Protein AF-A0A9W8BMH5-F1 (afdb_monomer)

Radius of gyration: 31.43 Å; Cα contacts (8 Å, |Δi|>4): 771; chains: 1; bounding box: 109×71×85 Å

Foldseek 3Di:
DDDDDDDDDDDVVVVVVVVCVVPVCVVVVCDPVCVVVCCCVVPVVVVVCVVVVVVCPPDPDDDPVVVVVVVPDDLLDPVVVVVLLPQAQADDPVLLCLLCVLQLLLVLLLQLQLLLVCVVPVPPDDLDDPVNVVSNCCSRPVSNLCSQLVPQSPVSNVVSVVSSVVSNVSQDFAPDDPDPPDADPLLVQCVQQPDPQDQDDALLLLSLLLSLLLSQLLVLQLVLAPSGDSSQPDHLWFHDHVNLLNLLLVLLSLLLVVLSVVPDRDDPDDPPPPPLVVQLVVLLVVLVVLVVVLVVVQVVCVVVVPDDPCSQFFDRDDSSNLVSCLSNCLSVLCVVDVQLQCSLQVQLVVLQCCLPVHCVVVLLVDNDCPDPCSRRVLNVQLSSLSNSSSSLSNNLSVLPRDDQSHPVSLVVSLVVLVVSLVVLVVQLCCCCVVVVDGQTSSNSHNNNSSSSSNVSSVSSSSSSVSCCSSVVRDDDDDPPPDRDPNNSHHLLSNLCSVCVVVLNVVSVVVSVVCVVVDSNHPDDPVRNVVSSSVSSVVSSVVSVVVVVVDDPPPPVVLVPDDQDPPCVVCVVVLVVLVVQLVCLQPDDCPPPDPLVSCQSNLQSLQVQQVVLLCCCPVVNVDDPRNSVSCCVVSSHPPVLSVQCPDPFQVQPSDPLQQQLVNDPRSGGWPLSDDPVPDDPPDQDATSNHGRRHRGPVD

InterPro domains:
  IPR001748 Pre-mRNA-splicing factor BUD31 [PF01125] (550-696)
  IPR001748 Pre-mRNA-splicing factor BUD31 [PR00322] (564-584)
  IPR001748 Pre-mRNA-splicing factor BUD31 [PR00322] (599-622)
  IPR001748 Pre-mRNA-splicing factor BUD31 [PR00322] (623-648)
  IPR001748 Pre-mRNA-splicing factor BUD31 [PR00322] (649-674)
  IPR001748 Pre-mRNA-splicing factor BUD31 [PR00322] (686-695)
  IPR009447 Phosphatidylinositol anchor biosynthesis protein PIGW/GWT1 [PF06423] (78-541)
  IPR009447 Phosphatidylinositol anchor biosynthesis protein PIGW/GWT1 [PTHR20661] (74-549)
  IPR018230 BUD31/G10-related, conserved site [PS00998] (686-695)

pLDDT: mean 77.17, std 16.75, range [30.2, 95.88]

Structure (mmCIF, N/CA/C/O backbone):
data_AF-A0A9W8BMH5-F1
#
_entry.id   AF-A0A9W8BMH5-F1
#
loop_
_atom_site.group_PDB
_atom_site.id
_atom_site.type_symbol
_atom_site.label_atom_id
_atom_site.label_alt_id
_atom_site.label_comp_id
_atom_site.label_asym_id
_atom_site.label_entity_id
_atom_site.label_seq_id
_atom_site.pdbx_PDB_ins_code
_atom_site.Cartn_x
_atom_site.Cartn_y
_atom_site.Cartn_z
_atom_site.occupancy
_atom_site.B_iso_or_equiv
_atom_site.auth_seq_id
_atom_site.auth_comp_id
_atom_site.auth_asym_id
_atom_site.auth_atom_id
_atom_site.pdbx_PDB_model_num
ATOM 1 N N . MET A 1 1 ? -75.706 -7.381 11.739 1.00 39.88 1 MET A N 1
ATOM 2 C CA . MET A 1 1 ? -74.736 -7.045 10.675 1.00 39.88 1 MET A CA 1
ATOM 3 C C . MET A 1 1 ? -73.916 -5.864 11.157 1.00 39.88 1 MET A C 1
ATOM 5 O O . MET A 1 1 ? -74.501 -4.839 11.465 1.00 39.88 1 MET A O 1
ATOM 9 N N . GLY A 1 2 ? -72.605 -6.028 11.291 1.00 35.97 2 GLY A N 1
ATOM 10 C CA . GLY A 1 2 ? -71.703 -4.969 11.744 1.00 35.97 2 GLY A CA 1
ATOM 11 C C . GLY A 1 2 ? -70.283 -5.511 11.802 1.00 35.97 2 GLY A C 1
ATOM 12 O O . GLY A 1 2 ? -69.856 -6.001 12.840 1.00 35.97 2 GLY A O 1
ATOM 13 N N . GLY A 1 3 ? -69.604 -5.523 10.654 1.00 37.53 3 GLY A N 1
ATOM 14 C CA . GLY A 1 3 ? -68.203 -5.918 10.554 1.00 37.53 3 GLY A CA 1
ATOM 15 C C . GLY A 1 3 ? -67.303 -4.781 11.025 1.00 37.53 3 GLY A C 1
ATOM 16 O O . GLY A 1 3 ? -67.314 -3.704 10.434 1.00 37.53 3 GLY A O 1
ATOM 17 N N . HIS A 1 4 ? -66.524 -5.028 12.075 1.00 38.41 4 HIS A N 1
ATOM 18 C CA . HIS A 1 4 ? -65.380 -4.199 12.431 1.00 38.41 4 HIS A CA 1
ATOM 19 C C . HIS A 1 4 ? -64.149 -4.735 11.697 1.00 38.41 4 HIS A C 1
ATOM 21 O O . HIS A 1 4 ? -63.713 -5.854 11.948 1.00 38.41 4 HIS A O 1
ATOM 27 N N . HIS A 1 5 ? -63.619 -3.938 10.768 1.00 38.81 5 HIS A N 1
ATOM 28 C CA . HIS A 1 5 ? -62.299 -4.152 10.186 1.00 38.81 5 HIS A CA 1
ATOM 29 C C . HIS A 1 5 ? -61.215 -3.675 11.157 1.00 38.81 5 HIS A C 1
ATOM 31 O O . HIS A 1 5 ? -61.298 -2.574 11.703 1.00 38.81 5 HIS A O 1
ATOM 37 N N . ASP A 1 6 ? -60.206 -4.526 11.333 1.00 40.66 6 ASP A N 1
ATOM 38 C CA . ASP A 1 6 ? -59.029 -4.332 12.172 1.00 40.66 6 ASP A CA 1
ATOM 39 C C . ASP A 1 6 ? -58.241 -3.061 11.823 1.00 40.66 6 ASP A C 1
ATOM 41 O O . ASP A 1 6 ? -57.869 -2.808 10.673 1.00 40.66 6 ASP A O 1
ATOM 45 N N . THR A 1 7 ? -57.914 -2.277 12.849 1.00 43.25 7 THR A N 1
ATOM 46 C CA . THR A 1 7 ? -56.935 -1.191 12.764 1.00 43.25 7 THR A CA 1
ATOM 47 C C . THR A 1 7 ? -55.527 -1.770 12.645 1.00 43.25 7 THR A C 1
ATOM 49 O O . THR A 1 7 ? -54.958 -2.247 13.626 1.00 43.25 7 THR A O 1
ATOM 52 N N . LEU A 1 8 ? -54.964 -1.707 11.435 1.00 44.00 8 LEU A N 1
ATOM 53 C CA . LEU A 1 8 ? -53.555 -1.982 11.138 1.00 44.00 8 LEU A CA 1
ATOM 54 C C . LEU A 1 8 ? -52.635 -1.210 12.099 1.00 44.00 8 LEU A C 1
ATOM 56 O O . LEU A 1 8 ? -52.671 0.021 12.168 1.00 44.00 8 LEU A O 1
ATOM 60 N N . LEU A 1 9 ? -51.792 -1.950 12.822 1.00 48.19 9 LEU A N 1
ATOM 61 C CA . LEU A 1 9 ? -50.695 -1.417 13.626 1.00 48.19 9 LEU A CA 1
ATOM 62 C C . LEU A 1 9 ? -49.779 -0.564 12.737 1.00 48.19 9 LEU A C 1
ATOM 64 O O . LEU A 1 9 ? -49.169 -1.059 11.790 1.00 48.19 9 LEU A O 1
ATOM 68 N N . LYS A 1 10 ? -49.702 0.731 13.049 1.00 44.62 10 LYS A N 1
ATOM 69 C CA . LYS A 1 10 ? -48.818 1.694 12.391 1.00 44.62 10 LYS A CA 1
ATOM 70 C C . LYS A 1 10 ? -47.363 1.345 12.694 1.00 44.62 10 LYS A C 1
ATOM 72 O O . LYS A 1 10 ? -46.936 1.409 13.845 1.00 44.62 10 LYS A O 1
ATOM 77 N N . ASP A 1 11 ? -46.619 0.972 11.658 1.00 47.41 11 ASP A N 1
ATOM 78 C CA . ASP A 1 11 ? -45.181 0.736 11.744 1.00 47.41 11 ASP A CA 1
ATOM 79 C C . ASP A 1 11 ? -44.451 2.087 11.907 1.00 47.41 11 ASP A C 1
ATOM 81 O O . ASP A 1 11 ? -44.529 2.935 11.008 1.00 47.41 11 ASP A O 1
ATOM 85 N N . PRO A 1 12 ? -43.739 2.316 13.026 1.00 55.59 12 PRO A N 1
ATOM 86 C CA . PRO A 1 12 ? -43.020 3.562 13.267 1.00 55.59 12 PRO A CA 1
ATOM 87 C C . PRO A 1 12 ? -41.930 3.828 12.222 1.00 55.59 12 PRO A C 1
ATOM 89 O O . PRO A 1 12 ? -41.648 4.989 11.945 1.00 55.59 12 PRO A O 1
ATOM 92 N N . ALA A 1 13 ? -41.368 2.800 11.576 1.00 49.34 13 ALA A N 1
ATOM 93 C CA . ALA A 1 13 ? -40.410 2.984 10.487 1.00 49.34 13 ALA A CA 1
ATOM 94 C C . ALA A 1 13 ? -41.086 3.495 9.203 1.00 49.34 13 ALA A C 1
ATOM 96 O O . ALA A 1 13 ? -40.484 4.259 8.447 1.00 49.34 13 ALA A O 1
ATOM 97 N N . ILE A 1 14 ? -42.349 3.122 8.965 1.00 55.34 14 ILE A N 1
ATOM 98 C CA . ILE A 1 14 ? -43.138 3.623 7.833 1.00 55.34 14 ILE A CA 1
ATOM 99 C C . ILE A 1 14 ? -43.593 5.058 8.106 1.00 55.34 14 ILE A C 1
ATOM 101 O O . ILE A 1 14 ? -43.504 5.889 7.206 1.00 55.34 14 ILE A O 1
ATOM 105 N N . GLU A 1 15 ? -44.008 5.395 9.331 1.00 64.94 15 GLU A N 1
ATOM 106 C CA . GLU A 1 15 ? -44.310 6.789 9.693 1.00 64.94 15 GLU A CA 1
ATOM 107 C C . GLU A 1 15 ? -43.056 7.676 9.653 1.00 64.94 15 GLU A C 1
ATOM 109 O O . GLU A 1 15 ? -43.130 8.793 9.146 1.00 64.94 15 GLU A O 1
ATOM 114 N N . GLU A 1 16 ? -41.890 7.179 10.078 1.00 57.38 16 GLU A N 1
ATOM 115 C CA . GLU A 1 16 ? -40.618 7.905 9.982 1.00 57.38 16 GLU A CA 1
ATOM 116 C C . GLU A 1 16 ? -40.175 8.081 8.521 1.00 57.38 16 GLU A C 1
ATOM 118 O O . GLU A 1 16 ? -39.713 9.155 8.135 1.00 57.38 16 GLU A O 1
ATOM 123 N N . TRP A 1 17 ? -40.380 7.072 7.669 1.00 58.25 17 TRP A N 1
ATOM 124 C CA . TRP A 1 17 ? -40.111 7.170 6.234 1.00 58.25 17 TRP A CA 1
ATOM 125 C C . TRP A 1 17 ? -41.086 8.114 5.515 1.00 58.25 17 TRP A C 1
ATOM 127 O O . TRP A 1 17 ? -40.656 8.926 4.695 1.00 58.25 17 TRP A O 1
ATOM 137 N N . ILE A 1 18 ? -42.382 8.072 5.843 1.00 62.91 18 ILE A N 1
ATOM 138 C CA . ILE A 1 18 ? -43.395 9.005 5.322 1.00 62.91 18 ILE A CA 1
ATOM 139 C C . ILE A 1 18 ? -43.084 10.430 5.792 1.00 62.91 18 ILE A C 1
ATOM 141 O O . ILE A 1 18 ? -43.132 11.356 4.982 1.00 62.91 18 ILE A O 1
ATOM 145 N N . TRP A 1 19 ? -42.676 10.606 7.050 1.00 66.88 19 TRP A N 1
ATOM 146 C CA . TRP A 1 19 ? -42.246 11.890 7.597 1.00 66.88 19 TRP A C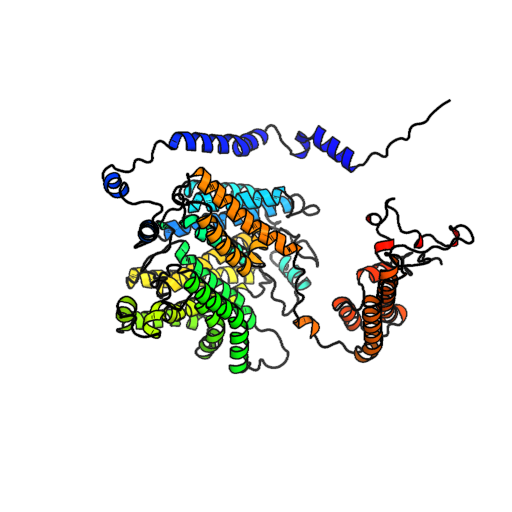A 1
ATOM 147 C C . TRP A 1 19 ? -40.966 12.399 6.922 1.00 66.88 19 TRP A C 1
ATOM 149 O O . TRP A 1 19 ? -40.916 13.557 6.519 1.00 66.88 19 TRP A O 1
ATOM 159 N N . MET A 1 20 ? -39.956 11.550 6.705 1.00 52.72 20 MET A N 1
ATOM 160 C CA . MET A 1 20 ? -38.737 11.899 5.958 1.00 52.72 20 MET A CA 1
ATOM 161 C C . MET A 1 20 ? -39.042 12.262 4.502 1.00 52.72 20 MET A C 1
ATOM 163 O O . MET A 1 20 ? -38.472 13.215 3.970 1.00 52.72 20 MET A O 1
ATOM 167 N N . ARG A 1 21 ? -39.963 11.537 3.859 1.00 57.56 21 ARG A N 1
ATOM 168 C CA . ARG A 1 21 ? -40.409 11.811 2.490 1.00 57.56 21 ARG A CA 1
ATOM 169 C C . ARG A 1 21 ? -41.144 13.149 2.404 1.00 57.56 21 ARG A C 1
ATOM 171 O O . ARG A 1 21 ? -40.841 13.927 1.504 1.00 57.56 21 ARG A O 1
ATOM 178 N N . GLN A 1 22 ? -42.049 13.438 3.340 1.00 59.53 22 GLN A N 1
ATOM 179 C CA . GLN A 1 22 ? -42.817 14.691 3.400 1.00 59.53 22 GLN A CA 1
ATOM 180 C C . GLN A 1 22 ? -41.965 15.891 3.861 1.00 59.53 22 GLN A C 1
ATOM 182 O O . GLN A 1 22 ? -42.196 17.017 3.422 1.00 59.53 22 GLN A O 1
ATOM 187 N N . ASN A 1 23 ? -40.916 15.654 4.660 1.00 54.66 23 ASN A N 1
ATOM 188 C CA . ASN A 1 23 ? -40.038 16.683 5.233 1.00 54.66 23 ASN A CA 1
ATOM 189 C C . ASN A 1 23 ? -38.596 16.610 4.702 1.00 54.66 23 ASN A C 1
ATOM 191 O O . ASN A 1 23 ? -37.646 16.998 5.391 1.00 54.66 23 ASN A O 1
ATOM 195 N N . THR A 1 24 ? -38.421 16.164 3.457 1.00 49.81 24 THR A N 1
ATOM 196 C CA . THR A 1 24 ? -37.115 15.955 2.802 1.00 49.81 24 THR A CA 1
ATOM 197 C C . THR A 1 24 ? -36.215 17.195 2.890 1.00 49.81 24 THR A C 1
ATOM 199 O O . THR A 1 24 ? -35.021 17.094 3.167 1.00 49.81 24 THR A O 1
ATOM 202 N N . HIS A 1 25 ? -36.801 18.388 2.755 1.00 49.31 25 HIS A N 1
ATOM 203 C CA . HIS A 1 25 ? -36.109 19.677 2.854 1.00 49.31 25 HIS A CA 1
ATOM 204 C C . HIS A 1 25 ? -35.521 19.963 4.254 1.00 49.31 25 HIS A C 1
ATOM 206 O O . HIS A 1 25 ? -34.431 20.528 4.363 1.00 49.31 25 HIS A O 1
ATOM 212 N N . ARG A 1 26 ? -36.205 19.545 5.332 1.00 47.62 26 ARG A N 1
ATOM 213 C CA . ARG A 1 26 ? -35.743 19.684 6.726 1.00 47.62 26 ARG A CA 1
ATOM 214 C C . ARG A 1 26 ? -34.697 18.632 7.088 1.00 47.62 26 ARG A C 1
ATOM 216 O O . ARG A 1 26 ? -33.744 18.959 7.791 1.00 47.62 26 ARG A O 1
ATOM 223 N N . TYR A 1 27 ? -34.854 17.405 6.589 1.00 46.38 27 TYR A N 1
ATOM 224 C CA . TYR A 1 27 ? -33.951 16.288 6.882 1.00 46.38 27 TYR A CA 1
ATOM 225 C C . TYR A 1 27 ? -32.560 16.483 6.254 1.00 46.38 27 TYR A C 1
ATOM 227 O O . TYR A 1 27 ? -31.548 16.322 6.931 1.00 46.38 27 TYR A O 1
ATOM 235 N N . PHE A 1 28 ? -32.494 16.946 4.999 1.00 46.03 28 PHE A N 1
ATOM 236 C CA . PHE A 1 28 ? -31.227 17.247 4.312 1.00 46.03 28 PHE A CA 1
ATOM 237 C C . PHE A 1 28 ? -30.704 18.679 4.541 1.00 46.03 28 PHE A C 1
ATOM 239 O O . PHE A 1 28 ? -29.667 19.043 3.987 1.00 46.03 28 PHE A O 1
ATOM 246 N N . LYS A 1 29 ? -31.392 19.502 5.352 1.00 45.41 29 LYS A N 1
ATOM 247 C CA . LYS A 1 29 ? -31.054 20.920 5.621 1.00 45.41 29 LYS A CA 1
ATOM 248 C C . LYS A 1 29 ? -30.723 21.719 4.345 1.00 45.41 29 LYS A C 1
ATOM 250 O O . LYS A 1 29 ? -29.747 22.478 4.290 1.00 45.41 29 LYS A O 1
ATOM 255 N N . ILE A 1 30 ? -31.530 21.530 3.300 1.00 47.53 30 ILE A N 1
ATOM 256 C CA . ILE A 1 30 ? -31.412 22.284 2.047 1.00 47.53 30 ILE A CA 1
ATOM 257 C C . ILE A 1 30 ? -32.061 23.651 2.288 1.00 47.53 30 ILE A C 1
ATOM 259 O O . ILE A 1 30 ? -33.272 23.822 2.175 1.00 47.53 30 ILE A O 1
ATOM 263 N N . ASN A 1 31 ? -31.246 24.628 2.676 1.00 54.09 31 ASN A N 1
ATOM 264 C CA . ASN A 1 31 ? -31.677 25.983 3.003 1.00 54.09 31 ASN A CA 1
ATOM 265 C C . ASN A 1 31 ? -31.353 26.915 1.824 1.00 54.09 31 ASN A C 1
ATOM 267 O O . ASN A 1 31 ? -30.460 26.628 1.027 1.00 54.09 31 ASN A O 1
ATOM 271 N N . ARG A 1 32 ? -31.977 28.103 1.760 1.00 45.88 32 ARG A N 1
ATOM 272 C CA . ARG A 1 32 ? -31.723 29.123 0.712 1.00 45.88 32 ARG A CA 1
ATOM 273 C C . ARG A 1 32 ? -30.240 29.523 0.547 1.00 45.88 32 ARG A C 1
ATOM 275 O O . ARG A 1 32 ? -29.876 30.059 -0.489 1.00 45.88 32 ARG A O 1
ATOM 282 N N . ARG A 1 33 ? -29.389 29.244 1.548 1.00 43.56 33 ARG A N 1
ATOM 283 C CA . ARG A 1 33 ? -27.926 29.452 1.519 1.00 43.56 33 ARG A CA 1
ATOM 284 C C . ARG A 1 33 ? -27.108 28.230 1.065 1.00 43.56 33 ARG A C 1
ATOM 286 O O . ARG A 1 33 ? -26.022 28.420 0.538 1.00 43.56 33 ARG A O 1
ATOM 293 N N . THR A 1 34 ? -27.590 26.999 1.268 1.00 41.06 34 THR A N 1
ATOM 294 C CA . THR A 1 34 ? -26.863 25.750 0.933 1.00 41.06 34 THR A CA 1
ATOM 295 C C . THR A 1 34 ? -27.324 25.129 -0.384 1.00 41.06 34 THR A C 1
ATOM 297 O O . THR A 1 34 ? -26.538 24.458 -1.047 1.00 41.06 34 THR A O 1
ATOM 300 N N . ALA A 1 35 ? -28.562 25.408 -0.804 1.00 44.19 35 ALA A N 1
ATOM 301 C CA . ALA A 1 35 ? -29.108 24.983 -2.089 1.00 44.19 35 ALA A CA 1
ATOM 302 C C . ALA A 1 35 ? -28.306 25.497 -3.300 1.00 44.19 35 ALA A C 1
ATOM 304 O O . ALA A 1 35 ? -28.046 24.686 -4.186 1.00 44.19 35 ALA A O 1
ATOM 305 N N . PRO A 1 36 ? -27.832 26.766 -3.342 1.00 45.19 36 PRO A N 1
ATOM 306 C CA . PRO A 1 36 ? -26.995 27.231 -4.440 1.00 45.19 36 PRO A CA 1
ATOM 307 C C . PRO A 1 36 ? -25.722 26.399 -4.537 1.00 45.19 36 PRO A C 1
ATOM 309 O O . PRO A 1 36 ? -25.481 25.860 -5.598 1.00 45.19 36 PRO A O 1
ATOM 312 N N . ALA A 1 37 ? -24.996 26.191 -3.429 1.00 45.78 37 ALA A N 1
ATOM 313 C CA . ALA A 1 37 ? -23.742 25.429 -3.393 1.00 45.78 37 ALA A CA 1
ATOM 314 C C . ALA A 1 37 ? -23.907 23.947 -3.772 1.00 45.78 37 ALA A C 1
ATOM 316 O O . ALA A 1 37 ? -23.043 23.387 -4.440 1.00 45.78 37 ALA A O 1
ATOM 317 N N . LEU A 1 38 ? -25.014 23.311 -3.372 1.00 43.44 38 LEU A N 1
ATOM 318 C CA . LEU A 1 38 ? -25.324 21.931 -3.754 1.00 43.44 38 LEU A CA 1
ATOM 319 C C . LEU A 1 38 ? -25.634 21.824 -5.258 1.00 43.44 38 LEU A C 1
ATOM 321 O O . LEU A 1 38 ? -25.197 20.878 -5.905 1.00 43.44 38 LEU A O 1
ATOM 325 N N . ILE A 1 39 ? -26.339 22.812 -5.819 1.00 50.91 39 ILE A N 1
ATOM 326 C CA . ILE A 1 39 ? -26.644 22.896 -7.254 1.00 50.91 39 ILE A CA 1
ATOM 327 C C . ILE A 1 39 ? -25.384 23.266 -8.053 1.00 50.91 39 ILE A C 1
ATOM 329 O O . ILE A 1 39 ? -25.147 22.671 -9.104 1.00 50.91 39 ILE A O 1
ATOM 333 N N . THR A 1 40 ? -24.526 24.168 -7.556 1.00 46.16 40 THR A N 1
ATOM 334 C CA . THR A 1 40 ? -23.252 24.477 -8.217 1.00 46.16 40 THR A CA 1
ATOM 335 C C . THR A 1 40 ? -22.308 23.286 -8.206 1.00 46.16 40 THR A C 1
ATOM 337 O O . THR A 1 40 ? -21.800 22.927 -9.257 1.00 46.16 40 THR A O 1
ATOM 340 N N . MET A 1 41 ? -22.096 22.638 -7.060 1.00 41.53 41 MET A N 1
ATOM 341 C CA . MET A 1 41 ? -21.123 21.545 -6.929 1.00 41.53 41 MET A CA 1
ATOM 342 C C . MET A 1 41 ? -21.625 20.203 -7.469 1.00 41.53 41 MET A C 1
ATOM 344 O O . MET A 1 41 ? -20.839 19.435 -8.012 1.00 41.53 41 MET A O 1
ATOM 348 N N . GLY A 1 42 ? -22.915 19.901 -7.310 1.00 37.16 42 GLY A N 1
ATOM 349 C CA . GL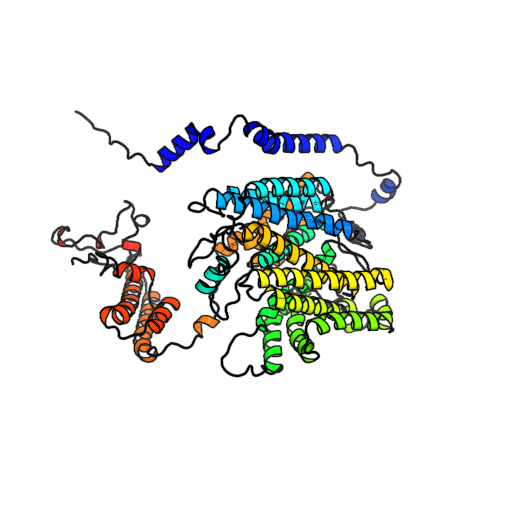Y A 1 42 ? -23.492 18.612 -7.694 1.00 37.16 42 GLY A CA 1
ATOM 350 C C . GLY A 1 42 ? -24.010 18.551 -9.130 1.00 37.16 42 GLY A C 1
ATOM 351 O O . GLY A 1 42 ? -24.155 17.453 -9.657 1.00 37.16 42 GLY A O 1
ATOM 352 N N . VAL A 1 43 ? -24.296 19.701 -9.757 1.00 47.81 43 VAL A N 1
ATOM 353 C CA . VAL A 1 43 ? -24.932 19.752 -11.085 1.00 47.81 43 VAL A CA 1
ATOM 354 C C . VAL A 1 43 ? -24.217 20.710 -12.038 1.00 47.81 43 VAL A C 1
ATOM 356 O O . VAL A 1 43 ? -23.791 20.268 -13.098 1.00 47.81 43 VAL A O 1
ATOM 359 N N . LEU A 1 44 ? -24.026 21.991 -11.691 1.00 45.06 44 LEU A N 1
ATOM 360 C CA . LEU A 1 44 ? -23.466 22.972 -12.638 1.00 45.06 44 LEU A CA 1
ATOM 361 C C . LEU A 1 44 ? -21.974 22.781 -12.905 1.00 45.06 44 LEU A C 1
ATOM 363 O O . LEU A 1 44 ? -21.568 22.953 -14.041 1.00 45.06 44 LEU A O 1
ATOM 367 N N . ILE A 1 45 ? -21.156 22.432 -11.909 1.00 45.94 45 ILE A N 1
ATOM 368 C CA . ILE A 1 45 ? -19.726 22.168 -12.112 1.00 45.94 45 ILE A CA 1
ATOM 369 C C . ILE A 1 45 ? -19.539 20.895 -12.945 1.00 45.94 45 ILE A C 1
ATOM 371 O O . ILE A 1 45 ? -18.857 21.000 -13.956 1.00 45.94 45 ILE A O 1
ATOM 375 N N . PRO A 1 46 ? -20.189 19.752 -12.639 1.00 41.38 46 PRO A N 1
ATOM 376 C CA . PRO A 1 46 ? -20.175 18.581 -13.516 1.00 41.38 46 PRO A CA 1
ATOM 377 C C . PRO A 1 46 ? -20.725 18.851 -14.926 1.00 41.38 46 PRO A C 1
ATOM 379 O O . PRO A 1 46 ? -20.165 18.379 -15.908 1.00 41.38 46 PRO A O 1
ATOM 382 N N . ALA A 1 47 ? -21.802 19.630 -15.062 1.00 42.41 47 ALA A N 1
ATOM 383 C CA . ALA A 1 47 ? -22.373 19.962 -16.369 1.00 42.41 47 ALA A CA 1
ATOM 384 C C . ALA A 1 47 ? -21.501 20.951 -17.157 1.00 42.41 47 ALA A C 1
ATOM 386 O O . ALA A 1 47 ? -21.369 20.808 -18.367 1.00 42.41 47 ALA A O 1
ATOM 387 N N . ALA A 1 48 ? -20.871 21.922 -16.491 1.00 42.22 48 ALA A N 1
ATOM 388 C CA . ALA A 1 48 ? -19.925 22.848 -17.101 1.00 42.22 48 ALA A CA 1
ATOM 389 C C . ALA A 1 48 ? -18.630 22.132 -17.488 1.00 42.22 48 ALA A C 1
ATOM 391 O O . ALA A 1 48 ? -18.119 22.385 -18.570 1.00 42.22 48 ALA A O 1
ATOM 392 N N . THR A 1 49 ? -18.118 21.203 -16.675 1.00 41.50 49 THR A N 1
ATOM 393 C CA . THR A 1 49 ? -16.958 20.387 -17.055 1.00 41.50 49 THR A CA 1
ATOM 394 C C . THR A 1 49 ? -17.281 19.454 -18.214 1.00 41.50 49 THR A C 1
ATOM 396 O O . THR A 1 49 ? -16.448 19.333 -19.101 1.00 41.50 49 THR A O 1
ATOM 399 N N . ILE A 1 50 ? -18.485 18.874 -18.286 1.00 44.66 50 ILE A N 1
ATOM 400 C CA . ILE A 1 50 ? -18.933 18.100 -19.458 1.00 44.66 50 ILE A CA 1
ATOM 401 C C . ILE A 1 50 ? -19.100 19.006 -20.690 1.00 44.66 50 ILE A C 1
ATOM 403 O O . ILE A 1 50 ? -18.631 18.658 -21.768 1.00 44.66 50 ILE A O 1
ATOM 407 N N . TYR A 1 51 ? -19.706 20.187 -20.548 1.00 47.72 51 TYR A N 1
ATOM 408 C CA . TYR A 1 51 ? -19.891 21.143 -21.646 1.00 47.72 51 TYR A CA 1
ATOM 409 C C . TYR A 1 51 ? -18.558 21.681 -22.176 1.00 47.72 51 TYR A C 1
ATOM 411 O O . TYR A 1 51 ? -18.345 21.705 -23.384 1.00 47.72 51 TYR A O 1
ATOM 419 N N . PHE A 1 52 ? -17.625 22.052 -21.295 1.00 44.19 52 PHE A N 1
ATOM 420 C CA . PHE A 1 52 ? -16.279 22.447 -21.696 1.00 44.19 52 PHE A CA 1
ATOM 421 C C . PHE A 1 52 ? -15.468 21.256 -22.225 1.00 44.19 52 PHE A C 1
ATOM 423 O O . PHE A 1 52 ? -14.675 21.458 -23.137 1.00 44.19 52 PHE A O 1
ATOM 430 N N . ALA A 1 53 ? -15.680 20.024 -21.742 1.00 38.62 53 ALA A N 1
ATOM 431 C CA . ALA A 1 53 ? -15.067 18.816 -22.310 1.00 38.62 53 ALA A CA 1
ATOM 432 C C . ALA A 1 53 ? -15.538 18.560 -23.751 1.00 38.62 53 ALA A C 1
ATOM 434 O O . ALA A 1 53 ? -14.715 18.298 -24.622 1.00 38.62 53 ALA A O 1
ATOM 435 N N . ILE A 1 54 ? -16.834 18.727 -24.027 1.00 44.31 54 ILE A N 1
ATOM 436 C CA . ILE A 1 54 ? -17.393 18.646 -25.384 1.00 44.31 54 ILE A CA 1
ATOM 437 C C . ILE A 1 54 ? -16.884 19.815 -26.248 1.00 44.31 54 ILE A C 1
ATOM 439 O O . ILE A 1 54 ? -16.484 19.610 -27.387 1.00 44.31 54 ILE A O 1
ATOM 443 N N . ALA A 1 55 ? -16.814 21.034 -25.704 1.00 45.84 55 ALA A N 1
ATOM 444 C CA . ALA A 1 55 ? -16.356 22.223 -26.433 1.00 45.84 55 ALA A CA 1
ATOM 445 C C . ALA A 1 55 ? -14.826 22.299 -26.651 1.00 45.84 55 ALA A C 1
ATOM 447 O O . ALA A 1 55 ? -14.358 23.123 -27.436 1.00 45.84 55 ALA A O 1
ATOM 448 N N . SER A 1 56 ? -14.033 21.476 -25.953 1.00 46.25 56 SER A N 1
ATOM 449 C CA . SER A 1 56 ? -12.561 21.422 -26.062 1.00 46.25 56 SER A CA 1
ATOM 45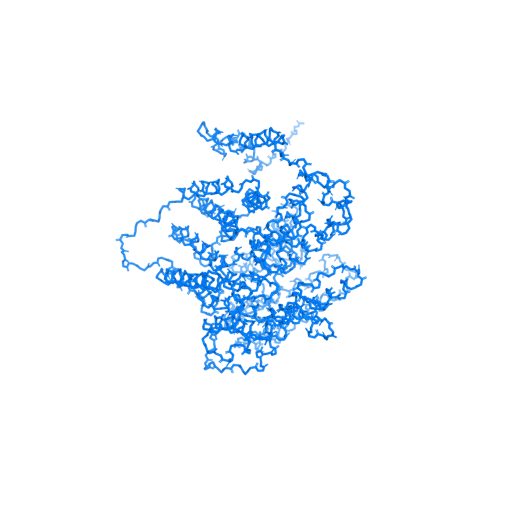0 C C . SER A 1 56 ? -12.035 20.215 -26.841 1.00 46.25 56 SER A C 1
ATOM 452 O O . SER A 1 56 ? -10.845 20.183 -27.158 1.00 46.25 56 SER A O 1
ATOM 454 N N . GLN A 1 57 ? -12.903 19.273 -27.228 1.00 42.28 57 GLN A N 1
ATOM 455 C CA . GLN A 1 57 ? -12.533 18.132 -28.073 1.00 42.28 57 GLN A CA 1
ATOM 456 C C . GLN A 1 57 ? -12.020 18.536 -29.470 1.00 42.28 57 GLN A C 1
ATOM 458 O O . GLN A 1 57 ? -11.309 17.752 -30.092 1.00 42.28 57 GLN A O 1
ATOM 463 N N . ASP A 1 58 ? -12.260 19.774 -29.921 1.00 39.00 58 ASP A N 1
ATOM 464 C CA . ASP A 1 58 ? -11.777 20.281 -31.217 1.00 39.00 58 ASP A CA 1
ATOM 465 C C . ASP A 1 58 ? -10.358 20.885 -31.196 1.00 39.00 58 ASP A C 1
ATOM 467 O O . ASP A 1 58 ? -9.928 21.515 -32.165 1.00 39.00 58 ASP A O 1
ATOM 471 N N . LYS A 1 59 ? -9.581 20.718 -30.117 1.00 39.97 59 LYS A N 1
ATOM 472 C CA . LYS A 1 59 ? -8.207 21.252 -30.049 1.00 39.97 59 LYS A CA 1
ATOM 473 C C . LYS A 1 59 ? -7.188 20.251 -29.508 1.00 39.97 59 LYS A C 1
ATOM 475 O O . LYS A 1 59 ? -6.519 20.511 -28.515 1.00 39.97 59 LYS A O 1
ATOM 480 N N . ILE A 1 60 ? -6.987 19.152 -30.233 1.00 37.50 60 ILE A N 1
ATOM 481 C CA . ILE A 1 60 ? -5.721 18.400 -30.200 1.00 37.50 60 ILE A CA 1
ATOM 482 C C . ILE A 1 60 ? -5.103 18.494 -31.596 1.00 37.50 60 ILE A C 1
ATOM 484 O O . ILE A 1 60 ? -5.348 17.680 -32.482 1.00 37.50 60 ILE A O 1
ATOM 488 N N . ASN A 1 61 ? -4.335 19.561 -31.811 1.00 36.34 61 ASN A N 1
ATOM 489 C CA . ASN A 1 61 ? -3.667 19.829 -33.077 1.00 36.34 61 ASN A CA 1
ATOM 490 C C . ASN A 1 61 ? -2.344 19.043 -33.112 1.00 36.34 61 ASN A C 1
ATOM 492 O O . ASN A 1 61 ? -1.304 19.535 -32.679 1.00 36.34 61 ASN A O 1
ATOM 496 N N . ILE A 1 62 ? -2.394 17.790 -33.571 1.00 41.75 62 ILE A N 1
ATOM 497 C CA . ILE A 1 62 ? -1.194 16.983 -33.836 1.00 41.75 62 ILE A CA 1
ATOM 498 C C . ILE A 1 62 ? -0.620 17.430 -35.187 1.00 41.75 62 ILE A C 1
ATOM 500 O O . ILE A 1 62 ? -1.316 17.402 -36.204 1.00 41.75 62 ILE A O 1
ATOM 504 N N . GLY A 1 63 ? 0.642 17.867 -35.197 1.00 34.47 63 GLY A N 1
ATOM 505 C CA . GLY A 1 63 ? 1.303 18.429 -36.377 1.00 34.47 63 GLY A CA 1
ATOM 506 C C . GLY A 1 63 ? 1.349 17.476 -37.593 1.00 34.47 63 GLY A C 1
ATOM 507 O O . GLY A 1 63 ? 1.486 16.259 -37.435 1.00 34.47 63 GLY A O 1
ATOM 508 N N . PRO A 1 64 ? 1.288 18.006 -38.831 1.00 38.16 64 PRO A N 1
ATOM 509 C CA . PRO A 1 64 ? 1.095 17.221 -40.058 1.00 38.16 64 PRO A CA 1
ATOM 510 C C . PRO A 1 64 ? 2.265 16.295 -40.438 1.00 38.16 64 PRO A C 1
ATOM 512 O O . PRO A 1 64 ? 2.069 15.370 -41.224 1.00 38.16 64 PRO A O 1
ATOM 515 N N . ALA A 1 65 ? 3.461 16.493 -39.874 1.00 39.81 65 ALA A N 1
ATOM 516 C CA . ALA A 1 65 ? 4.631 15.652 -40.146 1.00 39.81 65 ALA A CA 1
ATOM 517 C C . ALA A 1 65 ? 4.552 14.268 -39.470 1.00 39.81 65 ALA A C 1
ATOM 519 O O . ALA A 1 65 ? 5.044 13.284 -40.014 1.00 39.81 65 ALA A O 1
ATOM 520 N N . VAL A 1 66 ? 3.867 14.179 -38.327 1.00 43.41 66 VAL A N 1
ATOM 521 C CA . VAL A 1 66 ? 3.722 12.950 -37.532 1.00 43.41 66 VAL A CA 1
ATOM 522 C C . VAL A 1 66 ? 2.668 12.016 -38.150 1.00 43.41 66 VAL A C 1
ATOM 524 O O . VAL A 1 66 ? 2.840 10.803 -38.191 1.00 43.41 66 VAL A O 1
ATOM 527 N N . LYS A 1 67 ? 1.629 12.580 -38.780 1.00 39.47 67 LYS A N 1
ATOM 528 C CA . LYS A 1 67 ? 0.546 11.830 -39.447 1.00 39.47 67 LYS A CA 1
ATOM 529 C C . LYS A 1 67 ? 1.018 10.892 -40.569 1.00 39.47 67 LYS A C 1
ATOM 531 O O . LYS A 1 67 ? 0.322 9.930 -40.878 1.00 39.47 67 LYS A O 1
ATOM 536 N N . LYS A 1 68 ? 2.171 11.163 -41.195 1.00 35.31 68 LYS A N 1
ATOM 537 C CA . LYS A 1 68 ? 2.638 10.417 -42.376 1.00 35.31 68 LYS A CA 1
ATOM 538 C C . LYS A 1 68 ? 3.324 9.083 -42.064 1.00 35.31 68 LYS A C 1
ATOM 540 O O . LYS A 1 68 ? 3.246 8.206 -42.915 1.00 35.31 68 LYS A O 1
ATOM 545 N N . SER A 1 69 ? 3.931 8.891 -40.886 1.00 36.62 69 SER A N 1
ATOM 546 C CA . SER A 1 69 ? 4.482 7.572 -40.501 1.00 36.62 69 SER A CA 1
ATOM 547 C C . SER A 1 69 ? 3.501 6.723 -39.680 1.00 36.62 69 SER A C 1
ATOM 549 O O . SER A 1 69 ? 3.686 5.520 -39.559 1.00 36.62 69 SER A O 1
ATOM 551 N N . TRP A 1 70 ? 2.436 7.335 -39.147 1.00 43.66 70 TRP A N 1
ATOM 552 C CA . TRP A 1 70 ? 1.451 6.692 -38.265 1.00 43.66 70 TRP A CA 1
ATOM 553 C C . TRP A 1 70 ? 0.348 5.955 -39.037 1.00 43.66 70 TRP A C 1
ATOM 555 O O . TRP A 1 70 ? -0.331 5.104 -38.480 1.00 43.66 70 TRP A O 1
ATOM 565 N N . ALA A 1 71 ? 0.170 6.269 -40.323 1.00 44.47 71 ALA A N 1
ATOM 566 C CA . ALA A 1 71 ? -0.902 5.724 -41.158 1.00 44.47 71 ALA A CA 1
ATOM 567 C C . ALA A 1 71 ? -0.605 4.333 -41.761 1.00 44.47 71 ALA A C 1
ATOM 569 O O . ALA A 1 71 ? -1.454 3.804 -42.472 1.00 44.47 71 ALA A O 1
ATOM 570 N N . GLN A 1 72 ? 0.584 3.761 -41.533 1.00 46.69 72 GLN A N 1
ATOM 571 C CA . GLN A 1 72 ? 1.018 2.504 -42.170 1.00 46.69 72 GLN A CA 1
ATOM 572 C C . GLN A 1 72 ? 1.220 1.324 -41.203 1.00 46.69 72 GLN A C 1
ATOM 574 O O . GLN A 1 72 ? 1.423 0.209 -41.673 1.00 46.69 72 GLN A O 1
ATOM 579 N N . ALA A 1 73 ? 1.145 1.533 -39.884 1.00 55.09 73 ALA A N 1
ATOM 580 C CA . ALA A 1 73 ? 1.259 0.459 -38.895 1.00 55.09 73 ALA A CA 1
ATOM 581 C C . ALA A 1 73 ? -0.128 0.078 -38.361 1.00 55.09 73 ALA A C 1
ATOM 583 O O . ALA A 1 73 ? -0.888 0.949 -37.939 1.00 55.09 73 ALA A O 1
ATOM 584 N N . ASP A 1 74 ? -0.456 -1.214 -38.375 1.00 62.44 74 ASP A N 1
ATOM 585 C CA . ASP A 1 74 ? -1.700 -1.730 -37.807 1.00 62.44 74 ASP A CA 1
ATOM 586 C C . ASP A 1 74 ? -1.651 -1.603 -36.267 1.00 62.44 74 ASP A C 1
ATOM 588 O O . ASP A 1 74 ? -0.799 -2.242 -35.637 1.00 62.44 74 ASP A O 1
ATOM 592 N N . PRO A 1 75 ? -2.521 -0.794 -35.631 1.00 63.03 75 PRO A N 1
ATOM 593 C CA . PRO A 1 75 ? -2.523 -0.589 -34.180 1.00 63.03 75 PRO A CA 1
ATOM 594 C C . PRO A 1 75 ? -2.897 -1.853 -33.389 1.00 63.03 75 PRO A C 1
ATOM 596 O O . PRO A 1 75 ? -2.693 -1.901 -32.173 1.00 63.03 75 PRO A O 1
ATOM 599 N N . THR A 1 76 ? -3.426 -2.883 -34.058 1.00 61.91 76 THR A N 1
ATOM 600 C CA . THR A 1 76 ? -3.688 -4.198 -33.459 1.00 61.91 76 THR A CA 1
ATOM 601 C C . THR A 1 76 ? -2.447 -5.096 -33.455 1.00 61.91 76 THR A C 1
ATOM 603 O O . THR A 1 76 ? -2.379 -6.045 -32.665 1.00 61.91 76 THR A O 1
ATOM 606 N N . SER A 1 77 ? -1.438 -4.773 -34.274 1.00 66.44 77 SER A N 1
ATOM 607 C CA . SER A 1 77 ? -0.220 -5.567 -34.398 1.00 66.44 77 SER A CA 1
ATOM 608 C C . SER A 1 77 ? 0.599 -5.570 -33.106 1.00 66.44 77 SER A C 1
ATOM 610 O O . SER A 1 77 ? 0.695 -4.593 -32.358 1.00 66.44 77 SER A O 1
ATOM 612 N N . LYS A 1 78 ? 1.216 -6.720 -32.845 1.00 65.94 78 LYS A N 1
ATOM 613 C CA . LYS A 1 78 ? 2.047 -6.957 -31.665 1.00 65.94 78 LYS A CA 1
ATOM 614 C C . LYS A 1 78 ? 3.280 -6.046 -31.631 1.00 65.94 78 LYS A C 1
ATOM 616 O O . LYS A 1 78 ? 3.584 -5.465 -30.594 1.00 65.94 78 LYS A O 1
ATOM 621 N N . GLU A 1 79 ? 3.920 -5.862 -32.782 1.00 69.56 79 GLU A N 1
ATOM 622 C CA . GLU A 1 79 ? 5.102 -5.008 -32.945 1.00 69.56 79 GLU A CA 1
ATOM 623 C C . GLU A 1 79 ? 4.798 -3.544 -32.609 1.00 69.56 79 GLU A C 1
ATOM 625 O O . GLU A 1 79 ? 5.604 -2.875 -31.967 1.00 69.56 79 GLU A O 1
ATOM 630 N N . PHE A 1 80 ? 3.605 -3.051 -32.962 1.00 71.25 80 PHE A N 1
ATOM 631 C CA . PHE A 1 80 ? 3.186 -1.696 -32.611 1.00 71.25 80 PHE A CA 1
ATOM 632 C C . PHE A 1 80 ? 3.013 -1.515 -31.097 1.00 71.25 80 PHE A C 1
ATOM 634 O O . PHE A 1 80 ? 3.431 -0.498 -30.538 1.00 71.25 80 PHE A O 1
ATOM 641 N N . LYS A 1 81 ? 2.429 -2.511 -30.416 1.00 69.50 81 LYS A N 1
ATOM 642 C CA . LYS A 1 81 ? 2.278 -2.503 -28.951 1.00 69.50 81 LYS A CA 1
ATOM 643 C C . LYS A 1 81 ? 3.632 -2.493 -28.244 1.00 69.50 81 LYS A C 1
ATOM 645 O O . LYS A 1 81 ? 3.796 -1.746 -27.286 1.00 69.50 81 LYS A O 1
ATOM 650 N N . GLU A 1 82 ? 4.590 -3.277 -28.733 1.00 69.75 82 GLU A N 1
ATOM 651 C CA . GLU A 1 82 ? 5.958 -3.332 -28.203 1.00 69.75 82 GLU A CA 1
ATOM 652 C C . GLU A 1 82 ? 6.717 -2.028 -28.452 1.00 69.75 82 GLU A C 1
ATOM 654 O O . GLU A 1 82 ? 7.291 -1.460 -27.523 1.00 69.75 82 GLU A O 1
ATOM 659 N N . TRP A 1 83 ? 6.653 -1.502 -29.676 1.00 76.56 83 TRP A N 1
ATOM 660 C CA . TRP A 1 83 ? 7.279 -0.231 -30.028 1.00 76.56 83 TRP A CA 1
ATOM 661 C C . TRP A 1 83 ? 6.770 0.916 -29.149 1.00 76.56 83 TRP A C 1
ATOM 663 O O . TRP A 1 83 ? 7.568 1.697 -28.631 1.00 76.56 83 TRP A O 1
ATOM 673 N N . ARG A 1 84 ? 5.454 0.979 -28.908 1.00 75.75 84 ARG A N 1
ATOM 674 C CA . ARG A 1 84 ? 4.810 2.023 -28.096 1.00 75.75 84 ARG A CA 1
ATOM 675 C C . ARG A 1 84 ? 5.379 2.127 -26.679 1.00 75.75 84 ARG A C 1
ATOM 677 O O . ARG A 1 84 ? 5.407 3.220 -26.119 1.00 75.75 84 ARG A O 1
ATOM 684 N N . VAL A 1 85 ? 5.770 1.005 -26.083 1.00 72.81 85 VAL A N 1
ATOM 685 C CA . VAL A 1 85 ? 6.280 0.952 -24.702 1.00 72.81 85 VAL A CA 1
ATOM 686 C C . VAL A 1 85 ? 7.807 0.879 -24.630 1.00 72.81 85 VAL A C 1
ATOM 688 O O . VAL A 1 85 ? 8.353 0.767 -23.534 1.00 72.81 85 VAL A O 1
ATOM 691 N N . SER A 1 86 ? 8.490 0.963 -25.775 1.00 76.38 86 SER A N 1
ATOM 692 C CA . SER A 1 86 ? 9.950 0.916 -25.870 1.00 76.38 86 SER A CA 1
ATOM 693 C C . SER A 1 86 ? 10.591 2.306 -25.783 1.00 76.38 86 SER A C 1
ATOM 695 O O . SER A 1 86 ? 9.984 3.302 -26.173 1.00 76.38 86 SER A O 1
ATOM 697 N N . ASN A 1 87 ? 11.830 2.378 -25.284 1.00 79.06 87 ASN A N 1
ATOM 698 C CA . ASN A 1 87 ? 12.661 3.588 -25.193 1.00 79.06 87 ASN A CA 1
ATOM 699 C C . ASN A 1 87 ? 11.987 4.815 -24.546 1.00 79.06 87 ASN A C 1
ATOM 701 O O . ASN A 1 87 ? 12.241 5.956 -24.929 1.00 79.06 87 ASN A O 1
ATOM 705 N N . LEU A 1 88 ? 11.121 4.597 -23.555 1.00 83.38 88 LEU A N 1
ATOM 706 C CA . LEU A 1 88 ? 10.486 5.684 -22.813 1.00 83.38 88 LEU A CA 1
ATOM 707 C C . LEU A 1 88 ? 11.479 6.322 -21.833 1.00 83.38 88 LEU A C 1
ATOM 709 O O . LEU A 1 88 ? 12.077 5.616 -21.029 1.00 83.38 88 LEU A O 1
ATOM 713 N N . GLU A 1 89 ? 11.600 7.650 -21.848 1.00 78.62 89 GLU A N 1
ATOM 714 C CA . GLU A 1 89 ? 12.465 8.414 -20.924 1.00 78.62 89 GLU A CA 1
ATOM 715 C C . GLU A 1 89 ? 11.795 8.686 -19.559 1.00 78.62 89 GLU A C 1
ATOM 717 O O . GLU A 1 89 ? 12.449 9.045 -18.578 1.00 78.62 89 GLU A O 1
ATOM 722 N N . GLY A 1 90 ? 10.478 8.467 -19.473 1.00 84.94 90 GLY A N 1
ATOM 723 C CA . GLY A 1 90 ? 9.681 8.675 -18.267 1.00 84.94 90 GLY A CA 1
ATOM 724 C C . GLY A 1 90 ? 9.220 10.122 -18.095 1.00 84.94 90 GLY A C 1
ATOM 725 O O . GLY A 1 90 ? 8.950 10.832 -19.060 1.00 84.94 90 GLY A O 1
ATOM 726 N N . SER A 1 91 ? 9.071 10.544 -16.843 1.00 86.94 91 SER A N 1
ATOM 727 C CA . SER A 1 91 ? 8.566 11.854 -16.438 1.00 86.94 91 SER A CA 1
ATOM 728 C C . SER A 1 91 ? 9.527 12.506 -15.456 1.00 86.94 91 SER A C 1
ATOM 730 O O . SER A 1 91 ? 10.218 11.828 -14.691 1.00 86.94 91 SER A O 1
ATOM 732 N N . SER A 1 92 ? 9.497 13.838 -15.402 1.00 85.69 92 SER A N 1
ATOM 733 C CA . SER A 1 92 ? 10.190 14.581 -14.355 1.00 85.69 92 SER A CA 1
ATOM 734 C C . SER A 1 92 ? 9.702 14.150 -12.967 1.00 85.69 92 SER A C 1
ATOM 736 O O . SER A 1 92 ? 8.520 13.855 -12.745 1.00 85.69 92 SER A O 1
ATOM 738 N N . MET A 1 93 ? 10.618 14.124 -12.000 1.00 82.38 93 MET A N 1
ATOM 739 C CA . MET A 1 93 ? 10.292 13.727 -10.633 1.00 82.38 93 MET A CA 1
ATOM 740 C C . MET A 1 93 ? 9.256 14.671 -10.006 1.00 82.38 93 MET A C 1
ATOM 742 O O . MET A 1 93 ? 8.388 14.217 -9.263 1.00 82.38 93 MET A O 1
ATOM 746 N N . THR A 1 94 ? 9.285 15.963 -10.333 1.00 83.50 94 THR A N 1
ATOM 747 C CA . THR A 1 94 ? 8.294 16.949 -9.875 1.00 83.50 94 THR A CA 1
ATOM 748 C C . THR A 1 94 ? 6.888 16.613 -10.361 1.00 83.50 94 THR A C 1
ATOM 750 O O . THR A 1 94 ? 5.965 16.610 -9.549 1.00 83.50 94 THR A O 1
ATOM 753 N N . GLU A 1 95 ? 6.713 16.253 -11.633 1.00 85.94 95 GLU A N 1
ATOM 754 C CA . GLU A 1 95 ? 5.419 15.818 -12.171 1.00 85.94 95 GLU A CA 1
ATOM 755 C C . GLU A 1 95 ? 4.895 14.567 -11.466 1.00 85.94 95 GLU A C 1
ATOM 757 O O . GLU A 1 95 ? 3.725 14.526 -11.087 1.00 85.94 95 GLU A O 1
ATOM 762 N N . ILE A 1 96 ? 5.762 13.583 -11.203 1.00 87.56 96 ILE A N 1
ATOM 763 C CA . ILE A 1 96 ? 5.390 12.368 -10.462 1.00 87.56 96 ILE A CA 1
ATOM 764 C C . ILE A 1 96 ? 4.898 12.726 -9.052 1.00 87.56 96 ILE A C 1
ATOM 766 O O . ILE A 1 96 ? 3.867 12.221 -8.606 1.00 87.56 96 ILE A O 1
ATOM 770 N N . HIS A 1 97 ? 5.597 13.622 -8.347 1.00 86.50 97 HIS A N 1
ATOM 771 C CA . HIS A 1 97 ? 5.197 14.045 -7.001 1.00 86.50 97 HIS A CA 1
ATOM 772 C C . HIS A 1 97 ? 3.900 14.851 -7.010 1.00 86.50 97 HIS A C 1
ATOM 774 O O . HIS A 1 97 ? 3.052 14.631 -6.148 1.00 86.50 97 HIS A O 1
ATOM 780 N N . VAL A 1 98 ? 3.712 15.753 -7.977 1.00 86.88 98 VAL A N 1
ATOM 781 C CA . VAL A 1 98 ? 2.463 16.511 -8.128 1.00 86.88 98 VAL A CA 1
ATOM 782 C C . VAL A 1 98 ? 1.306 15.558 -8.412 1.00 86.88 98 VAL A C 1
ATOM 784 O O . VAL A 1 98 ? 0.269 15.659 -7.754 1.00 86.88 98 VAL A O 1
ATOM 787 N N . ALA A 1 99 ? 1.494 14.588 -9.306 1.00 87.12 99 ALA A N 1
ATOM 788 C CA . ALA A 1 99 ? 0.474 13.601 -9.616 1.00 87.12 99 ALA A CA 1
ATOM 789 C C . ALA A 1 99 ? 0.100 12.767 -8.375 1.00 87.12 99 ALA A C 1
ATOM 791 O O . ALA A 1 99 ? -1.064 12.670 -7.986 1.00 87.12 99 ALA A O 1
ATOM 792 N N . ILE A 1 100 ? 1.091 12.221 -7.672 1.00 88.88 100 ILE A N 1
ATOM 793 C CA . ILE A 1 100 ? 0.819 11.362 -6.515 1.00 88.88 100 ILE A CA 1
ATOM 794 C C . ILE A 1 100 ? 0.363 12.172 -5.285 1.00 88.88 100 ILE A C 1
ATOM 796 O O . ILE A 1 100 ? -0.349 11.644 -4.431 1.00 88.88 100 ILE A O 1
ATOM 800 N N . SER A 1 101 ? 0.648 13.477 -5.206 1.00 88.62 101 SER A N 1
ATOM 801 C CA . SER A 1 101 ? 0.132 14.332 -4.125 1.00 88.62 101 SER A CA 1
ATOM 802 C C . SER A 1 101 ? -1.398 14.313 -4.038 1.00 88.62 101 SER A C 1
ATOM 804 O O . SER A 1 101 ? -1.947 14.349 -2.936 1.00 88.62 101 SER A O 1
ATOM 806 N N . ALA A 1 102 ? -2.095 14.161 -5.171 1.00 90.25 102 ALA A N 1
ATOM 807 C CA . ALA A 1 102 ? -3.548 14.036 -5.203 1.00 90.25 102 ALA A CA 1
ATOM 808 C C . ALA A 1 102 ? -4.049 12.817 -4.414 1.00 90.25 102 ALA A C 1
ATOM 810 O O . ALA A 1 102 ? -5.120 12.874 -3.816 1.00 90.25 102 ALA A O 1
ATOM 811 N N . ILE A 1 103 ? -3.267 11.738 -4.350 1.00 90.00 103 ILE A N 1
ATOM 812 C CA . ILE A 1 103 ? -3.602 10.529 -3.590 1.00 90.00 103 ILE A CA 1
ATOM 813 C C . ILE A 1 103 ? -3.590 10.841 -2.085 1.00 90.00 103 ILE A C 1
ATOM 815 O O . ILE A 1 103 ? -4.584 10.635 -1.394 1.00 90.00 103 ILE A O 1
ATOM 819 N N . VAL A 1 104 ? -2.524 11.473 -1.588 1.00 93.56 104 VAL A N 1
ATOM 820 C CA . VAL A 1 104 ? -2.428 11.890 -0.175 1.00 93.56 104 VAL A CA 1
ATOM 821 C C . VAL A 1 104 ? -3.504 12.917 0.189 1.00 93.56 104 VAL A C 1
ATOM 823 O O . VAL A 1 104 ? -4.121 12.836 1.254 1.00 93.56 104 VAL A O 1
ATOM 826 N N . LEU A 1 105 ? -3.763 13.878 -0.700 1.00 94.62 105 LEU A N 1
ATOM 827 C CA . LEU A 1 105 ? -4.806 14.887 -0.510 1.00 94.62 105 LEU A CA 1
ATOM 828 C C . LEU A 1 105 ? -6.213 14.274 -0.502 1.00 94.62 105 LEU A C 1
ATOM 830 O O . LEU A 1 105 ? -7.089 14.768 0.207 1.00 94.62 105 LEU A O 1
ATOM 834 N N . SER A 1 106 ? -6.425 13.176 -1.231 1.00 94.88 106 SER A N 1
ATOM 835 C CA . SER A 1 106 ? -7.672 12.407 -1.187 1.00 94.88 106 SER A CA 1
ATOM 836 C C . SER A 1 106 ? -7.895 11.822 0.209 1.00 94.88 106 SER A C 1
ATOM 838 O O . SER A 1 106 ? -8.973 11.989 0.788 1.00 94.88 106 SER A O 1
ATOM 840 N N . TYR A 1 107 ? -6.855 11.241 0.819 1.00 95.25 107 TYR A N 1
ATOM 841 C CA . TYR A 1 107 ? -6.932 10.797 2.211 1.00 95.25 107 TYR A CA 1
ATOM 842 C C . TYR A 1 107 ? -7.179 11.955 3.187 1.00 95.25 107 TYR A C 1
ATOM 844 O O . TYR A 1 107 ? -8.020 11.826 4.079 1.00 95.25 107 TYR A O 1
ATOM 852 N N . TRP A 1 108 ? -6.504 13.097 3.012 1.00 95.50 108 TRP A N 1
ATOM 853 C CA . TRP A 1 108 ? -6.721 14.274 3.861 1.00 95.50 108 TRP A CA 1
ATOM 854 C C . TRP A 1 108 ? -8.177 14.751 3.814 1.00 95.50 108 TRP A C 1
ATOM 856 O O . TRP A 1 108 ? -8.806 14.914 4.863 1.00 95.50 108 TRP A O 1
ATOM 866 N N . CYS A 1 109 ? -8.743 14.871 2.610 1.00 95.38 109 CYS A N 1
ATOM 867 C CA . CYS A 1 109 ? -10.140 15.242 2.400 1.00 95.38 109 CYS A CA 1
ATOM 868 C C . CYS A 1 109 ? -11.090 14.265 3.104 1.00 95.38 109 CYS A C 1
ATOM 870 O O . CYS A 1 109 ? -11.962 14.676 3.880 1.00 95.38 109 CYS A O 1
ATOM 872 N N . TRP A 1 110 ? -10.879 12.959 2.900 1.00 95.00 110 TRP A N 1
ATOM 873 C CA . TRP A 1 110 ? -11.681 11.917 3.535 1.00 95.00 110 TRP A CA 1
ATOM 874 C C . TRP A 1 110 ? -11.595 11.959 5.063 1.00 95.00 110 TRP A C 1
ATOM 876 O O . TRP A 1 110 ? -12.628 11.920 5.741 1.00 95.00 110 TRP A O 1
ATOM 886 N N . LYS A 1 111 ? -10.385 12.087 5.617 1.00 93.00 111 LYS A N 1
ATOM 887 C CA . LYS A 1 111 ? -10.147 12.105 7.063 1.00 93.00 111 LYS A CA 1
ATOM 888 C C . LYS A 1 111 ? -10.767 13.343 7.709 1.00 93.00 111 LYS A C 1
ATOM 890 O O . LYS A 1 111 ? -11.421 13.218 8.744 1.00 93.00 111 LYS A O 1
ATOM 895 N N . CYS A 1 112 ? -10.642 14.518 7.084 1.00 92.25 112 CYS A N 1
ATOM 896 C CA . CYS A 1 112 ? -11.262 15.749 7.573 1.00 92.25 112 CYS A CA 1
ATOM 897 C C . CYS A 1 112 ? -12.791 15.680 7.560 1.00 92.25 112 CYS A C 1
ATOM 899 O O . CYS A 1 112 ? -13.419 16.032 8.559 1.00 92.25 112 CYS A O 1
ATOM 901 N N . LYS A 1 113 ? -13.405 15.198 6.471 1.00 92.25 113 LYS A N 1
ATOM 902 C CA . LYS A 1 113 ? -14.864 15.029 6.415 1.00 92.25 113 LYS A CA 1
ATOM 903 C C . LYS A 1 113 ? -15.345 14.053 7.488 1.00 92.25 113 LYS A C 1
ATOM 905 O O . LYS A 1 113 ? -16.260 14.375 8.242 1.00 92.25 113 LYS A O 1
ATOM 910 N N . THR A 1 114 ? -14.704 12.890 7.575 1.00 90.31 114 THR A N 1
ATOM 911 C CA . THR A 1 114 ? -15.049 11.832 8.534 1.00 90.31 114 THR A CA 1
ATOM 912 C C . THR A 1 114 ? -14.955 12.332 9.975 1.00 90.31 114 THR A C 1
ATOM 914 O O . THR A 1 114 ? -15.856 12.108 10.784 1.00 90.31 114 THR A O 1
ATOM 917 N N . ALA A 1 115 ? -13.900 13.083 10.297 1.00 86.88 115 ALA A N 1
ATOM 918 C CA . ALA A 1 115 ? -13.754 13.715 11.600 1.00 86.88 115 ALA A CA 1
ATOM 919 C C . ALA A 1 115 ? -14.828 14.781 11.862 1.00 86.88 115 ALA A C 1
ATOM 921 O O . ALA A 1 115 ? -15.403 14.798 12.950 1.00 86.88 115 ALA A O 1
ATOM 922 N N . ALA A 1 116 ? -15.147 15.633 10.884 1.00 87.75 116 ALA A N 1
ATOM 923 C CA . ALA A 1 116 ? -16.194 16.646 11.020 1.00 87.75 116 ALA A CA 1
ATOM 924 C C . ALA A 1 116 ? -17.585 16.027 11.262 1.00 87.75 116 ALA A C 1
ATOM 926 O O . ALA A 1 116 ? -18.349 16.521 12.094 1.00 87.75 116 ALA A O 1
ATOM 927 N N . GLU A 1 117 ? -17.918 14.931 10.576 1.00 87.12 117 GLU A N 1
ATOM 928 C CA . GLU A 1 117 ? -19.165 14.185 10.791 1.00 87.12 117 GLU A CA 1
ATOM 929 C C . GLU A 1 117 ? -19.204 13.523 12.170 1.00 87.12 117 GLU A C 1
ATOM 931 O O . GLU A 1 117 ? -20.191 13.668 12.895 1.00 87.12 117 GLU A O 1
ATOM 936 N N . PHE A 1 118 ? -18.108 12.874 12.571 1.00 84.25 118 PHE A N 1
ATOM 937 C CA . PHE A 1 118 ? -17.987 12.279 13.898 1.00 84.25 118 PHE A CA 1
ATOM 938 C C . PHE A 1 118 ? -18.161 13.322 15.012 1.00 84.25 118 PHE A C 1
ATOM 940 O O . PHE A 1 118 ? -18.907 13.081 15.957 1.00 84.25 118 PHE A O 1
ATOM 947 N N . HIS A 1 119 ? -17.557 14.508 14.879 1.00 78.06 119 HIS A N 1
ATOM 948 C CA . HIS A 1 119 ? -17.708 15.599 15.848 1.00 78.06 119 HIS A CA 1
ATOM 949 C C . HIS A 1 119 ? -19.144 16.118 15.969 1.00 78.06 119 HIS A C 1
ATOM 951 O O . HIS A 1 119 ? -19.561 16.511 17.058 1.00 78.06 119 HIS A O 1
ATOM 957 N N . ARG A 1 120 ? -19.912 16.131 14.874 1.00 82.00 120 ARG A N 1
ATOM 958 C CA . ARG A 1 120 ? -21.313 16.577 14.893 1.00 82.00 120 ARG A CA 1
ATOM 959 C C . ARG A 1 120 ? -22.238 15.584 15.580 1.00 82.00 120 ARG A C 1
ATOM 961 O O . ARG A 1 120 ? -23.246 15.997 16.150 1.00 82.00 120 ARG A O 1
ATOM 968 N N . SER A 1 121 ? -21.963 14.285 15.475 1.00 78.19 121 SER A N 1
ATOM 969 C CA . SER A 1 121 ? -22.848 13.244 16.009 1.00 78.19 121 SER A CA 1
ATOM 970 C C . SER A 1 121 ? -22.079 11.987 16.455 1.00 78.19 121 SER A C 1
ATOM 972 O O . SER A 1 121 ? -22.173 10.945 15.804 1.00 78.19 121 SER A O 1
ATOM 974 N N . PRO A 1 122 ? -21.346 12.038 17.588 1.00 74.62 122 PRO A N 1
ATOM 975 C CA . PRO A 1 122 ? -20.490 10.928 18.022 1.00 74.62 122 PRO A CA 1
ATOM 976 C C . PRO A 1 122 ? -21.250 9.635 18.359 1.00 74.62 122 PRO A C 1
ATOM 978 O O . PRO A 1 122 ? -20.738 8.541 18.135 1.00 74.62 122 PRO A O 1
ATOM 981 N N . SER A 1 123 ? -22.468 9.741 18.903 1.00 70.25 123 SER A N 1
ATOM 982 C CA . SER A 1 123 ? -23.261 8.596 19.381 1.00 70.25 123 SER A CA 1
ATOM 983 C C . SER A 1 123 ? -23.962 7.811 18.269 1.00 70.25 123 SER A C 1
ATOM 985 O O . SER A 1 123 ? -24.291 6.643 18.467 1.00 70.25 123 SER A O 1
ATOM 987 N N . THR A 1 124 ? -24.187 8.428 17.108 1.00 70.75 124 THR A N 1
ATOM 988 C CA . THR A 1 124 ? -24.913 7.838 15.970 1.00 70.75 124 THR A CA 1
ATOM 989 C C . THR A 1 124 ? -24.030 7.628 14.739 1.00 70.75 124 THR A C 1
ATOM 991 O O . THR A 1 124 ? -24.518 7.171 13.705 1.00 70.75 124 THR A O 1
ATOM 994 N N . TYR A 1 125 ? -22.732 7.935 14.830 1.00 77.31 125 TYR A N 1
ATOM 995 C CA . TYR A 1 125 ? -21.804 7.813 13.710 1.00 77.31 125 TYR A CA 1
ATOM 996 C C . TYR A 1 125 ? -21.729 6.372 13.178 1.00 77.31 125 TYR A C 1
ATOM 998 O O . TYR A 1 125 ? -21.376 5.430 13.892 1.00 77.31 125 TYR A O 1
ATOM 1006 N N . SER A 1 126 ? -22.003 6.224 11.880 1.00 76.00 126 SER A N 1
ATOM 1007 C CA . SER A 1 126 ? -21.842 4.982 11.126 1.00 76.00 126 SER A CA 1
ATOM 1008 C C . SER A 1 126 ? -20.972 5.241 9.900 1.00 76.00 126 SER A C 1
ATOM 1010 O O . SER A 1 126 ? -21.466 5.591 8.826 1.00 76.00 126 SER A O 1
ATOM 1012 N N . GLY A 1 127 ? -19.668 5.007 10.051 1.00 71.19 127 GLY A N 1
ATOM 1013 C CA . GLY A 1 127 ? -18.663 5.189 8.996 1.00 71.19 127 GLY A CA 1
ATOM 1014 C C . GLY A 1 127 ? -18.737 4.186 7.843 1.00 71.19 127 GLY A C 1
ATOM 1015 O O . GLY A 1 127 ? -17.758 3.995 7.133 1.00 71.19 127 GLY A O 1
ATOM 1016 N N . ARG A 1 128 ? -19.849 3.454 7.700 1.00 80.38 128 ARG A N 1
ATOM 1017 C CA . ARG A 1 128 ? -20.032 2.393 6.692 1.00 80.38 128 ARG A CA 1
ATOM 1018 C C . ARG A 1 128 ? -21.402 2.417 6.023 1.00 80.38 128 ARG A C 1
ATOM 1020 O O . ARG A 1 128 ? -21.891 1.387 5.566 1.00 80.38 128 ARG A O 1
ATOM 1027 N N . SER A 1 129 ? -22.044 3.578 5.990 1.00 81.56 129 SER A N 1
ATOM 1028 C CA . SER A 1 129 ? -23.288 3.749 5.240 1.00 81.56 129 SER A CA 1
ATOM 1029 C C . SER A 1 129 ? -23.018 3.883 3.734 1.00 81.56 129 SER A C 1
ATOM 1031 O O . SER A 1 129 ? -21.906 4.205 3.313 1.00 81.56 129 SER A O 1
ATOM 1033 N N . TRP A 1 130 ? -24.041 3.656 2.906 1.00 79.25 130 TRP A N 1
ATOM 1034 C CA . TRP A 1 130 ? -23.931 3.793 1.449 1.00 79.25 130 TRP A CA 1
ATOM 1035 C C . TRP A 1 130 ? -23.406 5.173 0.992 1.00 79.25 130 TRP A C 1
ATOM 1037 O O . TRP A 1 130 ? -22.505 5.204 0.156 1.00 79.25 130 TRP A O 1
ATOM 1047 N N . PRO A 1 131 ? -23.831 6.312 1.584 1.00 84.12 131 PRO A N 1
ATOM 1048 C CA . PRO A 1 131 ? -23.250 7.619 1.264 1.00 84.12 131 PRO A CA 1
ATOM 1049 C C . PRO A 1 131 ? -21.749 7.736 1.559 1.00 84.12 131 PRO A C 1
ATOM 1051 O O . PRO A 1 131 ? -21.044 8.452 0.850 1.00 84.12 131 PRO A O 1
ATOM 1054 N N . HIS A 1 132 ? -21.246 7.041 2.587 1.00 84.19 132 HIS A N 1
ATOM 1055 C CA . HIS A 1 132 ? -19.809 7.019 2.877 1.00 84.19 132 HIS A CA 1
ATOM 1056 C C . HIS A 1 132 ? -19.062 6.251 1.793 1.00 84.19 132 HIS A C 1
ATOM 1058 O O . HIS A 1 132 ? -18.070 6.752 1.284 1.00 84.19 132 HIS A O 1
ATOM 1064 N N . PHE A 1 133 ? -19.577 5.089 1.385 1.00 82.75 133 PHE A N 1
ATOM 1065 C CA . PHE A 1 133 ? -18.981 4.298 0.310 1.00 82.75 133 PHE A CA 1
ATOM 1066 C C . PHE A 1 133 ? -18.931 5.066 -1.018 1.00 82.75 133 PHE A C 1
ATOM 1068 O O . PHE A 1 133 ? -17.879 5.133 -1.646 1.00 82.75 133 PHE A O 1
ATOM 1075 N N . VAL A 1 134 ? -20.032 5.717 -1.413 1.00 84.19 134 VAL A N 1
ATOM 1076 C CA . VAL A 1 134 ? -20.068 6.553 -2.627 1.00 84.19 134 VAL A CA 1
ATOM 1077 C C . VAL A 1 134 ? -19.051 7.691 -2.535 1.00 84.19 134 VAL A C 1
ATOM 1079 O O . VAL A 1 134 ? -18.320 7.946 -3.487 1.00 84.19 134 VAL A O 1
ATOM 1082 N N . PHE A 1 135 ? -18.957 8.352 -1.381 1.00 88.94 135 PHE A N 1
ATOM 1083 C CA . PHE A 1 135 ? -17.966 9.402 -1.172 1.00 88.94 135 PHE A CA 1
ATOM 1084 C C . PHE A 1 135 ? -16.524 8.875 -1.212 1.00 88.94 135 PHE A C 1
ATOM 1086 O O . PHE A 1 135 ? -15.667 9.524 -1.798 1.00 88.94 135 PHE A O 1
ATOM 1093 N N . GLU A 1 136 ? -16.248 7.703 -0.636 1.00 88.25 136 GLU A N 1
ATOM 1094 C CA . GLU A 1 136 ? -14.939 7.049 -0.738 1.00 88.25 136 GLU A CA 1
ATOM 1095 C C . GLU A 1 136 ? -14.578 6.754 -2.200 1.00 88.25 136 GLU A C 1
ATOM 1097 O O . GLU A 1 136 ? -13.459 7.047 -2.614 1.00 88.25 136 GLU A O 1
ATOM 1102 N N . CYS A 1 137 ? -15.517 6.248 -3.010 1.00 84.19 137 CYS A N 1
ATOM 1103 C CA . CYS A 1 137 ? -15.300 6.073 -4.448 1.00 84.19 137 CYS A CA 1
ATOM 1104 C C . CYS A 1 137 ? -14.972 7.410 -5.126 1.00 84.19 137 CYS A C 1
ATOM 1106 O O . CYS A 1 137 ? -13.999 7.501 -5.870 1.00 84.19 137 CYS A O 1
ATOM 1108 N N . LEU A 1 138 ? -15.746 8.460 -4.844 1.00 87.81 138 LEU A N 1
ATOM 1109 C CA . LEU A 1 138 ? -15.528 9.779 -5.440 1.00 87.81 138 LEU A CA 1
ATOM 1110 C C . LEU A 1 138 ? -14.181 10.387 -5.049 1.00 87.81 138 LEU A C 1
ATOM 1112 O O . LEU A 1 138 ? -13.551 11.014 -5.887 1.00 87.81 138 LEU A O 1
ATOM 1116 N N . VAL A 1 139 ? -13.726 10.206 -3.811 1.00 91.44 139 VAL A N 1
ATOM 1117 C CA . VAL A 1 139 ? -12.486 10.826 -3.329 1.00 91.44 139 VAL A CA 1
ATOM 1118 C C . VAL A 1 139 ? -11.247 10.010 -3.680 1.00 91.44 139 VAL A C 1
ATOM 1120 O O . VAL A 1 139 ? -10.238 10.607 -4.013 1.00 91.44 139 VAL A O 1
ATOM 1123 N N . PHE A 1 140 ? -11.290 8.677 -3.658 1.00 89.62 140 PHE A N 1
ATOM 1124 C CA . PHE A 1 140 ? -10.098 7.867 -3.948 1.00 89.62 140 PHE A CA 1
ATOM 1125 C C . PHE A 1 140 ? -9.977 7.450 -5.417 1.00 89.62 140 PHE A C 1
ATOM 1127 O O . PHE A 1 140 ? -8.864 7.297 -5.913 1.00 89.62 140 PHE A O 1
ATOM 1134 N N . VAL A 1 141 ? -11.093 7.255 -6.128 1.00 86.19 141 VAL A N 1
ATOM 1135 C CA . VAL A 1 141 ? -11.066 6.769 -7.517 1.00 86.19 141 VAL A CA 1
ATOM 1136 C C . VAL A 1 141 ? -11.010 7.937 -8.498 1.00 86.19 141 VAL A C 1
ATOM 1138 O O . VAL A 1 141 ? -10.123 7.967 -9.341 1.00 86.19 141 VAL A O 1
ATOM 1141 N N . VAL A 1 142 ? -11.890 8.936 -8.386 1.00 86.88 142 VAL A N 1
ATOM 1142 C CA . VAL A 1 142 ? -11.976 10.003 -9.404 1.00 86.88 142 VAL A CA 1
ATOM 1143 C C . VAL A 1 142 ? -10.687 10.837 -9.505 1.00 86.88 142 VAL A C 1
ATOM 1145 O O . VAL A 1 142 ? -10.176 10.968 -10.618 1.00 86.88 142 VAL A O 1
ATOM 1148 N N . PRO A 1 143 ? -10.082 11.345 -8.411 1.00 90.00 143 PRO A N 1
ATOM 1149 C CA . PRO A 1 143 ? -8.816 12.068 -8.497 1.00 90.00 143 PRO A CA 1
ATOM 1150 C C . PRO A 1 143 ? -7.677 11.241 -9.082 1.00 90.00 143 PRO A C 1
ATOM 1152 O O . PRO A 1 143 ? -6.896 11.759 -9.874 1.00 90.00 143 PRO A O 1
ATOM 1155 N N . MET A 1 144 ? -7.612 9.950 -8.741 1.00 88.12 144 MET A N 1
ATOM 1156 C CA . MET A 1 144 ? -6.625 9.032 -9.305 1.00 88.12 144 MET A CA 1
ATOM 1157 C C . MET A 1 144 ? -6.762 8.959 -10.833 1.00 88.12 144 MET A C 1
ATOM 1159 O O . MET A 1 144 ? -5.761 9.062 -11.536 1.00 88.12 144 MET A O 1
ATOM 1163 N N . PHE A 1 145 ? -7.989 8.871 -11.357 1.00 86.06 145 PHE A N 1
ATOM 1164 C CA . PHE A 1 145 ? -8.241 8.869 -12.802 1.00 86.06 145 PHE A CA 1
ATOM 1165 C C . PHE A 1 145 ? -7.825 10.184 -13.459 1.00 86.06 145 PHE A C 1
ATOM 1167 O O . PHE A 1 145 ? -7.072 10.166 -14.429 1.00 86.06 145 PHE A O 1
ATOM 1174 N N . LEU A 1 146 ? -8.291 11.322 -12.936 1.00 87.00 146 LEU A N 1
ATOM 1175 C CA . LEU A 1 146 ? -8.060 12.641 -13.542 1.00 87.00 146 LEU A CA 1
ATOM 1176 C C . LEU A 1 146 ? -6.580 13.028 -13.587 1.00 87.00 146 LEU A C 1
ATOM 1178 O O . LEU A 1 146 ? -6.148 13.763 -14.476 1.00 87.00 146 LEU A O 1
ATOM 1182 N N . VAL A 1 147 ? -5.812 12.546 -12.613 1.00 87.94 147 VAL A N 1
ATOM 1183 C CA . VAL A 1 147 ? -4.396 12.864 -12.480 1.00 87.94 147 VAL A CA 1
ATOM 1184 C C . VAL A 1 147 ? -3.525 11.910 -13.291 1.00 87.94 147 VAL A C 1
ATOM 1186 O O . VAL A 1 147 ? -2.609 12.357 -13.974 1.00 87.94 147 VAL A O 1
ATOM 1189 N N . LEU A 1 148 ? -3.826 10.609 -13.285 1.00 87.56 148 LEU A N 1
ATOM 1190 C CA . LEU A 1 148 ? -3.047 9.621 -14.040 1.00 87.56 148 LEU A CA 1
ATOM 1191 C C . LEU A 1 148 ? -3.362 9.607 -15.537 1.00 87.56 148 LEU A C 1
ATOM 1193 O O . LEU A 1 148 ? -2.643 8.963 -16.288 1.00 87.56 148 LEU A O 1
ATOM 1197 N N 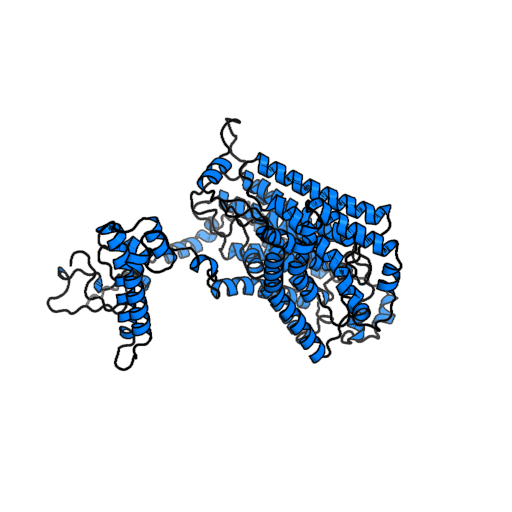. THR A 1 149 ? -4.401 10.317 -15.973 1.00 84.19 149 THR A N 1
ATOM 1198 C CA . THR A 1 149 ? -4.717 10.559 -17.395 1.00 84.19 149 THR A CA 1
ATOM 1199 C C . THR A 1 149 ? -4.215 11.928 -17.874 1.00 84.19 149 THR A C 1
ATOM 1201 O O . THR A 1 149 ? -4.524 12.348 -18.985 1.00 84.19 149 THR A O 1
ATOM 1204 N N . ASP A 1 150 ? -3.458 12.644 -17.026 1.00 77.44 150 ASP A N 1
ATOM 1205 C CA . ASP A 1 150 ? -2.829 13.956 -17.283 1.00 77.44 150 ASP A CA 1
ATOM 1206 C C . ASP A 1 150 ? -3.786 15.057 -17.773 1.00 77.44 150 ASP A C 1
ATOM 1208 O O . ASP A 1 150 ? -3.361 16.091 -18.273 1.00 77.44 150 ASP A O 1
ATOM 1212 N N . THR A 1 151 ? -5.099 14.867 -17.621 1.00 70.69 151 THR A N 1
ATOM 1213 C CA . THR A 1 151 ? -6.089 15.775 -18.214 1.00 70.69 151 THR A CA 1
ATOM 1214 C C . THR A 1 151 ? -6.345 16.995 -17.321 1.00 70.69 151 THR A C 1
ATOM 1216 O O . THR A 1 151 ? -6.529 18.100 -17.826 1.00 70.69 151 THR A O 1
ATOM 1219 N N . TYR A 1 152 ? -6.328 16.830 -15.986 1.00 80.62 152 TYR A N 1
ATOM 1220 C CA . TYR A 1 152 ? -6.708 17.890 -15.032 1.00 80.62 152 TYR A CA 1
ATOM 1221 C C . TYR A 1 152 ? -5.920 17.863 -13.713 1.00 80.62 152 TYR A C 1
ATOM 1223 O O . TYR A 1 152 ? -6.491 18.055 -12.634 1.00 80.62 152 TYR A O 1
ATOM 1231 N N . VAL A 1 153 ? -4.606 17.636 -13.773 1.00 85.31 153 VAL A N 1
ATOM 1232 C CA . VAL A 1 153 ? -3.758 17.444 -12.582 1.00 85.31 153 VAL A CA 1
ATOM 1233 C C . VAL A 1 153 ? -3.888 18.601 -11.578 1.00 85.31 153 VAL A C 1
ATOM 1235 O O . VAL A 1 153 ? -4.311 18.396 -10.438 1.00 85.31 153 VAL A O 1
ATOM 1238 N N . TYR A 1 154 ? -3.604 19.837 -12.002 1.00 87.88 154 TYR A N 1
ATOM 1239 C CA . TYR A 1 154 ? -3.611 21.004 -11.109 1.00 87.88 154 TYR A CA 1
ATOM 1240 C C . TYR A 1 154 ? -5.005 21.352 -10.576 1.00 87.88 154 TYR A C 1
ATOM 1242 O O . TYR A 1 154 ? -5.153 21.675 -9.398 1.00 87.88 154 TYR A O 1
ATOM 1250 N N . ALA A 1 155 ? -6.038 21.250 -11.419 1.00 89.19 155 ALA A N 1
ATOM 1251 C CA . ALA A 1 155 ? -7.419 21.511 -11.016 1.00 89.19 155 ALA A CA 1
ATOM 1252 C C . ALA A 1 155 ? -7.902 20.489 -9.974 1.00 89.19 155 ALA A C 1
ATOM 1254 O O . ALA A 1 155 ? -8.553 20.859 -8.995 1.00 89.19 155 ALA A O 1
ATOM 1255 N N . THR A 1 156 ? -7.528 19.218 -10.140 1.00 90.19 156 THR A N 1
ATOM 1256 C CA . THR A 1 156 ? -7.844 18.149 -9.185 1.00 90.19 156 THR A CA 1
ATOM 1257 C C . THR A 1 156 ? -7.160 18.399 -7.843 1.00 90.19 156 THR A C 1
ATOM 1259 O O . THR A 1 156 ? -7.820 18.377 -6.804 1.00 90.19 156 THR A O 1
ATOM 1262 N N . VAL A 1 157 ? -5.862 18.721 -7.854 1.00 90.06 157 VAL A N 1
ATOM 1263 C CA . VAL A 1 157 ? -5.094 19.053 -6.642 1.00 90.06 157 VAL A CA 1
ATOM 1264 C C . VAL A 1 157 ? -5.695 20.263 -5.919 1.00 90.06 157 VAL A C 1
ATOM 1266 O O . VAL A 1 157 ? -5.959 20.192 -4.719 1.00 90.06 157 VAL A O 1
ATOM 1269 N N . ALA A 1 158 ? -5.996 21.349 -6.636 1.00 90.38 158 ALA A N 1
ATOM 1270 C CA . ALA A 1 158 ? -6.614 22.542 -6.054 1.00 90.38 158 ALA A CA 1
ATOM 1271 C C . ALA A 1 158 ? -8.005 22.250 -5.460 1.00 90.38 158 ALA A C 1
ATOM 1273 O O . ALA A 1 158 ? -8.336 22.725 -4.369 1.00 90.38 158 ALA A O 1
ATOM 1274 N N . THR A 1 159 ? -8.809 21.424 -6.134 1.00 92.25 159 THR A N 1
ATOM 1275 C CA . THR A 1 159 ? -10.130 21.003 -5.643 1.00 92.25 159 THR A CA 1
ATOM 1276 C C . THR A 1 159 ? -10.006 20.177 -4.364 1.00 92.25 159 THR A C 1
ATOM 1278 O O . THR A 1 159 ? -10.727 20.417 -3.394 1.00 92.25 159 THR A O 1
ATOM 1281 N N . LEU A 1 160 ? -9.058 19.241 -4.302 1.00 94.19 160 LEU A N 1
ATOM 1282 C CA . LEU A 1 160 ? -8.818 18.452 -3.095 1.00 94.19 160 LEU A CA 1
ATOM 1283 C C . LEU A 1 160 ? -8.319 19.315 -1.933 1.00 94.19 160 LEU A C 1
ATOM 1285 O O . LEU A 1 160 ? -8.794 19.145 -0.813 1.00 94.19 160 LEU A O 1
ATOM 1289 N N . ILE A 1 161 ? -7.426 20.276 -2.179 1.00 93.56 161 ILE A N 1
ATOM 1290 C CA . ILE A 1 161 ? -6.946 21.201 -1.141 1.00 93.56 161 ILE A CA 1
ATOM 1291 C C . ILE A 1 161 ? -8.101 22.050 -0.604 1.00 93.56 161 ILE A C 1
ATOM 1293 O O . ILE A 1 161 ? -8.326 22.100 0.604 1.00 93.56 161 ILE A O 1
ATOM 1297 N N . THR A 1 162 ? -8.866 22.693 -1.487 1.00 93.69 162 THR A N 1
ATOM 1298 C CA . THR A 1 162 ? -9.970 23.582 -1.087 1.00 93.69 162 THR A CA 1
ATOM 1299 C C . THR A 1 162 ? -11.078 22.831 -0.346 1.00 93.69 162 THR A C 1
ATOM 1301 O O . THR A 1 162 ? -11.541 23.295 0.698 1.00 93.69 162 THR A O 1
ATOM 1304 N N . THR A 1 163 ? -11.461 21.639 -0.814 1.00 93.25 163 THR A N 1
ATOM 1305 C CA . THR A 1 163 ? -12.443 20.782 -0.124 1.00 93.25 163 THR A CA 1
ATOM 1306 C C . THR A 1 163 ? -11.923 20.261 1.216 1.00 93.25 163 THR A C 1
ATOM 1308 O O . THR A 1 163 ? -12.667 20.265 2.200 1.00 93.25 163 THR A O 1
ATOM 1311 N N . SER A 1 164 ? -10.642 19.889 1.301 1.00 93.81 164 SER A N 1
ATOM 1312 C CA . SER A 1 164 ? -10.013 19.476 2.561 1.00 93.81 164 SER A CA 1
ATOM 1313 C C . SER A 1 164 ? -10.007 20.611 3.577 1.00 93.81 164 SER A C 1
ATOM 1315 O O . SER A 1 164 ? -10.439 20.403 4.707 1.00 93.81 164 SER A O 1
ATOM 1317 N N . ILE A 1 165 ? -9.617 21.828 3.178 1.00 94.12 165 ILE A N 1
ATOM 1318 C CA . ILE A 1 165 ? -9.649 23.023 4.038 1.00 94.12 165 ILE A CA 1
ATOM 1319 C C . ILE A 1 165 ? -11.079 23.305 4.521 1.00 94.12 165 ILE A C 1
ATOM 1321 O O . ILE A 1 165 ? -11.292 23.576 5.705 1.00 94.12 165 ILE A O 1
ATOM 1325 N N . TYR A 1 166 ? -12.074 23.184 3.639 1.00 93.62 166 TYR A N 1
ATOM 1326 C CA . TYR A 1 166 ? -13.482 23.363 3.995 1.00 93.62 166 TYR A CA 1
ATOM 1327 C C . TYR A 1 166 ? -13.952 22.379 5.077 1.00 93.62 166 TYR A C 1
ATOM 1329 O O . TYR A 1 166 ? -14.594 22.790 6.048 1.00 93.62 166 TYR A O 1
ATOM 1337 N N . TYR A 1 167 ? -13.639 21.085 4.947 1.00 92.50 167 TYR A N 1
ATOM 1338 C CA . TYR A 1 167 ? -13.974 20.100 5.981 1.00 92.50 167 TYR A CA 1
ATOM 1339 C C . TYR A 1 167 ? -13.133 20.284 7.241 1.00 92.50 167 TYR A C 1
ATOM 1341 O O . TYR A 1 167 ? -13.644 20.157 8.352 1.00 92.50 167 TYR A O 1
ATOM 1349 N N . ARG A 1 168 ? -11.864 20.656 7.084 1.00 90.00 168 ARG A N 1
ATOM 1350 C CA . ARG A 1 168 ? -10.938 20.918 8.181 1.00 90.00 168 ARG A CA 1
ATOM 1351 C C . ARG A 1 168 ? -11.400 22.060 9.081 1.00 90.00 168 ARG A C 1
ATOM 1353 O O . ARG A 1 168 ? -11.200 21.977 10.293 1.00 90.00 168 ARG A O 1
ATOM 1360 N N . TRP A 1 169 ? -12.021 23.090 8.506 1.00 90.12 169 TRP A N 1
ATOM 1361 C CA . TRP A 1 169 ? -12.589 24.230 9.233 1.00 90.12 169 TRP A CA 1
ATOM 1362 C C . TRP A 1 169 ? -13.837 23.868 10.052 1.00 90.12 169 TRP A C 1
ATOM 1364 O O . TRP A 1 169 ? -14.144 24.524 11.042 1.00 90.12 169 TRP A O 1
ATOM 1374 N N . GLN A 1 170 ? -14.541 22.793 9.686 1.00 89.06 170 GLN A N 1
ATOM 1375 C CA . GLN A 1 170 ? -15.706 22.303 10.435 1.00 89.06 170 GLN A CA 1
ATOM 1376 C C . GLN A 1 170 ? -15.321 21.523 11.698 1.00 89.06 170 GLN A C 1
ATOM 1378 O O . GLN A 1 170 ? -16.190 21.242 12.523 1.00 89.06 170 GLN A O 1
ATOM 1383 N N . ILE A 1 171 ? -14.045 21.156 11.842 1.00 85.69 171 ILE A N 1
ATOM 1384 C CA . ILE A 1 171 ? -13.524 20.460 13.016 1.00 85.69 171 ILE A CA 1
ATOM 1385 C C . ILE A 1 171 ? -13.218 21.512 14.091 1.00 85.69 171 ILE A C 1
ATOM 1387 O O . ILE A 1 171 ? -12.354 22.366 13.865 1.00 85.69 171 ILE A O 1
ATOM 1391 N N . PRO A 1 172 ? -13.893 21.477 15.254 1.00 79.00 172 PRO A N 1
ATOM 1392 C CA . PRO A 1 172 ? -13.617 22.420 16.330 1.00 79.00 172 PRO A CA 1
ATOM 1393 C C . PRO A 1 172 ? -12.177 22.261 16.836 1.00 79.00 172 PRO A C 1
ATOM 1395 O O . PRO A 1 172 ? -11.617 21.164 16.854 1.00 79.00 172 PRO A O 1
ATOM 1398 N N . ASN A 1 173 ? -11.560 23.370 17.250 1.00 72.56 173 ASN A N 1
ATOM 1399 C CA . ASN A 1 173 ? -10.255 23.314 17.904 1.00 72.56 173 ASN A CA 1
ATOM 1400 C C . ASN A 1 173 ? -10.366 22.578 19.250 1.00 72.56 173 ASN A C 1
ATOM 1402 O O . ASN A 1 173 ? -11.424 22.635 19.886 1.00 72.56 173 ASN A O 1
ATOM 1406 N N . PRO A 1 174 ? -9.290 21.901 19.696 1.00 64.94 174 PRO A N 1
ATOM 1407 C CA . PRO A 1 174 ? -9.298 21.236 20.986 1.00 64.94 174 PRO A CA 1
ATOM 1408 C C . PRO A 1 174 ? -9.576 22.277 22.078 1.00 64.94 174 PRO A C 1
ATOM 1410 O O . PRO A 1 174 ? -9.103 23.415 21.965 1.00 64.94 174 PRO A O 1
ATOM 1413 N N . PRO A 1 175 ? -10.343 21.923 23.124 1.00 61.19 175 PRO A N 1
ATOM 1414 C CA . PRO A 1 175 ? -10.592 22.834 24.232 1.00 61.19 175 PRO A CA 1
ATOM 1415 C C . PRO A 1 175 ? -9.260 23.305 24.830 1.00 61.19 175 PRO A C 1
ATOM 1417 O O . PRO A 1 175 ? -8.329 22.512 24.992 1.00 61.19 175 PRO A O 1
ATOM 1420 N N . TYR A 1 176 ? -9.164 24.605 25.131 1.00 58.34 176 TYR A N 1
ATOM 1421 C CA . TYR A 1 176 ? -7.962 25.189 25.722 1.00 58.34 176 TYR A CA 1
ATOM 1422 C C . TYR A 1 176 ? -7.627 24.467 27.024 1.00 58.34 176 TYR A C 1
ATOM 1424 O O . TYR A 1 176 ? -8.453 24.354 27.933 1.00 58.34 176 TYR A O 1
ATOM 1432 N N . ARG A 1 177 ? -6.398 23.964 27.109 1.00 60.41 177 ARG A N 1
ATOM 1433 C CA . ARG A 1 177 ? -5.934 23.268 28.295 1.00 60.41 177 ARG A CA 1
ATOM 1434 C C . ARG A 1 177 ? -5.528 24.294 29.347 1.00 60.41 177 ARG A C 1
ATOM 1436 O O . ARG A 1 177 ? -4.449 24.869 29.252 1.00 60.41 177 ARG A O 1
ATOM 1443 N N . HIS A 1 178 ? -6.398 24.514 30.332 1.00 57.62 178 HIS A N 1
ATOM 1444 C CA . HIS A 1 178 ? -6.154 25.475 31.414 1.00 57.62 178 HIS A CA 1
ATOM 1445 C C . HIS A 1 178 ? -4.877 25.181 32.210 1.00 57.62 178 HIS A C 1
ATOM 1447 O O . HIS A 1 178 ? -4.216 26.114 32.655 1.00 57.62 178 HIS A O 1
ATOM 1453 N N . ASP A 1 179 ? -4.511 23.905 32.346 1.00 68.00 179 ASP A N 1
ATOM 1454 C CA . ASP A 1 179 ? -3.294 23.483 33.028 1.00 68.00 179 ASP A CA 1
ATOM 1455 C C . ASP A 1 179 ? -2.356 22.735 32.069 1.00 68.00 179 ASP A C 1
ATOM 1457 O O . ASP A 1 179 ? -2.677 21.656 31.558 1.00 68.00 179 ASP A O 1
ATOM 1461 N N . LYS A 1 180 ? -1.178 23.316 31.821 1.00 62.81 180 LYS A N 1
ATOM 1462 C CA . LYS A 1 180 ? -0.127 22.707 30.993 1.00 62.81 180 LYS A CA 1
ATOM 1463 C C . LYS A 1 180 ? 0.494 21.476 31.662 1.00 62.81 180 LYS A C 1
ATOM 1465 O O . LYS A 1 180 ? 1.033 20.634 30.948 1.00 62.81 180 LYS A O 1
ATOM 1470 N N . TRP A 1 181 ? 0.389 21.361 32.988 1.00 62.50 181 TRP A N 1
ATOM 1471 C CA . TRP A 1 181 ? 1.008 20.308 33.795 1.00 62.50 181 TRP A CA 1
ATOM 1472 C C . TRP A 1 181 ? 0.116 19.082 33.998 1.00 62.50 181 TRP A C 1
ATOM 1474 O O . TRP A 1 181 ? 0.602 18.035 34.423 1.00 62.50 181 TRP A O 1
ATOM 1484 N N . ALA A 1 182 ? -1.171 19.162 33.648 1.00 65.25 182 ALA A N 1
ATOM 1485 C CA . ALA A 1 182 ? -2.042 17.996 33.663 1.00 65.25 182 ALA A CA 1
ATOM 1486 C C . ALA A 1 182 ? -1.506 16.894 32.704 1.00 65.25 182 ALA A C 1
ATOM 1488 O O . ALA A 1 182 ? -0.915 17.196 31.660 1.00 65.25 182 ALA A O 1
ATOM 1489 N N . PRO A 1 183 ? -1.734 15.596 32.971 1.00 63.62 183 PRO A N 1
ATOM 1490 C CA . PRO A 1 183 ? -1.339 14.501 32.072 1.00 63.62 183 PRO A CA 1
ATOM 1491 C C . PRO A 1 183 ? -2.239 14.434 30.829 1.00 63.62 183 PRO A C 1
ATOM 1493 O O . PRO A 1 183 ? -3.456 14.558 30.956 1.00 63.62 183 PRO A O 1
ATOM 1496 N N . ASP A 1 184 ? -1.655 14.346 29.621 1.00 66.25 184 ASP A N 1
ATOM 1497 C CA . ASP A 1 184 ? -2.399 14.315 28.340 1.00 66.25 184 ASP A CA 1
ATOM 1498 C C . ASP A 1 184 ? -3.529 13.268 28.425 1.00 66.25 184 ASP A C 1
ATOM 1500 O O . ASP A 1 184 ? -3.232 12.096 28.676 1.00 66.25 184 ASP A O 1
ATOM 1504 N N . PRO A 1 185 ? -4.808 13.643 28.222 1.00 66.12 185 PRO A N 1
ATOM 1505 C CA . PRO A 1 185 ? -5.927 12.704 28.242 1.00 66.12 185 PRO A CA 1
ATOM 1506 C C . PRO A 1 185 ? -5.705 11.452 27.377 1.00 66.12 185 PRO A C 1
ATOM 1508 O O . PRO A 1 185 ? -6.139 10.364 27.751 1.00 66.12 185 PRO A O 1
ATOM 1511 N N . ARG A 1 186 ? -4.965 11.569 26.264 1.00 67.19 186 ARG A N 1
ATOM 1512 C CA . ARG A 1 186 ? -4.590 10.424 25.414 1.00 67.19 186 ARG A CA 1
ATOM 1513 C C . ARG A 1 186 ? -3.564 9.516 26.058 1.00 67.19 186 ARG A C 1
ATOM 1515 O O . ARG A 1 186 ? -3.630 8.311 25.862 1.00 67.19 186 ARG A O 1
ATOM 1522 N N . ALA A 1 187 ? -2.610 10.078 26.794 1.00 66.56 187 ALA A N 1
ATOM 1523 C CA . ALA A 1 187 ? -1.615 9.296 27.515 1.00 66.56 187 ALA A CA 1
ATOM 1524 C C . ALA A 1 187 ? -2.278 8.511 28.656 1.00 66.56 187 ALA A C 1
ATOM 1526 O O . ALA A 1 187 ? -1.956 7.344 28.866 1.00 66.56 187 ALA A O 1
ATOM 1527 N N . VAL A 1 188 ? -3.261 9.117 29.332 1.00 68.44 188 VAL A N 1
ATOM 1528 C CA . VAL A 1 188 ? -4.075 8.452 30.362 1.00 68.44 188 VAL A CA 1
ATOM 1529 C C . VAL A 1 188 ? -4.915 7.320 29.757 1.00 68.44 188 VAL A C 1
ATOM 1531 O O . VAL A 1 188 ? -4.921 6.205 30.277 1.00 68.44 188 VAL A O 1
ATOM 1534 N N . GLU A 1 189 ? -5.586 7.558 28.627 1.00 64.56 189 GLU A N 1
ATOM 1535 C CA . GLU A 1 189 ? -6.366 6.523 27.932 1.00 64.56 189 GLU A CA 1
ATOM 1536 C C . GLU A 1 189 ? -5.480 5.420 27.337 1.00 64.56 189 GLU A C 1
ATOM 1538 O O . GLU A 1 189 ? -5.820 4.233 27.404 1.00 64.56 189 GLU A O 1
ATOM 1543 N N . PHE A 1 190 ? -4.322 5.786 26.788 1.00 65.44 190 PHE A N 1
ATOM 1544 C CA . PHE A 1 190 ? -3.324 4.827 26.340 1.00 65.44 190 PHE A CA 1
ATOM 1545 C C . PHE A 1 190 ? -2.913 3.936 27.507 1.00 65.44 190 PHE A C 1
ATOM 1547 O O . PHE A 1 190 ? -3.005 2.724 27.379 1.00 65.44 190 PHE A O 1
ATOM 1554 N N . ALA A 1 191 ? -2.571 4.499 28.669 1.00 65.62 191 ALA A N 1
ATOM 1555 C CA . ALA A 1 191 ? -2.231 3.715 29.855 1.00 65.62 191 ALA A CA 1
ATOM 1556 C C . ALA A 1 191 ? -3.364 2.756 30.279 1.00 65.62 191 ALA A C 1
ATOM 1558 O O . ALA A 1 191 ? -3.092 1.616 30.646 1.00 65.62 191 ALA A O 1
ATOM 1559 N N . ALA A 1 192 ? -4.630 3.173 30.160 1.00 64.25 192 ALA A N 1
ATOM 1560 C CA . ALA A 1 192 ? -5.791 2.338 30.482 1.00 64.25 192 ALA A CA 1
ATOM 1561 C C . ALA A 1 192 ? -6.080 1.221 29.453 1.00 64.25 192 ALA A C 1
ATOM 1563 O O . ALA A 1 192 ? -6.689 0.205 29.792 1.00 64.25 192 ALA A O 1
ATOM 1564 N N . SER A 1 193 ? -5.687 1.408 28.190 1.00 62.31 193 SER A N 1
ATOM 1565 C CA . SER A 1 193 ? -5.944 0.474 27.078 1.00 62.31 193 SER A CA 1
ATOM 1566 C C . SER A 1 193 ? -4.710 -0.321 26.636 1.00 62.31 193 SER A C 1
ATOM 1568 O O . SER A 1 193 ? -4.831 -1.268 25.848 1.00 62.31 193 SER A O 1
ATOM 1570 N N . TYR A 1 194 ? -3.535 0.044 27.146 1.00 64.25 194 TYR A N 1
ATOM 1571 C CA . TYR A 1 194 ? -2.257 -0.538 26.787 1.00 64.25 194 TYR A CA 1
ATOM 1572 C C . TYR A 1 194 ? -2.202 -2.007 27.194 1.00 64.25 194 TYR A C 1
ATOM 1574 O O . TYR A 1 194 ? -2.390 -2.378 28.352 1.00 64.25 194 TYR A O 1
ATOM 1582 N N . VAL A 1 195 ? -1.910 -2.856 26.212 1.00 60.56 195 VAL A N 1
ATOM 1583 C CA . VAL A 1 195 ? -1.606 -4.265 26.441 1.00 60.56 195 VAL A CA 1
ATOM 1584 C C . VAL A 1 195 ? -0.121 -4.446 26.152 1.00 60.56 195 VAL A C 1
ATOM 1586 O O . VAL A 1 195 ? 0.268 -4.347 24.982 1.00 60.56 195 VAL A O 1
ATOM 1589 N N . PRO A 1 196 ? 0.705 -4.732 27.175 1.00 58.72 196 PRO A N 1
ATOM 1590 C CA . PRO A 1 196 ? 2.124 -4.983 26.978 1.00 58.72 196 PRO A CA 1
ATOM 1591 C C . PRO A 1 196 ? 2.362 -6.009 25.861 1.00 58.72 196 PRO A C 1
ATOM 1593 O O . PRO A 1 196 ? 1.675 -7.029 25.778 1.00 58.72 196 PRO A O 1
ATOM 1596 N N . ASN A 1 197 ? 3.343 -5.739 24.994 1.00 56.78 197 ASN A N 1
ATOM 1597 C CA . ASN A 1 197 ? 3.782 -6.608 23.886 1.00 56.78 197 ASN A CA 1
ATOM 1598 C C . ASN A 1 197 ? 2.809 -6.787 22.709 1.00 56.78 197 ASN A C 1
ATOM 1600 O O . ASN A 1 197 ? 3.058 -7.619 21.826 1.00 56.78 197 ASN A O 1
ATOM 1604 N N . LYS A 1 198 ? 1.715 -6.021 22.644 1.00 61.47 198 LYS A N 1
ATOM 1605 C CA . LYS A 1 198 ? 0.789 -6.052 21.508 1.00 61.47 198 LYS A CA 1
ATOM 1606 C C . LYS A 1 198 ? 1.013 -4.847 20.595 1.00 61.47 198 LYS A C 1
ATOM 1608 O O . LYS A 1 198 ? 0.489 -3.775 20.851 1.00 61.47 198 LYS A O 1
ATOM 1613 N N . VAL A 1 199 ? 1.706 -5.058 19.472 1.00 64.88 199 VAL A N 1
ATOM 1614 C CA . VAL A 1 199 ? 1.820 -4.034 18.417 1.00 64.88 199 VAL A CA 1
ATOM 1615 C C . VAL A 1 199 ? 0.428 -3.719 17.867 1.00 64.88 199 VAL A C 1
ATOM 1617 O O . VAL A 1 199 ? -0.233 -4.591 17.287 1.00 64.88 199 VAL A O 1
ATOM 1620 N N . THR A 1 200 ? -0.021 -2.4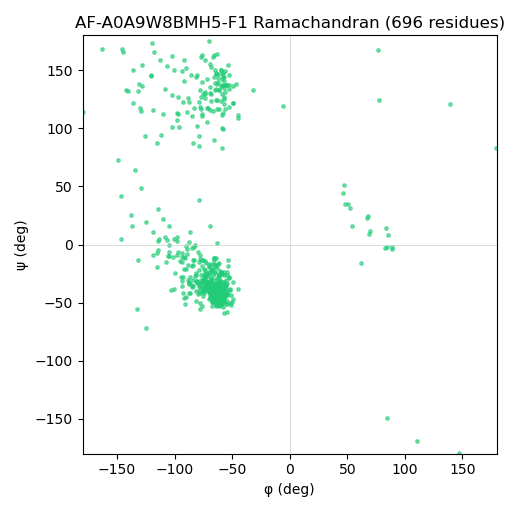79 18.053 1.00 68.19 200 THR A N 1
ATOM 1621 C CA . THR A 1 200 ? -1.307 -2.012 17.532 1.00 68.19 200 THR A CA 1
ATOM 1622 C C . THR A 1 200 ? -1.250 -1.839 16.006 1.00 68.19 200 THR A C 1
ATOM 1624 O O . THR A 1 200 ? -0.212 -1.452 15.457 1.00 68.19 200 THR A O 1
ATOM 1627 N N . PRO A 1 201 ? -2.326 -2.173 15.267 1.00 74.00 201 PRO A N 1
ATOM 1628 C CA . PRO A 1 201 ? -2.395 -1.859 13.846 1.00 74.00 201 PRO A CA 1
ATOM 1629 C C . PRO A 1 201 ? -2.395 -0.337 13.664 1.00 74.00 201 PRO A C 1
ATOM 1631 O O . PRO A 1 201 ? -3.123 0.368 14.355 1.00 74.00 201 PRO A O 1
ATOM 1634 N N . LYS A 1 202 ? -1.575 0.154 12.734 1.00 84.62 202 LYS A N 1
ATOM 1635 C CA . LYS A 1 202 ? -1.467 1.579 12.409 1.00 84.62 202 LYS A CA 1
ATOM 1636 C C . LYS A 1 202 ? -2.334 1.891 11.189 1.00 84.62 202 LYS A C 1
ATOM 1638 O O . LYS A 1 202 ? -2.213 1.205 10.166 1.00 84.62 202 LYS A O 1
ATOM 1643 N N . SER A 1 203 ? -3.213 2.883 11.305 1.00 88.19 203 SER A N 1
ATOM 1644 C CA . SER A 1 203 ? -4.117 3.324 10.235 1.00 88.19 203 SER A CA 1
ATOM 1645 C C . SER A 1 203 ? -3.335 3.884 9.055 1.00 88.19 203 SER A C 1
ATOM 1647 O O . SER A 1 203 ? -3.456 3.324 7.967 1.00 88.19 203 SER A O 1
ATOM 1649 N N . TYR A 1 204 ? -2.435 4.847 9.282 1.00 90.38 204 TYR A N 1
ATOM 1650 C CA . TYR A 1 204 ? -1.599 5.455 8.237 1.00 90.38 204 TYR A CA 1
ATOM 1651 C C . TYR A 1 204 ? -0.850 4.417 7.390 1.00 90.38 204 TYR A C 1
ATOM 1653 O O . TYR A 1 204 ? -0.780 4.532 6.171 1.00 90.38 204 TYR A O 1
ATOM 1661 N N . LEU A 1 205 ? -0.351 3.339 8.010 1.00 90.81 205 LEU A N 1
ATOM 1662 C CA . LEU A 1 205 ? 0.337 2.256 7.302 1.00 90.81 205 LEU A CA 1
ATOM 1663 C C . LEU A 1 205 ? -0.630 1.416 6.457 1.00 90.81 205 LEU A C 1
ATOM 1665 O O . LEU A 1 205 ? -0.260 0.911 5.399 1.00 90.81 205 LEU A O 1
ATOM 1669 N N . SER A 1 206 ? -1.859 1.236 6.940 1.00 90.31 206 SER A N 1
ATOM 1670 C CA . SER A 1 206 ? -2.908 0.519 6.214 1.00 90.31 206 SER A CA 1
ATOM 1671 C C . SER A 1 206 ? -3.376 1.307 4.990 1.00 90.31 206 SER A C 1
ATOM 1673 O O . SER A 1 206 ? -3.569 0.705 3.939 1.00 90.31 206 SER A O 1
ATOM 1675 N N . ILE A 1 207 ? -3.502 2.631 5.117 1.00 92.69 207 ILE A N 1
ATOM 1676 C CA . ILE A 1 207 ? -3.881 3.554 4.036 1.00 92.69 207 ILE A CA 1
ATOM 1677 C C . ILE A 1 207 ? -2.785 3.619 2.977 1.00 92.69 207 ILE A C 1
ATOM 1679 O O . ILE A 1 207 ? -3.054 3.300 1.824 1.00 92.69 207 ILE A O 1
ATOM 1683 N N . TYR A 1 208 ? -1.541 3.883 3.386 1.00 93.25 208 TYR A N 1
ATOM 1684 C CA . TYR A 1 208 ? -0.372 3.876 2.503 1.00 93.25 208 TYR A CA 1
ATOM 1685 C C . TYR A 1 208 ? -0.297 2.599 1.647 1.00 93.25 208 TYR A C 1
ATOM 1687 O O . TYR A 1 208 ? -0.134 2.650 0.429 1.00 93.25 208 TYR A O 1
ATOM 1695 N N . ARG A 1 209 ? -0.478 1.427 2.270 1.00 92.06 209 ARG A N 1
ATOM 1696 C CA . ARG A 1 209 ? -0.469 0.133 1.567 1.00 92.06 209 ARG A CA 1
ATOM 1697 C C . ARG A 1 209 ? -1.646 -0.046 0.615 1.00 92.06 209 ARG A C 1
ATOM 1699 O O . ARG A 1 209 ? -1.475 -0.645 -0.445 1.00 92.06 209 ARG A O 1
ATOM 1706 N N . ALA A 1 210 ? -2.829 0.413 1.014 1.00 91.06 210 ALA A N 1
ATOM 1707 C CA . ALA A 1 210 ? -4.040 0.298 0.217 1.00 91.06 210 ALA A CA 1
ATOM 1708 C C . ALA A 1 210 ? -3.988 1.188 -1.026 1.00 91.06 210 ALA A C 1
ATOM 1710 O O . ALA A 1 210 ? -4.286 0.714 -2.117 1.00 91.06 210 ALA A O 1
ATOM 1711 N N . GLU A 1 211 ? -3.577 2.445 -0.871 1.00 90.88 211 GLU A N 1
ATOM 1712 C CA . GLU A 1 211 ? -3.487 3.405 -1.972 1.00 90.88 211 GLU A CA 1
ATOM 1713 C C . GLU A 1 211 ? -2.398 3.012 -2.966 1.00 90.88 211 GLU A C 1
ATOM 1715 O O . GLU A 1 211 ? -2.650 3.003 -4.166 1.00 90.88 211 GLU A O 1
ATOM 1720 N N . MET A 1 212 ? -1.237 2.555 -2.484 1.00 90.50 212 MET A N 1
ATOM 1721 C CA . MET A 1 212 ? -0.197 1.989 -3.347 1.00 90.50 212 MET A CA 1
ATOM 1722 C C . MET A 1 212 ? -0.718 0.788 -4.158 1.00 90.50 212 MET A C 1
ATOM 1724 O O . MET A 1 212 ? -0.425 0.664 -5.349 1.00 90.50 212 MET A O 1
ATOM 1728 N N . MET A 1 213 ? -1.510 -0.096 -3.540 1.00 89.06 213 MET A N 1
ATOM 1729 C CA . MET A 1 213 ? -2.125 -1.230 -4.237 1.00 89.06 213 MET A CA 1
ATOM 1730 C C . MET A 1 213 ? -3.162 -0.776 -5.270 1.00 89.06 213 MET A C 1
ATOM 1732 O O . MET A 1 213 ? -3.173 -1.297 -6.382 1.00 89.06 213 MET A O 1
ATOM 1736 N N . LEU A 1 214 ? -4.014 0.189 -4.918 1.00 89.31 214 LEU A N 1
ATOM 1737 C CA . LEU A 1 214 ? -5.044 0.729 -5.804 1.00 89.31 214 LEU A CA 1
ATOM 1738 C C . LEU A 1 214 ? -4.421 1.406 -7.031 1.00 89.31 214 LEU A C 1
ATOM 1740 O O . LEU A 1 214 ? -4.801 1.085 -8.155 1.00 89.31 214 LEU A O 1
ATOM 1744 N N . LEU A 1 215 ? -3.405 2.246 -6.807 1.00 90.88 215 LEU A N 1
ATOM 1745 C CA . LEU A 1 215 ? -2.600 2.885 -7.846 1.00 90.88 215 LEU A CA 1
ATOM 1746 C C . LEU A 1 215 ? -1.963 1.843 -8.769 1.00 90.88 215 LEU A C 1
ATOM 1748 O O . LEU A 1 215 ? -2.070 1.941 -9.987 1.00 90.88 215 LEU A O 1
ATOM 1752 N N . THR A 1 216 ? -1.352 0.806 -8.190 1.00 90.25 216 THR A N 1
ATOM 1753 C CA . THR A 1 216 ? -0.748 -0.284 -8.967 1.00 90.25 216 THR A CA 1
ATOM 1754 C C . THR A 1 216 ? -1.788 -0.976 -9.840 1.00 90.25 216 THR A C 1
ATOM 1756 O O . THR A 1 216 ? -1.548 -1.162 -11.028 1.00 90.25 216 THR A O 1
ATOM 1759 N N . CYS A 1 217 ? -2.940 -1.344 -9.271 1.00 88.06 217 CYS A N 1
ATOM 1760 C CA . CYS A 1 217 ? -4.008 -2.009 -10.015 1.00 88.06 217 CYS A CA 1
ATOM 1761 C C . CYS A 1 217 ? -4.513 -1.130 -11.165 1.00 88.06 217 CYS A C 1
ATOM 1763 O O . CYS A 1 217 ? -4.730 -1.635 -12.259 1.00 88.06 217 CYS A O 1
ATOM 1765 N N . PHE A 1 218 ? -4.665 0.176 -10.946 1.00 90.75 218 PHE A N 1
ATOM 1766 C CA . PHE A 1 218 ? -5.055 1.095 -12.009 1.00 90.75 218 PHE A CA 1
ATOM 1767 C C . PHE A 1 218 ? -4.006 1.144 -13.130 1.00 90.75 218 PHE A C 1
ATOM 1769 O O . PHE A 1 218 ? -4.346 0.912 -14.287 1.00 90.75 218 PHE A O 1
ATOM 1776 N N . CYS A 1 219 ? -2.730 1.373 -12.798 1.00 90.81 219 CYS A N 1
ATOM 1777 C CA . CYS A 1 219 ? -1.674 1.544 -13.799 1.00 90.81 219 CYS A CA 1
ATOM 1778 C C . CYS A 1 219 ? -1.415 0.289 -14.648 1.00 90.81 219 CYS A C 1
ATOM 1780 O O . CYS A 1 219 ? -1.100 0.431 -15.825 1.00 90.81 219 CYS A O 1
ATOM 1782 N N . ILE A 1 220 ? -1.553 -0.927 -14.092 1.00 87.69 220 ILE A N 1
ATOM 1783 C CA . ILE A 1 220 ? -1.304 -2.164 -14.863 1.00 87.69 220 ILE A CA 1
ATOM 1784 C C . ILE A 1 220 ? -2.289 -2.372 -16.016 1.00 87.69 220 ILE A C 1
ATOM 1786 O O . ILE A 1 220 ? -1.941 -3.078 -16.949 1.00 87.69 220 ILE A O 1
ATOM 1790 N N . LEU A 1 221 ? -3.495 -1.801 -15.940 1.00 87.88 221 LEU A N 1
ATOM 1791 C CA . LEU A 1 221 ? -4.475 -1.850 -17.025 1.00 87.88 221 LEU A CA 1
ATOM 1792 C C . LEU A 1 221 ? -4.488 -0.541 -17.823 1.00 87.88 221 LEU A C 1
ATOM 1794 O O . LEU A 1 221 ? -4.620 -0.565 -19.039 1.00 87.88 221 LEU A O 1
ATOM 1798 N N . ALA A 1 222 ? -4.342 0.609 -17.157 1.00 89.00 222 ALA A N 1
ATOM 1799 C CA . ALA A 1 222 ? -4.415 1.913 -17.811 1.00 89.00 222 ALA A CA 1
ATOM 1800 C C . ALA A 1 222 ? -3.362 2.088 -18.914 1.00 89.00 222 ALA A C 1
ATOM 1802 O O . ALA A 1 222 ? -3.679 2.685 -19.937 1.00 89.00 222 ALA A O 1
ATOM 1803 N N . VAL A 1 223 ? -2.158 1.528 -18.741 1.00 87.62 223 VAL A N 1
ATOM 1804 C CA . VAL A 1 223 ? -1.059 1.619 -19.720 1.00 87.62 223 VAL A CA 1
ATOM 1805 C C . VAL A 1 223 ? -1.422 1.088 -21.112 1.00 87.62 223 VAL A C 1
ATOM 1807 O O . VAL A 1 223 ? -0.876 1.564 -22.107 1.00 87.62 223 VAL A O 1
ATOM 1810 N N . ASP A 1 224 ? -2.384 0.166 -21.191 1.00 84.44 224 ASP A N 1
ATOM 1811 C CA . ASP A 1 224 ? -2.833 -0.434 -22.447 1.00 84.44 224 ASP A CA 1
ATOM 1812 C C . ASP A 1 224 ? -3.812 0.469 -23.229 1.00 84.44 224 ASP A C 1
ATOM 1814 O O . ASP A 1 224 ? -4.161 0.153 -24.368 1.00 84.44 224 ASP A O 1
ATOM 1818 N N . PHE A 1 225 ? -4.249 1.599 -22.655 1.00 85.44 225 PHE A N 1
ATOM 1819 C CA . PHE A 1 225 ? -5.171 2.557 -23.274 1.00 85.44 225 PHE A CA 1
ATOM 1820 C C . PHE A 1 225 ? -4.475 3.850 -23.728 1.00 85.44 225 PHE A C 1
ATOM 1822 O O . PHE A 1 225 ? -3.507 4.317 -23.132 1.00 85.44 225 PHE A O 1
ATOM 1829 N N . ASN A 1 226 ? -5.047 4.522 -24.736 1.00 83.75 226 ASN A N 1
ATOM 1830 C CA . ASN A 1 226 ? -4.568 5.835 -25.202 1.00 83.75 226 ASN A CA 1
ATOM 1831 C C . ASN A 1 226 ? -4.761 6.979 -24.200 1.00 83.75 226 ASN A C 1
ATOM 1833 O O . ASN A 1 226 ? -4.070 7.988 -24.296 1.00 83.75 226 ASN A O 1
ATOM 1837 N N . VAL A 1 227 ? -5.683 6.827 -23.246 1.00 85.50 227 VAL A N 1
ATOM 1838 C CA . VAL A 1 227 ? -5.939 7.838 -22.208 1.00 85.50 227 VAL A CA 1
ATOM 1839 C C . VAL A 1 227 ? -4.832 7.907 -21.154 1.00 85.50 227 VAL A C 1
ATOM 1841 O O . VAL A 1 227 ? -4.788 8.867 -20.389 1.00 85.50 227 VAL A O 1
ATOM 1844 N N . PHE A 1 228 ? -3.961 6.896 -21.080 1.00 88.00 228 PHE A N 1
ATOM 1845 C CA . PHE A 1 228 ? -2.840 6.887 -20.152 1.00 88.00 228 PHE A CA 1
ATOM 1846 C C . PHE A 1 228 ? -1.589 7.462 -20.832 1.00 88.00 228 PHE A C 1
ATOM 1848 O O . PHE A 1 228 ? -1.155 6.956 -21.871 1.00 88.00 228 PHE A O 1
ATOM 1855 N N . PRO A 1 229 ? -0.984 8.513 -20.264 1.00 87.38 229 PRO A N 1
ATOM 1856 C CA . PRO A 1 229 ? 0.184 9.154 -20.834 1.00 87.38 229 PRO A CA 1
ATOM 1857 C C . PRO A 1 229 ? 1.418 8.263 -20.624 1.00 87.38 229 PRO A C 1
ATOM 1859 O O . PRO A 1 229 ? 1.742 7.845 -19.510 1.00 87.38 229 PRO A O 1
ATOM 1862 N N . LEU A 1 230 ? 2.164 8.008 -21.699 1.00 86.31 230 LEU A N 1
ATOM 1863 C CA . LEU A 1 230 ? 3.321 7.104 -21.665 1.00 86.31 230 LEU A CA 1
ATOM 1864 C C . LEU A 1 230 ? 4.477 7.615 -20.789 1.00 86.31 230 LEU A C 1
ATOM 1866 O O . LEU A 1 230 ? 5.291 6.817 -20.342 1.00 86.31 230 LEU A O 1
ATOM 1870 N N . LYS A 1 231 ? 4.503 8.907 -20.432 1.00 86.50 231 LYS A N 1
ATOM 1871 C CA . LYS A 1 231 ? 5.456 9.459 -19.448 1.00 86.50 231 LYS A CA 1
ATOM 1872 C C . LYS A 1 231 ? 5.334 8.825 -18.051 1.00 86.50 231 LYS A C 1
ATOM 1874 O O . LYS A 1 231 ? 6.279 8.856 -17.268 1.00 86.50 231 LYS A O 1
ATOM 1879 N N . PHE A 1 232 ? 4.175 8.248 -17.715 1.00 89.38 232 PHE A N 1
ATOM 1880 C CA . PHE A 1 232 ? 3.965 7.518 -16.459 1.00 89.38 232 PHE A CA 1
ATOM 1881 C C . PHE A 1 232 ? 4.205 6.011 -16.584 1.00 89.38 232 PHE A C 1
ATOM 1883 O O . PHE A 1 232 ? 4.205 5.323 -15.557 1.00 89.38 232 PHE A O 1
ATOM 1890 N N . ALA A 1 233 ? 4.420 5.509 -17.803 1.00 88.81 233 ALA A N 1
ATOM 1891 C CA . ALA A 1 233 ? 4.749 4.117 -18.054 1.00 88.81 233 ALA A CA 1
ATOM 1892 C C . ALA A 1 233 ? 6.210 3.812 -17.699 1.00 88.81 233 ALA A C 1
ATOM 1894 O O . ALA A 1 233 ? 7.028 4.709 -17.508 1.00 88.81 233 ALA A O 1
ATOM 1895 N N . LYS A 1 234 ? 6.511 2.519 -17.563 1.00 88.12 234 LYS A N 1
ATOM 1896 C CA . LYS A 1 234 ? 7.830 2.035 -17.148 1.00 88.12 234 LYS A CA 1
ATOM 1897 C C . LYS A 1 234 ? 8.922 2.507 -18.106 1.00 88.12 234 LYS A C 1
ATOM 1899 O O . LYS A 1 234 ? 8.775 2.374 -19.316 1.00 88.12 234 LYS A O 1
ATOM 1904 N N . VAL A 1 235 ? 10.043 2.931 -17.539 1.00 86.00 235 VAL A N 1
ATOM 1905 C CA . VAL A 1 235 ? 11.267 3.233 -18.284 1.00 86.00 235 VAL A CA 1
ATOM 1906 C C . VAL A 1 235 ? 12.094 1.955 -18.482 1.00 86.00 235 VAL A C 1
ATOM 1908 O O . VAL A 1 235 ? 12.095 1.057 -17.627 1.00 86.00 235 VAL A O 1
ATOM 1911 N N . GLU A 1 236 ? 12.791 1.843 -19.617 1.00 78.12 236 GLU A N 1
ATOM 1912 C CA . GLU A 1 236 ? 13.568 0.644 -19.972 1.00 78.12 236 GLU A CA 1
ATOM 1913 C C . GLU A 1 236 ? 14.935 0.570 -19.278 1.00 78.12 236 GLU A C 1
ATOM 1915 O O . GLU A 1 236 ? 15.334 -0.499 -18.804 1.00 78.12 236 GLU A O 1
ATOM 1920 N N . THR A 1 237 ? 15.664 1.685 -19.207 1.00 80.62 237 THR A N 1
ATOM 1921 C CA . THR A 1 237 ? 17.052 1.710 -18.716 1.00 80.62 237 THR A CA 1
ATOM 1922 C C . THR A 1 237 ? 17.235 2.695 -17.567 1.00 80.62 237 THR A C 1
ATOM 1924 O O . THR A 1 237 ? 17.382 2.258 -16.422 1.00 80.62 237 THR A O 1
ATOM 1927 N N . PHE A 1 238 ? 17.192 3.996 -17.847 1.00 84.69 238 PHE A N 1
ATOM 1928 C CA . PHE A 1 238 ? 17.413 5.073 -16.883 1.00 84.69 238 PHE A CA 1
ATOM 1929 C C . PHE A 1 238 ? 16.310 6.118 -16.987 1.00 84.69 238 PHE A C 1
ATOM 1931 O O . PHE A 1 238 ? 15.985 6.562 -18.083 1.00 84.69 238 PHE A O 1
ATOM 1938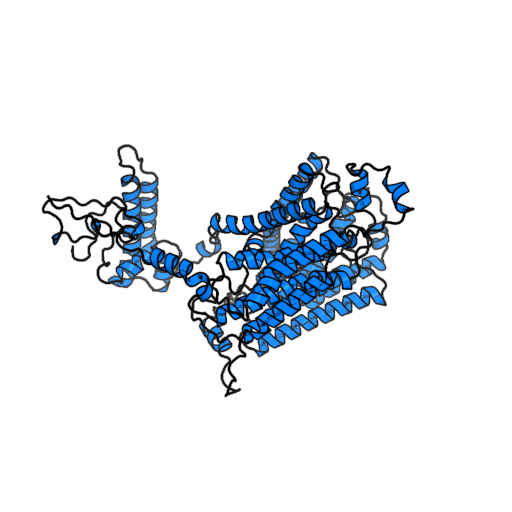 N N . GLY A 1 239 ? 15.753 6.510 -15.846 1.00 86.62 239 GLY A N 1
ATOM 1939 C CA . GLY A 1 239 ? 14.672 7.484 -15.765 1.00 86.62 239 GLY A CA 1
ATOM 1940 C C . GLY A 1 239 ? 13.720 7.194 -14.612 1.00 86.62 239 GLY A C 1
ATOM 1941 O O . GLY A 1 239 ? 13.893 6.243 -13.841 1.00 86.62 239 GLY A O 1
ATOM 1942 N N . THR A 1 240 ? 12.705 8.042 -14.482 1.00 88.94 240 THR A N 1
ATOM 1943 C CA . THR A 1 240 ? 11.702 7.944 -13.418 1.00 88.94 240 THR A CA 1
ATOM 1944 C C . THR A 1 240 ? 10.298 7.969 -13.988 1.00 88.94 240 THR A C 1
ATOM 1946 O O . THR A 1 240 ? 9.974 8.811 -14.815 1.00 88.94 240 THR A O 1
ATOM 1949 N N . SER A 1 241 ? 9.424 7.100 -13.491 1.00 91.88 241 SER A N 1
ATOM 1950 C CA . SER A 1 241 ? 7.995 7.115 -13.810 1.00 91.88 241 SER A CA 1
ATOM 1951 C C . SER A 1 241 ? 7.153 6.680 -12.608 1.00 91.88 241 SER A C 1
ATOM 1953 O O . SER A 1 241 ? 7.664 6.136 -11.624 1.00 91.88 241 SER A O 1
ATOM 1955 N N . VAL A 1 242 ? 5.833 6.876 -12.690 1.00 90.50 242 VAL A N 1
ATOM 1956 C CA . VAL A 1 242 ? 4.892 6.378 -11.673 1.00 90.50 242 VAL A CA 1
ATOM 1957 C C . VAL A 1 242 ? 4.945 4.848 -11.589 1.00 90.50 242 VAL A C 1
ATOM 1959 O O . VAL A 1 242 ? 4.935 4.289 -10.491 1.00 90.50 242 VAL A O 1
ATOM 1962 N N . MET A 1 243 ? 5.037 4.149 -12.725 1.00 91.19 243 MET A N 1
ATOM 1963 C CA . MET A 1 243 ? 5.112 2.685 -12.739 1.00 91.19 243 MET A CA 1
ATOM 1964 C C . MET A 1 243 ? 6.454 2.148 -12.216 1.00 91.19 243 MET A C 1
ATOM 1966 O O . MET A 1 243 ? 6.478 1.054 -11.642 1.00 91.19 243 MET A O 1
ATOM 1970 N N . ASP A 1 244 ? 7.545 2.915 -12.322 1.00 89.31 244 ASP A N 1
ATOM 1971 C CA . ASP A 1 244 ? 8.856 2.512 -11.792 1.00 89.31 244 ASP A CA 1
ATOM 1972 C C . ASP A 1 244 ? 8.933 2.553 -10.257 1.00 89.31 244 ASP A C 1
ATOM 1974 O O . ASP A 1 244 ? 9.682 1.774 -9.651 1.00 89.31 244 ASP A O 1
ATOM 1978 N N . LEU A 1 245 ? 8.102 3.382 -9.610 1.00 89.12 245 LEU A N 1
ATOM 1979 C CA . LEU A 1 245 ? 7.941 3.399 -8.151 1.00 89.12 245 LEU A CA 1
ATOM 1980 C C . LEU A 1 245 ? 7.267 2.135 -7.611 1.00 89.12 245 LEU A C 1
ATOM 1982 O O . LEU A 1 245 ? 7.526 1.756 -6.467 1.00 89.12 245 LEU A O 1
ATOM 1986 N N . GLY A 1 246 ? 6.390 1.491 -8.387 1.00 88.31 246 GLY A N 1
ATOM 1987 C CA . GLY A 1 246 ? 5.463 0.476 -7.878 1.00 88.31 246 GLY A CA 1
ATOM 1988 C C . GLY A 1 246 ? 6.174 -0.686 -7.186 1.00 88.31 246 GLY A C 1
ATOM 1989 O O . GLY A 1 246 ? 5.985 -0.929 -5.993 1.00 88.31 246 GLY A O 1
ATOM 1990 N N . VAL A 1 247 ? 7.052 -1.374 -7.918 1.00 87.50 247 VAL A N 1
ATOM 1991 C CA . VAL A 1 247 ? 7.798 -2.538 -7.417 1.00 87.50 247 VAL A CA 1
ATOM 1992 C C . VAL A 1 247 ? 8.660 -2.187 -6.196 1.00 87.50 247 VAL A C 1
ATOM 1994 O O . VAL A 1 247 ? 8.581 -2.875 -5.175 1.00 87.50 247 VAL A O 1
ATOM 1997 N N . GLY A 1 248 ? 9.435 -1.101 -6.261 1.00 91.12 248 GLY A N 1
ATOM 1998 C CA . GLY A 1 248 ? 10.256 -0.650 -5.136 1.00 91.12 248 GLY A CA 1
ATOM 1999 C C . GLY A 1 248 ? 9.418 -0.335 -3.891 1.00 91.12 248 GLY A C 1
ATOM 2000 O O . GLY A 1 248 ? 9.770 -0.742 -2.784 1.00 91.12 248 GLY A O 1
ATOM 2001 N N . SER A 1 249 ? 8.259 0.299 -4.070 1.00 92.81 249 SER A N 1
ATOM 2002 C CA . SER A 1 249 ? 7.343 0.645 -2.977 1.00 92.81 249 SER A CA 1
ATOM 2003 C C . SER A 1 249 ? 6.729 -0.594 -2.313 1.00 92.81 249 SER A C 1
ATOM 2005 O O . SER A 1 249 ? 6.610 -0.643 -1.086 1.00 92.81 249 SER A O 1
ATOM 2007 N N . PHE A 1 250 ? 6.434 -1.657 -3.076 1.00 90.62 250 PHE A N 1
ATOM 2008 C CA . PHE A 1 250 ? 6.023 -2.948 -2.503 1.00 90.62 250 PHE A CA 1
ATOM 2009 C C . PHE A 1 250 ? 7.106 -3.568 -1.625 1.00 90.62 250 PHE A C 1
ATOM 2011 O O . PHE A 1 250 ? 6.805 -4.040 -0.524 1.00 90.62 250 PHE A O 1
ATOM 2018 N N . VAL A 1 251 ? 8.354 -3.558 -2.097 1.00 92.44 251 VAL A N 1
ATOM 2019 C CA . VAL A 1 251 ? 9.506 -4.091 -1.357 1.00 92.44 251 VAL A CA 1
ATOM 2020 C C . VAL A 1 251 ? 9.743 -3.284 -0.079 1.00 92.44 251 VAL A C 1
ATOM 2022 O O . VAL A 1 251 ? 9.860 -3.866 1.002 1.00 92.44 251 VAL A O 1
ATOM 2025 N N . PHE A 1 252 ? 9.719 -1.954 -0.175 1.00 94.75 252 PHE A N 1
ATOM 2026 C CA . PHE A 1 252 ? 9.857 -1.050 0.966 1.00 94.75 252 PHE A CA 1
ATOM 2027 C C . PHE A 1 252 ? 8.764 -1.303 2.013 1.00 94.75 252 PHE A C 1
ATOM 2029 O O . PHE A 1 252 ? 9.044 -1.534 3.190 1.00 94.75 252 PHE A O 1
ATOM 2036 N N . SER A 1 253 ? 7.504 -1.358 1.575 1.00 92.44 253 SER A N 1
ATOM 2037 C CA . SER A 1 253 ? 6.351 -1.623 2.434 1.00 92.44 253 SER A CA 1
ATOM 2038 C C . SER A 1 253 ? 6.396 -3.007 3.094 1.00 92.44 253 SER A C 1
ATOM 2040 O O . SER A 1 253 ? 5.985 -3.173 4.249 1.00 92.44 253 SER A O 1
ATOM 2042 N N . ALA A 1 254 ? 6.896 -4.024 2.384 1.00 88.50 254 ALA A N 1
ATOM 2043 C CA . ALA A 1 254 ? 7.138 -5.348 2.948 1.00 88.50 254 ALA A CA 1
ATOM 2044 C C . ALA A 1 254 ? 8.217 -5.300 4.042 1.00 88.50 254 ALA A C 1
ATOM 2046 O O . ALA A 1 254 ? 8.015 -5.894 5.102 1.00 88.50 254 ALA A O 1
ATOM 2047 N N . GLY A 1 255 ? 9.291 -4.531 3.834 1.00 88.56 255 GLY A N 1
ATOM 2048 C CA . GLY A 1 255 ? 10.331 -4.273 4.833 1.00 88.56 255 GLY A CA 1
ATOM 2049 C C . GLY A 1 255 ? 9.780 -3.624 6.103 1.00 88.56 255 GLY A C 1
ATOM 2050 O O . GLY A 1 255 ? 9.972 -4.147 7.205 1.00 88.56 255 GLY A O 1
ATOM 2051 N N . VAL A 1 256 ? 8.994 -2.550 5.954 1.00 90.56 256 VAL A N 1
ATOM 2052 C CA . VAL A 1 256 ? 8.350 -1.831 7.072 1.00 90.56 256 VAL A CA 1
ATOM 2053 C C . VAL A 1 256 ? 7.543 -2.774 7.962 1.00 90.56 256 VAL A C 1
ATOM 2055 O O . VAL A 1 256 ? 7.618 -2.696 9.185 1.00 90.56 256 VAL A O 1
ATOM 2058 N N . VAL A 1 257 ? 6.774 -3.697 7.379 1.00 85.62 257 VAL A N 1
ATOM 2059 C CA . VAL A 1 257 ? 5.980 -4.666 8.152 1.00 85.62 257 VAL A CA 1
ATOM 2060 C C . VAL A 1 257 ? 6.828 -5.844 8.647 1.00 85.62 257 VAL A C 1
ATOM 2062 O O . VAL A 1 257 ? 6.556 -6.375 9.728 1.00 85.62 257 VAL A O 1
ATOM 2065 N N . GLY A 1 258 ? 7.853 -6.241 7.891 1.00 80.69 258 GLY A N 1
ATOM 2066 C CA . GLY A 1 258 ? 8.739 -7.368 8.188 1.00 80.69 258 GLY A CA 1
ATOM 2067 C C . GLY A 1 258 ? 9.501 -7.210 9.502 1.00 80.69 258 GLY A C 1
ATOM 2068 O O . GLY A 1 258 ? 9.714 -8.188 10.222 1.00 80.69 258 GLY A O 1
ATOM 2069 N N . VAL A 1 259 ? 9.807 -5.972 9.901 1.00 82.81 259 VAL A N 1
ATOM 2070 C CA . VAL A 1 259 ? 10.522 -5.705 11.156 1.00 82.81 259 VAL A CA 1
ATOM 2071 C C . VAL A 1 259 ? 9.751 -6.117 12.415 1.00 82.81 259 VAL A C 1
ATOM 2073 O O . VAL A 1 259 ? 10.361 -6.346 13.456 1.00 82.81 259 VAL A O 1
ATOM 2076 N N . LYS A 1 260 ? 8.424 -6.319 12.336 1.00 77.06 260 LYS A N 1
ATOM 2077 C CA . LYS A 1 260 ? 7.602 -6.819 13.458 1.00 77.06 260 LYS A CA 1
ATOM 2078 C C . LYS A 1 260 ? 8.110 -8.137 14.045 1.00 77.06 260 LYS A C 1
ATOM 2080 O O . LYS A 1 260 ? 7.812 -8.437 15.199 1.00 77.06 260 LYS A O 1
ATOM 2085 N N . ALA A 1 261 ? 8.813 -8.949 13.256 1.00 70.19 261 ALA A N 1
ATOM 2086 C CA . ALA A 1 261 ? 9.419 -10.191 13.728 1.00 70.19 261 ALA A CA 1
ATOM 2087 C C . ALA A 1 261 ? 10.654 -9.960 14.619 1.00 70.19 261 ALA A C 1
ATOM 2089 O O . ALA A 1 261 ? 10.947 -10.813 15.452 1.00 70.19 261 ALA A O 1
ATOM 2090 N N . PHE A 1 262 ? 11.323 -8.815 14.459 1.00 70.19 262 PHE A N 1
ATOM 2091 C CA . PHE A 1 262 ? 12.578 -8.438 15.115 1.00 70.19 262 PHE A CA 1
ATOM 2092 C C . PHE A 1 262 ? 12.398 -7.411 16.237 1.00 70.19 262 PHE A C 1
ATOM 2094 O O . PHE A 1 262 ? 13.338 -7.149 16.983 1.00 70.19 262 PHE A O 1
ATOM 2101 N N . LEU A 1 263 ? 11.208 -6.817 16.368 1.00 69.00 263 LEU A N 1
ATOM 2102 C CA . LEU A 1 263 ? 10.885 -5.994 17.530 1.00 69.00 263 LEU A CA 1
ATOM 2103 C C . LEU A 1 263 ? 10.929 -6.867 18.796 1.00 69.00 263 LEU A C 1
ATOM 2105 O O . LEU A 1 263 ? 10.448 -8.006 18.738 1.00 69.00 263 LEU A O 1
ATOM 2109 N N . PRO A 1 264 ? 11.465 -6.364 19.925 1.00 56.56 264 PRO A N 1
ATOM 2110 C CA . PRO A 1 264 ? 11.556 -7.126 21.164 1.00 56.56 264 PRO A CA 1
ATOM 2111 C C . PRO A 1 264 ? 10.161 -7.588 21.603 1.00 56.56 264 PRO A C 1
ATOM 2113 O O . PRO A 1 264 ? 9.375 -6.833 22.169 1.00 56.56 264 PRO A O 1
ATOM 2116 N N . ARG A 1 265 ? 9.817 -8.844 21.312 1.00 49.25 265 ARG A N 1
ATOM 2117 C CA . ARG A 1 265 ? 8.715 -9.531 21.982 1.00 49.25 265 ARG A CA 1
ATOM 2118 C C . ARG A 1 265 ? 9.266 -9.936 23.339 1.00 49.25 265 ARG A C 1
ATOM 2120 O O . ARG A 1 265 ? 10.206 -10.723 23.362 1.00 49.25 265 ARG A O 1
ATOM 2127 N N . GLN A 1 266 ? 8.727 -9.418 24.445 1.00 44.31 266 GLN A N 1
ATOM 2128 C CA . GLN A 1 266 ? 9.109 -9.928 25.764 1.00 44.31 266 GLN A CA 1
ATOM 2129 C C . GLN A 1 266 ? 8.937 -11.452 25.789 1.00 44.31 266 GLN A C 1
ATOM 2131 O O . GLN A 1 266 ? 7.826 -11.968 25.668 1.00 44.31 266 GLN A O 1
ATOM 2136 N N . ALA A 1 267 ? 10.033 -12.160 26.009 1.00 30.20 267 ALA A N 1
ATOM 2137 C CA . ALA A 1 267 ? 10.019 -13.244 26.964 1.00 30.20 267 ALA A CA 1
ATOM 2138 C C . ALA A 1 267 ? 10.829 -12.746 28.162 1.00 30.20 267 ALA A C 1
ATOM 2140 O O . ALA A 1 267 ? 11.901 -12.166 27.991 1.00 30.20 267 ALA A O 1
ATOM 2141 N N . GLY A 1 268 ? 10.306 -12.946 29.371 1.00 33.78 268 GLY A N 1
ATOM 2142 C CA . GLY A 1 268 ? 11.182 -13.050 30.529 1.00 33.78 268 GLY A CA 1
ATOM 2143 C C . GLY A 1 268 ? 12.252 -14.107 30.237 1.00 33.78 268 GLY A C 1
ATOM 2144 O O . GLY A 1 268 ? 11.989 -15.090 29.542 1.00 33.78 268 GLY A O 1
ATOM 2145 N N . SER A 1 269 ? 13.452 -13.880 30.761 1.00 30.66 269 SER A N 1
ATOM 2146 C CA . SER A 1 269 ? 14.720 -14.521 30.393 1.00 30.66 269 SER A CA 1
ATOM 2147 C C . SER A 1 269 ? 15.333 -13.985 29.094 1.00 30.66 269 SER A C 1
ATOM 2149 O O . SER A 1 269 ? 14.698 -13.935 28.047 1.00 30.66 269 SER A O 1
ATOM 2151 N N . SER A 1 270 ? 16.586 -13.541 29.234 1.00 32.88 270 SER A N 1
ATOM 2152 C CA . SER A 1 270 ? 17.578 -13.244 28.200 1.00 32.88 270 SER A CA 1
ATOM 2153 C C . SER A 1 270 ? 17.145 -13.609 26.778 1.00 32.88 270 SER A C 1
ATOM 2155 O O . SER A 1 270 ? 16.918 -14.783 26.474 1.00 32.88 270 SER A O 1
ATOM 2157 N N . ALA A 1 271 ? 17.071 -12.606 25.900 1.00 39.25 271 ALA A N 1
ATOM 2158 C CA . ALA A 1 271 ? 16.943 -12.800 24.465 1.00 39.25 271 ALA A CA 1
ATOM 2159 C C . ALA A 1 271 ? 18.149 -13.609 23.959 1.00 39.25 271 ALA A C 1
ATOM 2161 O O . ALA A 1 271 ? 19.133 -13.052 23.480 1.00 39.25 271 ALA A O 1
ATOM 2162 N N . LYS A 1 272 ? 18.092 -14.941 24.072 1.00 39.88 272 LYS A N 1
ATOM 2163 C CA . LYS A 1 272 ? 18.995 -15.826 23.347 1.00 39.88 272 LYS A CA 1
ATOM 2164 C C . LYS A 1 272 ? 18.765 -15.501 21.883 1.00 39.88 272 LYS A C 1
ATOM 2166 O O . LYS A 1 272 ? 17.673 -15.748 21.370 1.00 39.88 272 LYS A O 1
ATOM 2171 N N . ALA A 1 273 ? 19.769 -14.901 21.245 1.00 46.50 273 ALA A N 1
ATOM 2172 C CA . ALA A 1 273 ? 19.815 -14.737 19.806 1.00 46.50 273 ALA A CA 1
ATOM 2173 C C . ALA A 1 273 ? 19.400 -16.077 19.192 1.00 46.50 273 ALA A C 1
ATOM 2175 O O . ALA A 1 273 ? 20.092 -17.084 19.344 1.00 46.50 273 ALA A O 1
ATOM 2176 N N . THR A 1 274 ? 18.203 -16.137 18.606 1.00 55.97 274 THR A N 1
ATOM 2177 C CA . THR A 1 274 ? 17.756 -17.350 17.926 1.00 55.97 274 THR A CA 1
ATOM 2178 C C . THR A 1 274 ? 18.801 -17.649 16.866 1.00 55.97 274 THR A C 1
ATOM 2180 O O . THR A 1 274 ? 19.044 -16.781 16.028 1.00 55.97 274 THR A O 1
ATOM 2183 N N . ALA A 1 275 ? 19.428 -18.826 16.931 1.00 68.12 275 ALA A N 1
ATOM 2184 C CA . ALA A 1 275 ? 20.497 -19.207 16.017 1.00 68.12 275 ALA A CA 1
ATOM 2185 C C . ALA A 1 275 ? 20.099 -18.898 14.565 1.00 68.12 275 ALA A C 1
ATOM 2187 O O . ALA A 1 275 ? 18.956 -19.159 14.173 1.00 68.12 275 ALA A O 1
ATOM 2188 N N . LEU A 1 276 ? 21.039 -18.363 13.778 1.00 68.62 276 LEU A N 1
ATOM 2189 C CA . LEU A 1 276 ? 20.846 -17.970 12.375 1.00 68.62 276 LEU A CA 1
ATOM 2190 C C . LEU A 1 276 ? 20.093 -19.048 11.573 1.00 68.62 276 LEU A C 1
ATOM 2192 O O . LEU A 1 276 ? 19.184 -18.733 10.811 1.00 68.62 276 LEU A O 1
ATOM 2196 N N . GLY A 1 277 ? 20.364 -20.332 11.834 1.00 68.69 277 GLY A N 1
ATOM 2197 C CA . GLY A 1 277 ? 19.663 -21.459 11.208 1.00 68.69 277 GLY A CA 1
ATOM 2198 C C . GLY A 1 277 ? 18.144 -21.498 11.445 1.00 68.69 277 GLY A C 1
ATOM 2199 O O . GLY A 1 277 ? 17.389 -21.822 10.530 1.00 68.69 277 GLY A O 1
ATOM 2200 N N . HIS A 1 278 ? 17.655 -21.120 12.630 1.00 73.94 278 HIS A N 1
ATOM 2201 C CA . HIS A 1 278 ? 16.213 -21.049 12.899 1.00 73.94 278 HIS A CA 1
ATOM 2202 C C . HIS A 1 278 ? 15.557 -19.872 12.158 1.00 73.94 278 HIS A C 1
ATOM 2204 O O . HIS A 1 278 ? 14.429 -19.994 11.673 1.00 73.94 278 HIS A O 1
ATOM 2210 N N . GLN A 1 279 ? 16.274 -18.752 12.020 1.00 72.19 279 GLN A N 1
ATOM 2211 C CA . GLN A 1 279 ? 15.817 -17.590 11.254 1.00 72.19 279 GLN A CA 1
ATOM 2212 C C . GLN A 1 279 ? 15.790 -17.882 9.749 1.00 72.19 279 GLN A C 1
ATOM 2214 O O . GLN A 1 279 ? 14.794 -17.581 9.095 1.00 72.19 279 GLN A O 1
ATOM 2219 N N . LEU A 1 280 ? 16.817 -18.554 9.221 1.00 78.00 280 LEU A N 1
ATOM 2220 C CA . LEU A 1 280 ? 16.864 -19.011 7.830 1.00 78.00 280 LEU A CA 1
ATOM 2221 C C . LEU A 1 280 ? 15.729 -19.993 7.525 1.00 78.00 280 LEU A C 1
ATOM 2223 O O . LEU A 1 280 ? 15.018 -19.821 6.538 1.00 78.00 280 LEU A O 1
ATOM 2227 N N . LYS A 1 281 ? 15.477 -20.970 8.408 1.00 81.31 281 LYS A N 1
ATOM 2228 C CA . LYS A 1 281 ? 14.352 -21.907 8.256 1.00 81.31 281 LYS A CA 1
ATOM 2229 C C . LYS A 1 281 ? 13.006 -21.178 8.202 1.00 81.31 281 LYS A C 1
ATOM 2231 O O . LYS A 1 281 ? 12.168 -21.504 7.364 1.00 81.31 281 LYS A O 1
ATOM 2236 N N . ALA A 1 282 ? 12.789 -20.187 9.068 1.00 73.94 282 ALA A N 1
ATOM 2237 C CA . ALA A 1 282 ? 11.576 -19.368 9.041 1.00 73.94 282 ALA A CA 1
ATOM 2238 C C . ALA A 1 282 ? 11.471 -18.512 7.762 1.00 73.94 282 ALA A C 1
ATOM 2240 O O . ALA A 1 282 ? 10.378 -18.377 7.202 1.00 73.94 282 ALA A O 1
ATOM 2241 N N . GLY A 1 283 ? 12.598 -17.980 7.278 1.00 76.69 283 GLY A N 1
ATOM 2242 C CA . GLY A 1 283 ? 12.701 -17.266 6.006 1.00 76.69 283 GLY A CA 1
ATOM 2243 C C . GLY A 1 283 ? 12.290 -18.138 4.821 1.00 76.69 283 GLY A C 1
ATOM 2244 O O . GLY A 1 283 ? 11.423 -17.737 4.050 1.00 76.69 283 GLY A O 1
ATOM 2245 N N . ILE A 1 284 ? 12.804 -19.369 4.739 1.00 81.88 284 ILE A N 1
ATOM 2246 C CA . ILE A 1 284 ? 12.470 -20.345 3.685 1.00 81.88 284 ILE A CA 1
ATOM 2247 C C . ILE A 1 284 ? 10.966 -20.657 3.664 1.00 81.88 284 ILE A C 1
ATOM 2249 O O . ILE A 1 284 ? 10.338 -20.633 2.607 1.00 81.88 284 ILE A O 1
ATOM 2253 N N . TRP A 1 285 ? 10.352 -20.891 4.828 1.00 78.81 285 TRP A N 1
ATOM 2254 C CA . TRP A 1 285 ? 8.904 -21.131 4.901 1.00 78.81 285 TRP A CA 1
ATOM 2255 C C . TRP A 1 285 ? 8.070 -19.920 4.473 1.00 78.81 285 TRP A C 1
ATOM 2257 O O . TRP A 1 285 ? 6.998 -20.082 3.897 1.00 78.81 285 TRP A O 1
ATOM 2267 N N . THR A 1 286 ? 8.562 -18.709 4.738 1.00 75.31 286 THR A N 1
ATOM 2268 C CA . THR A 1 286 ? 7.906 -17.462 4.314 1.00 75.31 286 THR A CA 1
ATOM 2269 C C . THR A 1 286 ? 8.084 -17.213 2.812 1.00 75.31 286 THR A C 1
ATOM 2271 O O . THR A 1 286 ? 7.183 -16.684 2.167 1.00 75.31 286 THR A O 1
ATOM 2274 N N . ALA A 1 287 ? 9.222 -17.626 2.252 1.00 79.81 287 ALA A N 1
ATOM 2275 C CA . ALA A 1 287 ? 9.555 -17.531 0.835 1.00 79.81 287 ALA A CA 1
ATOM 2276 C C . ALA A 1 287 ? 8.718 -18.472 -0.044 1.00 79.81 287 ALA A C 1
ATOM 2278 O O . ALA A 1 287 ? 8.348 -18.108 -1.162 1.00 79.81 287 ALA A O 1
ATOM 2279 N N . PHE A 1 288 ? 8.403 -19.670 0.461 1.00 82.44 288 PHE A N 1
ATOM 2280 C CA . PHE A 1 288 ? 7.834 -20.765 -0.328 1.00 82.44 288 PHE A CA 1
ATOM 2281 C C . PHE A 1 288 ? 6.607 -20.386 -1.184 1.00 82.44 288 PHE A C 1
ATOM 2283 O O . PHE A 1 288 ? 6.643 -20.658 -2.384 1.00 82.44 288 PHE A O 1
ATOM 2290 N N . PRO A 1 289 ? 5.554 -19.716 -0.666 1.00 79.38 289 PRO A N 1
ATOM 2291 C CA . PRO A 1 289 ? 4.385 -19.382 -1.485 1.00 79.38 289 PRO A CA 1
ATOM 2292 C C . PRO A 1 289 ? 4.709 -18.447 -2.657 1.00 79.38 289 PRO A C 1
ATOM 2294 O O . PRO A 1 289 ? 4.143 -18.591 -3.736 1.00 79.38 289 PRO A O 1
ATOM 2297 N N . LEU A 1 290 ? 5.629 -17.497 -2.462 1.00 79.69 290 LEU A N 1
ATOM 2298 C CA . LEU A 1 290 ? 6.037 -16.553 -3.504 1.00 79.69 290 LEU A CA 1
ATOM 2299 C C . LEU A 1 290 ? 6.929 -17.225 -4.549 1.00 79.69 290 LEU A C 1
ATOM 2301 O O . LEU A 1 290 ? 6.742 -16.990 -5.738 1.00 79.69 290 LEU A O 1
ATOM 2305 N N . LEU A 1 291 ? 7.838 -18.107 -4.124 1.00 83.81 291 LEU A N 1
ATOM 2306 C CA . LEU A 1 291 ? 8.658 -18.902 -5.042 1.00 83.81 291 LEU A CA 1
ATOM 2307 C C . LEU A 1 291 ? 7.794 -19.856 -5.881 1.00 83.81 291 LEU A C 1
ATOM 2309 O O . LEU A 1 291 ? 8.003 -19.964 -7.086 1.00 83.81 291 LEU A O 1
ATOM 2313 N N . ALA A 1 292 ? 6.783 -20.485 -5.274 1.00 80.00 292 ALA A N 1
ATOM 2314 C CA . ALA A 1 292 ? 5.822 -21.327 -5.984 1.00 80.00 292 ALA A CA 1
ATOM 2315 C C . ALA A 1 292 ? 5.010 -20.526 -7.018 1.00 80.00 292 ALA A C 1
ATOM 2317 O O . ALA A 1 292 ? 4.848 -20.975 -8.150 1.00 80.00 292 ALA A O 1
ATOM 2318 N N . LEU A 1 293 ? 4.556 -19.316 -6.668 1.00 75.25 293 LEU A N 1
ATOM 2319 C CA . LEU A 1 293 ? 3.910 -18.403 -7.620 1.00 75.25 293 LEU A CA 1
ATOM 2320 C C . LEU A 1 293 ? 4.862 -17.968 -8.744 1.00 75.25 293 LEU A C 1
ATOM 2322 O O . LEU A 1 293 ? 4.443 -17.883 -9.897 1.00 75.25 293 LEU A O 1
ATOM 2326 N N . GLY A 1 294 ? 6.138 -17.726 -8.432 1.00 78.94 294 GLY A N 1
ATOM 2327 C CA . GLY A 1 294 ? 7.172 -17.420 -9.420 1.00 78.94 294 GLY A CA 1
ATOM 2328 C C . GLY A 1 294 ? 7.395 -18.562 -10.409 1.00 78.94 294 GLY A C 1
ATOM 2329 O O . GLY A 1 294 ? 7.451 -18.313 -11.612 1.00 78.94 294 GLY A O 1
ATOM 2330 N N . ALA A 1 295 ? 7.442 -19.805 -9.924 1.00 80.06 295 ALA A N 1
ATOM 2331 C CA . ALA A 1 295 ? 7.543 -20.997 -10.763 1.00 80.06 295 ALA A CA 1
ATOM 2332 C C . ALA A 1 295 ? 6.285 -21.201 -11.620 1.00 80.06 295 ALA A C 1
ATOM 2334 O O . ALA A 1 295 ? 6.391 -21.417 -12.824 1.00 80.06 295 ALA A O 1
ATOM 2335 N N . ALA A 1 296 ? 5.093 -21.048 -11.033 1.00 74.75 296 ALA A N 1
ATOM 2336 C CA . ALA A 1 296 ? 3.833 -21.133 -11.768 1.00 74.75 296 ALA A CA 1
ATOM 2337 C C . ALA A 1 296 ? 3.760 -20.084 -12.889 1.00 74.75 296 ALA A C 1
ATOM 2339 O O . ALA A 1 296 ? 3.402 -20.413 -14.015 1.00 74.75 296 ALA A O 1
ATOM 2340 N N . ARG A 1 297 ? 4.160 -18.834 -12.616 1.00 74.88 297 ARG A N 1
ATOM 2341 C CA . ARG A 1 297 ? 4.237 -17.780 -13.638 1.00 74.88 297 ARG A CA 1
ATOM 2342 C C . ARG A 1 297 ? 5.205 -18.146 -14.758 1.00 74.88 297 ARG A C 1
ATOM 2344 O O . ARG A 1 297 ? 4.886 -17.896 -15.917 1.00 74.88 297 ARG A O 1
ATOM 2351 N N . LEU A 1 298 ? 6.369 -18.706 -14.433 1.00 75.31 298 LEU A N 1
ATOM 2352 C CA . LEU A 1 298 ? 7.349 -19.113 -15.438 1.00 75.31 298 LEU A CA 1
ATOM 2353 C C . LEU A 1 298 ? 6.750 -20.158 -16.390 1.00 75.31 298 LEU A C 1
ATOM 2355 O O . LEU A 1 298 ? 6.740 -19.934 -17.594 1.00 75.31 298 LEU A O 1
ATOM 2359 N N . VAL A 1 299 ? 6.156 -21.221 -15.842 1.00 73.81 299 VAL A N 1
ATOM 2360 C CA . VAL A 1 299 ? 5.519 -22.295 -16.624 1.00 73.81 299 VAL A CA 1
ATOM 2361 C C . VAL A 1 299 ? 4.348 -21.770 -17.461 1.00 73.81 299 VAL A C 1
ATOM 2363 O O . VAL A 1 299 ? 4.223 -22.094 -18.640 1.00 73.81 299 VAL A O 1
ATOM 2366 N N . LEU A 1 300 ? 3.492 -20.924 -16.882 1.00 66.81 300 LEU A N 1
ATOM 2367 C CA . LEU A 1 300 ? 2.336 -20.360 -17.589 1.00 66.81 300 LEU A CA 1
ATOM 2368 C C . LEU A 1 300 ? 2.751 -19.423 -18.728 1.00 66.81 300 LEU A C 1
ATOM 2370 O O . LEU A 1 300 ? 2.165 -19.460 -19.800 1.00 66.81 300 LEU A O 1
ATOM 2374 N N . THR A 1 301 ? 3.774 -18.596 -18.521 1.00 64.94 301 THR A N 1
ATOM 2375 C CA . THR A 1 301 ? 4.245 -17.677 -19.570 1.00 64.94 301 THR A CA 1
ATOM 2376 C C . THR A 1 301 ? 4.989 -18.397 -20.691 1.00 64.94 301 THR A C 1
ATOM 2378 O O . THR A 1 301 ? 4.882 -17.970 -21.834 1.00 64.94 301 THR A O 1
ATOM 2381 N N . GLU A 1 302 ? 5.686 -19.499 -20.394 1.00 62.09 302 GLU A N 1
ATOM 2382 C CA . GLU A 1 302 ? 6.313 -20.349 -21.419 1.00 62.09 302 GLU A CA 1
ATOM 2383 C C . GLU A 1 302 ? 5.294 -21.184 -22.197 1.00 62.09 302 GLU A C 1
ATOM 2385 O O . GLU A 1 302 ? 5.437 -21.344 -23.401 1.00 62.09 302 GLU A O 1
ATOM 2390 N N . SER A 1 303 ? 4.237 -21.679 -21.546 1.00 50.34 303 SER A N 1
ATOM 2391 C CA . SER A 1 303 ? 3.203 -22.490 -22.214 1.00 50.34 303 SER A CA 1
ATOM 2392 C C . SER A 1 303 ? 2.255 -21.694 -23.116 1.00 50.34 303 SER A C 1
ATOM 2394 O O . SER A 1 303 ? 1.649 -22.278 -24.009 1.00 50.34 303 SER A O 1
ATOM 2396 N N . VAL A 1 304 ? 2.119 -20.383 -22.895 1.00 53.22 304 VAL A N 1
ATOM 2397 C CA . VAL A 1 304 ? 1.234 -19.495 -23.677 1.00 53.22 304 VAL A CA 1
ATOM 2398 C C . VAL A 1 304 ? 2.003 -18.735 -24.774 1.00 53.22 304 VAL A C 1
ATOM 2400 O O . VAL A 1 304 ? 1.424 -17.909 -25.470 1.00 53.22 304 VAL A O 1
ATOM 2403 N N . ASP A 1 305 ? 3.307 -18.998 -24.936 1.00 49.72 305 ASP A N 1
ATOM 2404 C CA . ASP A 1 305 ? 4.212 -18.271 -25.846 1.00 49.72 305 ASP A CA 1
ATOM 2405 C C . ASP A 1 305 ? 4.084 -16.736 -25.702 1.00 49.72 305 ASP A C 1
ATOM 2407 O O . ASP A 1 305 ? 4.151 -15.944 -26.650 1.00 49.72 305 ASP A O 1
ATOM 2411 N N . TYR A 1 306 ? 3.832 -16.301 -24.461 1.00 48.84 306 TYR A N 1
ATOM 2412 C CA . TYR A 1 306 ? 3.667 -14.895 -24.132 1.00 48.84 306 TYR A CA 1
ATOM 2413 C C . TYR A 1 306 ? 5.039 -14.234 -24.185 1.00 48.84 306 TYR A C 1
ATOM 2415 O O . TYR A 1 306 ? 5.972 -14.677 -23.510 1.00 48.84 306 TYR A O 1
ATOM 2423 N N . GLN A 1 307 ? 5.177 -13.155 -24.958 1.00 42.66 307 GLN A N 1
ATOM 2424 C CA . GLN A 1 307 ? 6.469 -12.495 -25.090 1.00 42.66 307 GLN A CA 1
ATOM 2425 C C . GLN A 1 307 ? 6.930 -11.925 -23.746 1.00 42.66 307 GLN A C 1
ATOM 2427 O O . GLN A 1 307 ? 6.296 -11.063 -23.135 1.00 42.66 307 GLN A O 1
ATOM 2432 N N . LYS A 1 308 ? 8.052 -12.455 -23.260 1.00 54.69 308 LYS A N 1
ATOM 2433 C CA . LYS A 1 308 ? 8.716 -11.984 -22.051 1.00 54.69 308 LYS A CA 1
ATOM 2434 C C . LYS A 1 308 ? 9.666 -10.860 -22.447 1.00 54.69 308 LYS A C 1
ATOM 2436 O O . LYS A 1 308 ? 10.586 -11.094 -23.227 1.00 54.69 308 LYS A O 1
ATOM 2441 N N . HIS A 1 309 ? 9.511 -9.676 -21.858 1.00 51.44 309 HIS A N 1
ATOM 2442 C CA . HIS A 1 309 ? 10.551 -8.648 -21.919 1.00 51.44 309 HIS A CA 1
ATOM 2443 C C . HIS A 1 309 ? 11.783 -9.141 -21.150 1.00 51.44 309 HIS A C 1
ATOM 2445 O O . HIS A 1 309 ? 11.912 -8.943 -19.940 1.00 51.44 309 HIS A O 1
ATOM 2451 N N . VAL A 1 310 ? 12.687 -9.818 -21.862 1.00 62.62 310 VAL A N 1
ATOM 2452 C CA . VAL A 1 310 ? 13.917 -10.404 -21.306 1.00 62.62 310 VAL A CA 1
ATOM 2453 C C . VAL A 1 310 ? 14.807 -9.323 -20.673 1.00 62.62 310 VAL A C 1
ATOM 2455 O O . VAL A 1 310 ? 15.583 -9.603 -19.764 1.00 62.62 310 VAL A O 1
ATOM 2458 N N . SER A 1 311 ? 14.652 -8.070 -21.105 1.00 58.78 311 SER A N 1
ATOM 2459 C CA . SER A 1 311 ? 15.335 -6.896 -20.566 1.00 58.78 311 SER A CA 1
ATOM 2460 C C . SER A 1 311 ? 14.923 -6.520 -19.135 1.00 58.78 311 SER A C 1
ATOM 2462 O O . SER A 1 311 ? 15.728 -5.889 -18.455 1.00 58.78 311 SER A O 1
ATOM 2464 N N . GLU A 1 312 ? 13.735 -6.903 -18.639 1.00 69.38 312 GLU A N 1
ATOM 2465 C CA . GLU A 1 312 ? 13.291 -6.497 -17.292 1.00 69.38 312 GLU A CA 1
ATOM 2466 C C . GLU A 1 312 ? 13.980 -7.287 -16.170 1.00 69.38 312 GLU A C 1
ATOM 2468 O O . GLU A 1 312 ? 14.512 -6.698 -15.234 1.00 69.38 312 GLU A O 1
ATOM 2473 N N . TYR A 1 313 ? 13.944 -8.620 -16.237 1.00 73.12 313 TYR A N 1
ATOM 2474 C CA . TYR A 1 313 ? 14.474 -9.498 -15.182 1.00 73.12 313 TYR A CA 1
ATOM 2475 C C . TYR A 1 313 ? 15.382 -10.610 -15.720 1.00 73.12 313 TYR A C 1
ATOM 2477 O O . TYR A 1 313 ? 16.097 -11.240 -14.941 1.00 73.12 313 TYR A O 1
ATOM 2485 N N . GLY A 1 314 ? 15.382 -10.843 -17.031 1.00 79.44 314 GLY A N 1
ATOM 2486 C CA . GLY A 1 314 ? 16.039 -11.976 -17.667 1.00 79.44 314 GLY A CA 1
ATOM 2487 C C . GLY A 1 314 ? 15.058 -12.994 -18.242 1.00 79.44 314 GLY A C 1
ATOM 2488 O O . GLY A 1 314 ? 13.856 -12.761 -18.354 1.00 79.44 314 GLY A O 1
ATOM 2489 N N . THR A 1 315 ? 15.602 -14.140 -18.632 1.00 78.81 315 THR A N 1
ATOM 2490 C CA . THR A 1 315 ? 14.884 -15.222 -19.333 1.00 78.81 315 THR A CA 1
ATOM 2491 C C . THR A 1 315 ? 13.976 -16.040 -18.412 1.00 78.81 315 THR A C 1
ATOM 2493 O O . THR A 1 315 ? 12.821 -16.324 -18.746 1.00 78.81 315 THR A O 1
ATOM 2496 N N . HIS A 1 316 ? 14.491 -16.400 -17.236 1.00 81.56 316 HIS A N 1
ATOM 2497 C CA . HIS A 1 316 ? 13.835 -17.292 -16.280 1.00 81.56 316 HIS A CA 1
ATOM 2498 C C . HIS A 1 316 ? 13.473 -16.590 -14.966 1.00 81.56 316 HIS A C 1
ATOM 2500 O O . HIS A 1 316 ? 12.616 -17.064 -14.218 1.00 81.56 316 HIS A O 1
ATOM 2506 N N . TRP A 1 317 ? 14.102 -15.454 -14.666 1.00 81.75 317 TRP A N 1
ATOM 2507 C CA . TRP A 1 317 ? 13.834 -14.699 -13.450 1.00 81.75 317 TRP A CA 1
ATOM 2508 C C . TRP A 1 317 ? 12.575 -13.838 -13.576 1.00 81.75 317 TRP A C 1
ATOM 2510 O O . TRP A 1 317 ? 12.260 -13.286 -14.626 1.00 81.75 317 TRP A O 1
ATOM 2520 N N . ASN A 1 318 ? 11.850 -13.683 -12.472 1.00 83.62 318 ASN A N 1
ATOM 2521 C CA . ASN A 1 318 ? 10.703 -12.793 -12.383 1.00 83.62 318 ASN A CA 1
ATOM 2522 C C . ASN A 1 318 ? 10.626 -12.167 -10.990 1.00 83.62 318 ASN A C 1
ATOM 2524 O O . ASN A 1 318 ? 11.257 -12.624 -10.037 1.00 83.62 318 ASN A O 1
ATOM 2528 N N . PHE A 1 319 ? 9.808 -11.127 -10.859 1.00 81.19 319 PHE A N 1
ATOM 2529 C CA . PHE A 1 319 ? 9.713 -10.367 -9.617 1.00 81.19 319 PHE A CA 1
ATOM 2530 C C . PHE A 1 319 ? 9.240 -11.186 -8.396 1.00 81.19 319 PHE A C 1
ATOM 2532 O O . PHE A 1 319 ? 9.623 -10.878 -7.266 1.00 81.19 319 PHE A O 1
ATOM 2539 N N . PHE A 1 320 ? 8.456 -12.256 -8.584 1.00 81.50 320 PHE A N 1
ATOM 2540 C CA . PHE A 1 320 ? 8.063 -13.122 -7.465 1.00 81.50 320 PHE A CA 1
ATOM 2541 C C . PHE A 1 320 ? 9.258 -13.886 -6.889 1.00 81.50 320 PHE A C 1
ATOM 2543 O O . PHE A 1 320 ? 9.306 -14.080 -5.674 1.00 81.50 320 PHE A O 1
ATOM 2550 N N . PHE A 1 321 ? 10.244 -14.252 -7.717 1.00 86.06 321 PHE A N 1
ATOM 2551 C CA . PHE A 1 321 ? 11.505 -14.810 -7.227 1.00 86.06 321 PHE A CA 1
ATOM 2552 C C . PHE A 1 321 ? 12.278 -13.787 -6.397 1.00 86.06 321 PHE A C 1
ATOM 2554 O O . PHE A 1 321 ? 12.647 -14.098 -5.267 1.00 86.06 321 PHE A O 1
ATOM 2561 N N . THR A 1 322 ? 12.423 -12.546 -6.877 1.00 86.75 322 THR A N 1
ATOM 2562 C CA . THR A 1 322 ? 13.034 -11.452 -6.100 1.00 86.75 322 THR A CA 1
ATOM 2563 C C . THR A 1 322 ? 12.374 -11.305 -4.724 1.00 86.75 322 THR A C 1
ATOM 2565 O O . THR A 1 322 ? 13.065 -11.321 -3.708 1.00 86.75 322 THR A O 1
ATOM 2568 N N . LEU A 1 323 ? 11.039 -11.240 -4.658 1.00 82.50 323 LEU A N 1
ATOM 2569 C CA . LEU A 1 323 ? 10.314 -11.156 -3.384 1.00 82.50 323 LEU A CA 1
ATOM 2570 C C . LEU A 1 323 ? 10.455 -12.413 -2.516 1.00 82.50 323 LEU A C 1
ATOM 2572 O O . LEU A 1 323 ? 10.530 -12.307 -1.293 1.00 82.50 323 LEU A O 1
ATOM 2576 N N . GLY A 1 324 ? 10.474 -13.595 -3.132 1.00 83.12 324 GLY A N 1
ATOM 2577 C CA . GLY A 1 324 ? 10.628 -14.871 -2.441 1.00 83.12 324 GLY A CA 1
ATOM 2578 C C . GLY A 1 324 ? 12.003 -15.027 -1.796 1.00 83.12 324 GLY A C 1
ATOM 2579 O O . GLY A 1 324 ? 12.095 -15.549 -0.691 1.00 83.12 324 GLY A O 1
ATOM 2580 N N . PHE A 1 325 ? 13.070 -14.524 -2.416 1.00 89.38 325 PHE A N 1
ATOM 2581 C CA . PHE A 1 325 ? 14.415 -14.616 -1.846 1.00 89.38 325 PHE A CA 1
ATOM 2582 C C . PHE A 1 325 ? 14.671 -13.610 -0.712 1.00 89.38 325 PHE A C 1
ATOM 2584 O O . PHE A 1 325 ? 15.457 -13.911 0.185 1.00 89.38 325 PHE A O 1
ATOM 2591 N N . LEU A 1 326 ? 13.982 -12.462 -0.665 1.00 87.06 326 LEU A N 1
ATOM 2592 C CA . LEU A 1 326 ? 14.199 -11.440 0.375 1.00 87.06 326 LEU A CA 1
ATOM 2593 C C . LEU A 1 326 ? 14.153 -12.001 1.818 1.00 87.06 326 LEU A C 1
ATOM 2595 O O . LEU A 1 326 ? 15.128 -11.807 2.547 1.00 87.06 326 LEU A O 1
ATOM 2599 N N . PRO A 1 327 ? 13.117 -12.755 2.255 1.00 82.69 327 PRO A N 1
ATOM 2600 C CA . PRO A 1 327 ? 13.078 -13.350 3.596 1.00 82.69 327 PRO A CA 1
ATOM 2601 C C . PRO A 1 327 ? 14.260 -14.265 3.951 1.00 82.69 327 PRO A C 1
ATOM 2603 O O . PRO A 1 327 ? 14.528 -14.459 5.136 1.00 82.69 327 PRO A O 1
ATOM 2606 N N . ILE A 1 328 ? 14.943 -14.843 2.957 1.00 85.69 328 ILE A N 1
ATOM 2607 C CA . ILE A 1 328 ? 16.093 -15.741 3.150 1.00 85.69 328 ILE A CA 1
ATOM 2608 C C . ILE A 1 328 ? 17.373 -14.931 3.390 1.00 85.69 328 ILE A C 1
ATOM 2610 O O . ILE A 1 328 ? 18.172 -15.288 4.253 1.00 85.69 328 ILE A O 1
ATOM 2614 N N . PHE A 1 329 ? 17.553 -13.820 2.670 1.00 85.38 329 PHE A N 1
ATOM 2615 C CA . PHE A 1 329 ? 18.769 -12.999 2.739 1.00 85.38 329 PHE A CA 1
ATOM 2616 C C . PHE A 1 329 ? 18.729 -11.909 3.816 1.00 85.38 329 PHE A C 1
ATOM 2618 O O . PHE A 1 329 ? 19.778 -11.423 4.232 1.00 85.38 329 PHE A O 1
ATOM 2625 N N . VAL A 1 330 ? 17.551 -11.553 4.332 1.00 82.69 330 VAL A N 1
ATOM 2626 C CA . VAL A 1 330 ? 17.416 -10.571 5.424 1.00 82.69 330 VAL A CA 1
ATOM 2627 C C . VAL A 1 330 ? 18.185 -10.977 6.694 1.00 82.69 330 VAL A C 1
ATOM 2629 O O . VAL A 1 330 ? 18.941 -10.146 7.195 1.00 82.69 330 VAL A O 1
ATOM 2632 N N . PRO A 1 331 ? 18.081 -12.220 7.218 1.00 78.06 331 PRO A N 1
ATOM 2633 C CA . PRO A 1 331 ? 18.895 -12.655 8.358 1.00 78.06 331 PRO A CA 1
ATOM 2634 C C . PRO A 1 331 ? 20.404 -12.579 8.098 1.00 78.06 331 PRO A C 1
ATOM 2636 O O . PRO A 1 331 ? 21.158 -12.237 9.004 1.00 78.06 331 PRO A O 1
ATOM 2639 N N . LEU A 1 332 ? 20.843 -12.857 6.863 1.00 74.50 332 LEU A N 1
ATOM 2640 C CA . LEU A 1 332 ? 22.251 -12.749 6.472 1.00 74.50 332 LEU A CA 1
ATOM 2641 C C . LEU A 1 332 ? 22.710 -11.288 6.509 1.00 74.50 332 LEU A C 1
ATOM 2643 O O . LEU A 1 332 ? 23.704 -10.990 7.162 1.00 74.50 332 LEU A O 1
ATOM 2647 N N . GLY A 1 333 ? 21.949 -10.367 5.911 1.00 70.56 333 GLY A N 1
ATOM 2648 C CA . GLY A 1 333 ? 22.262 -8.934 5.942 1.00 70.56 333 GLY A CA 1
ATOM 2649 C C . GLY A 1 333 ? 22.328 -8.361 7.362 1.00 70.56 333 GLY A C 1
ATOM 2650 O O . GLY A 1 333 ? 23.235 -7.599 7.679 1.00 70.56 333 GLY A O 1
ATOM 2651 N N . LEU A 1 334 ? 21.423 -8.793 8.246 1.00 71.50 334 LEU A N 1
ATOM 2652 C CA . LEU A 1 334 ? 21.416 -8.398 9.660 1.00 71.50 334 LEU A CA 1
ATOM 2653 C C . LEU A 1 334 ? 22.572 -8.997 10.481 1.00 71.50 334 LEU A C 1
ATOM 2655 O O . LEU A 1 334 ? 22.860 -8.495 11.563 1.00 71.50 334 LEU A O 1
ATOM 2659 N N . SER A 1 335 ? 23.209 -10.074 10.010 1.00 70.06 335 SER A N 1
ATOM 2660 C CA . SER A 1 335 ? 24.329 -10.712 10.717 1.00 70.06 335 SER A CA 1
ATOM 2661 C C . SER A 1 335 ? 25.671 -10.010 10.493 1.00 70.06 335 SER A C 1
ATOM 2663 O O . SER A 1 335 ? 26.553 -10.110 11.341 1.00 70.06 335 SER A O 1
ATOM 2665 N N . VAL A 1 336 ? 25.817 -9.286 9.377 1.00 67.12 336 VAL A N 1
ATOM 2666 C CA . VAL A 1 336 ? 27.071 -8.614 8.995 1.00 67.12 336 VAL A CA 1
ATOM 2667 C C . VAL A 1 336 ? 27.248 -7.281 9.736 1.00 67.12 336 VAL A C 1
ATOM 2669 O O . VAL A 1 336 ? 28.372 -6.902 10.051 1.00 67.12 336 VAL A O 1
ATOM 2672 N N . TYR A 1 337 ? 26.156 -6.585 10.068 1.00 62.22 337 TYR A N 1
ATOM 2673 C CA . TYR A 1 337 ? 26.195 -5.263 10.698 1.00 62.22 337 TYR A CA 1
ATOM 2674 C C . TYR A 1 337 ? 25.075 -5.096 11.738 1.00 62.22 337 TYR A C 1
ATOM 2676 O O . TYR A 1 337 ? 23.911 -5.395 11.477 1.00 62.22 337 TYR A O 1
ATOM 2684 N N . GLY A 1 338 ? 25.426 -4.588 12.927 1.00 63.09 338 GLY A N 1
ATOM 2685 C CA . GLY A 1 338 ? 24.487 -4.437 14.048 1.00 63.09 338 GLY A CA 1
ATOM 2686 C C . GLY A 1 338 ? 23.487 -3.281 13.902 1.00 63.09 338 GLY A C 1
ATOM 2687 O O . GLY A 1 338 ? 22.371 -3.368 14.422 1.00 63.09 338 GLY A O 1
ATOM 2688 N N . ASP A 1 339 ? 23.851 -2.213 13.178 1.00 77.31 339 ASP A N 1
ATOM 2689 C CA . ASP A 1 339 ? 22.965 -1.070 12.934 1.00 77.31 339 ASP A CA 1
ATOM 2690 C C . ASP A 1 339 ? 22.286 -1.169 11.563 1.00 77.31 339 ASP A C 1
ATOM 2692 O O . ASP A 1 339 ? 22.906 -1.048 10.502 1.00 77.31 339 ASP A O 1
ATOM 2696 N N . LEU A 1 340 ? 20.968 -1.356 11.595 1.00 78.81 340 LEU A N 1
ATOM 2697 C CA . LEU A 1 340 ? 20.134 -1.486 10.407 1.00 78.81 340 LEU A CA 1
ATOM 2698 C C . LEU A 1 340 ? 20.133 -0.216 9.545 1.00 78.81 340 LEU A C 1
ATOM 2700 O O . LEU A 1 340 ? 20.094 -0.344 8.325 1.00 78.81 340 LEU A O 1
ATOM 2704 N N . ARG A 1 341 ? 20.215 0.981 10.150 1.00 77.69 341 ARG A N 1
ATOM 2705 C CA . ARG A 1 341 ? 20.248 2.254 9.408 1.00 77.69 341 ARG A CA 1
ATOM 2706 C C . ARG A 1 341 ? 21.518 2.360 8.569 1.00 77.69 341 ARG A C 1
ATOM 2708 O O . ARG A 1 341 ? 21.453 2.714 7.396 1.00 77.69 341 ARG A O 1
ATOM 2715 N N . VAL A 1 342 ? 22.659 2.002 9.156 1.00 78.19 342 VAL A N 1
ATOM 2716 C CA . VAL A 1 342 ? 23.954 2.000 8.461 1.00 78.19 342 VAL A CA 1
ATOM 2717 C C . VAL A 1 342 ? 23.956 0.939 7.364 1.00 78.19 342 VAL A C 1
ATOM 2719 O O . VAL A 1 342 ? 24.248 1.242 6.210 1.00 78.19 342 VAL A O 1
ATOM 2722 N N . THR A 1 343 ? 23.540 -0.285 7.698 1.00 78.88 343 THR A N 1
ATOM 2723 C CA . THR A 1 343 ? 23.507 -1.419 6.758 1.00 78.88 343 THR A CA 1
ATOM 2724 C C . THR A 1 343 ? 22.674 -1.109 5.518 1.00 78.88 343 THR A C 1
ATOM 2726 O O . THR A 1 343 ? 23.106 -1.368 4.397 1.00 78.88 343 THR A O 1
ATOM 2729 N N . SER A 1 344 ? 21.486 -0.525 5.711 1.00 82.62 344 SER A N 1
ATOM 2730 C CA . SER A 1 344 ? 20.569 -0.221 4.615 1.00 82.62 344 SER A CA 1
ATOM 2731 C C . SER A 1 344 ? 21.093 0.851 3.659 1.00 82.62 344 SER A C 1
ATOM 2733 O O . SER A 1 344 ? 20.715 0.844 2.494 1.00 82.62 344 SER A O 1
ATOM 2735 N N . THR A 1 345 ? 21.962 1.749 4.130 1.00 82.62 345 THR A N 1
ATOM 2736 C CA . THR A 1 345 ? 22.517 2.859 3.336 1.00 82.62 345 THR A CA 1
ATOM 2737 C C . THR A 1 345 ? 23.850 2.495 2.688 1.00 82.62 345 THR A C 1
ATOM 2739 O O . THR A 1 345 ? 24.109 2.887 1.555 1.00 82.62 345 THR A O 1
ATOM 2742 N N . VAL A 1 346 ? 24.688 1.709 3.369 1.00 86.50 346 VAL A N 1
ATOM 2743 C CA . VAL A 1 346 ? 26.002 1.294 2.855 1.00 86.50 346 VAL A CA 1
ATOM 2744 C C . VAL A 1 346 ? 25.864 0.283 1.717 1.00 86.50 346 VAL A C 1
ATOM 2746 O O . VAL A 1 346 ? 26.574 0.392 0.722 1.00 86.50 346 VAL A O 1
ATOM 2749 N N . LEU A 1 347 ? 24.933 -0.671 1.818 1.00 88.94 347 LEU A N 1
ATOM 2750 C CA . LEU A 1 347 ? 24.749 -1.719 0.809 1.00 88.94 347 LEU A CA 1
ATOM 2751 C C . LEU A 1 347 ? 24.514 -1.190 -0.627 1.00 88.94 347 LEU A C 1
ATOM 2753 O O . LEU A 1 347 ? 25.247 -1.618 -1.522 1.00 88.94 347 LEU A O 1
ATOM 2757 N N . PRO A 1 348 ? 23.573 -0.257 -0.889 1.00 91.00 348 PRO A N 1
ATOM 2758 C CA . PRO A 1 348 ? 23.371 0.267 -2.239 1.00 91.00 348 PRO A CA 1
ATOM 2759 C C . PRO A 1 348 ? 24.556 1.119 -2.708 1.00 91.00 348 PRO A C 1
ATOM 2761 O O . PRO A 1 348 ? 24.879 1.092 -3.891 1.00 91.00 348 PRO A O 1
ATOM 2764 N N . VAL A 1 349 ? 25.248 1.824 -1.804 1.00 89.94 349 VAL A N 1
ATOM 2765 C CA . VAL A 1 349 ? 26.450 2.607 -2.141 1.00 89.94 349 VAL A CA 1
ATOM 2766 C C . VAL A 1 349 ? 27.599 1.692 -2.563 1.00 89.94 349 VAL A C 1
ATOM 2768 O O . VAL A 1 349 ? 28.244 1.957 -3.573 1.00 89.94 349 VAL A O 1
ATOM 2771 N N . LEU A 1 350 ? 27.827 0.587 -1.847 1.00 90.56 350 LEU A N 1
ATOM 2772 C CA . LEU A 1 350 ? 28.819 -0.419 -2.232 1.00 90.56 350 LEU A CA 1
ATOM 2773 C C . LEU A 1 350 ? 28.463 -1.075 -3.566 1.00 90.56 350 LEU A C 1
ATOM 2775 O O . LEU A 1 350 ? 29.336 -1.254 -4.411 1.00 90.56 350 LEU A O 1
ATOM 2779 N N . TYR A 1 351 ? 27.185 -1.397 -3.781 1.00 91.69 351 TYR A N 1
ATOM 2780 C CA . TYR A 1 351 ? 26.724 -1.934 -5.058 1.00 91.69 351 TYR A CA 1
ATOM 2781 C C . TYR A 1 351 ? 26.953 -0.944 -6.209 1.00 91.69 351 TYR A C 1
ATOM 2783 O O . TYR A 1 351 ? 27.462 -1.336 -7.256 1.00 91.69 351 TYR A O 1
ATOM 2791 N N . GLN A 1 352 ? 26.674 0.345 -5.998 1.00 91.56 352 GLN A N 1
ATOM 2792 C CA . GLN A 1 352 ? 26.948 1.392 -6.981 1.00 91.56 352 GLN A CA 1
ATOM 2793 C C . GLN A 1 352 ? 28.447 1.570 -7.236 1.00 91.56 352 GLN A C 1
ATOM 2795 O O . GLN A 1 352 ? 28.856 1.722 -8.382 1.00 91.56 352 GLN A O 1
ATOM 2800 N N . ALA A 1 353 ? 29.278 1.513 -6.194 1.00 88.81 353 ALA A N 1
ATOM 2801 C CA . ALA A 1 353 ? 30.726 1.568 -6.343 1.00 88.81 353 ALA A CA 1
ATOM 2802 C C . ALA A 1 353 ? 31.240 0.379 -7.165 1.00 88.81 353 ALA A C 1
ATOM 2804 O O . ALA A 1 353 ? 32.043 0.570 -8.070 1.00 88.81 353 ALA A O 1
ATOM 2805 N N . LEU A 1 354 ? 30.733 -0.835 -6.923 1.00 89.56 354 LEU A N 1
ATOM 2806 C CA . LEU A 1 354 ? 31.061 -2.003 -7.745 1.00 89.56 354 LEU A CA 1
ATOM 2807 C C . LEU A 1 354 ? 30.584 -1.830 -9.190 1.00 89.56 354 LEU A C 1
ATOM 2809 O O . LEU A 1 354 ? 31.336 -2.135 -10.110 1.00 89.56 354 LEU A O 1
ATOM 2813 N N . TYR A 1 355 ? 29.376 -1.309 -9.399 1.00 87.69 355 TYR A N 1
ATOM 2814 C CA . TYR A 1 355 ? 28.839 -1.037 -10.733 1.00 87.69 355 TYR A CA 1
ATOM 2815 C C . TYR A 1 355 ? 29.718 -0.057 -11.522 1.00 87.69 355 TYR A C 1
ATOM 2817 O O . TYR A 1 355 ? 30.003 -0.298 -12.690 1.00 87.69 355 TYR A O 1
ATOM 2825 N N . SER A 1 356 ? 30.158 1.028 -10.878 1.00 86.75 356 SER A N 1
ATOM 2826 C CA . SER A 1 356 ? 30.877 2.129 -11.527 1.00 86.75 356 SER A CA 1
ATOM 2827 C C . SER A 1 356 ? 32.396 1.930 -11.608 1.00 86.75 356 SER A C 1
ATOM 2829 O O . SER A 1 356 ? 33.011 2.405 -12.557 1.00 86.75 356 SER A O 1
ATOM 2831 N N . LEU A 1 357 ? 33.019 1.268 -10.627 1.00 87.50 357 LEU A N 1
ATOM 2832 C CA . LEU A 1 357 ? 34.483 1.126 -10.542 1.00 87.50 357 LEU A CA 1
ATOM 2833 C C . LEU A 1 357 ? 35.009 -0.179 -11.149 1.00 87.50 357 LEU A C 1
ATOM 2835 O O . LEU A 1 357 ? 36.215 -0.319 -11.339 1.00 87.50 357 LEU A O 1
ATOM 2839 N N . THR A 1 358 ? 34.137 -1.151 -11.421 1.00 89.62 358 THR A N 1
ATOM 2840 C CA . THR A 1 358 ? 34.534 -2.452 -11.975 1.00 89.62 358 THR A CA 1
ATOM 2841 C C . THR A 1 358 ? 33.894 -2.687 -13.348 1.00 89.62 358 THR A C 1
ATOM 2843 O O . THR A 1 358 ? 32.910 -2.028 -13.684 1.00 89.62 358 THR A O 1
ATOM 2846 N N . PRO A 1 359 ? 34.369 -3.675 -14.134 1.00 88.88 359 PRO A N 1
ATOM 2847 C CA . PRO A 1 359 ? 33.732 -4.070 -15.398 1.00 88.88 359 PRO A CA 1
ATOM 2848 C C . PRO A 1 359 ? 32.305 -4.631 -15.249 1.00 88.88 359 PRO A C 1
ATOM 2850 O O . PRO A 1 359 ? 31.697 -5.041 -16.234 1.00 88.88 359 PRO A O 1
ATOM 2853 N N . LEU A 1 360 ? 31.765 -4.695 -14.026 1.00 87.12 360 LEU A N 1
ATOM 2854 C CA . LEU A 1 360 ? 30.425 -5.199 -13.760 1.00 87.12 360 LEU A CA 1
ATOM 2855 C C . LEU A 1 360 ? 29.344 -4.380 -14.477 1.00 87.12 360 LEU A C 1
ATOM 2857 O O . LEU A 1 360 ? 28.421 -4.980 -15.019 1.00 87.12 360 LEU A O 1
ATOM 2861 N N . GLY A 1 361 ? 29.451 -3.046 -14.508 1.00 84.19 361 GLY A N 1
ATOM 2862 C CA . GLY A 1 361 ? 28.462 -2.191 -15.176 1.00 84.19 361 GLY A CA 1
ATOM 2863 C C . GLY A 1 361 ? 28.376 -2.464 -16.679 1.00 84.19 361 GLY A C 1
ATOM 2864 O O . GLY A 1 361 ? 27.304 -2.772 -17.199 1.00 84.19 361 GLY A O 1
ATOM 2865 N N . SER A 1 362 ? 29.523 -2.476 -17.366 1.00 84.88 362 SER A N 1
ATOM 2866 C CA . SER A 1 362 ? 29.578 -2.770 -18.804 1.00 84.88 362 SER A CA 1
ATOM 2867 C C . SER A 1 362 ? 29.137 -4.200 -19.129 1.00 84.88 362 SER A C 1
ATOM 2869 O O . SER A 1 362 ? 28.483 -4.424 -20.149 1.00 84.88 362 SER A O 1
ATOM 2871 N N . TRP A 1 363 ? 29.424 -5.166 -18.251 1.00 88.81 363 TRP A N 1
ATOM 2872 C CA . TRP A 1 363 ? 28.935 -6.539 -18.380 1.00 88.81 363 TRP A CA 1
ATOM 2873 C C . TRP A 1 363 ? 27.410 -6.642 -18.185 1.00 88.81 363 TRP A C 1
ATOM 2875 O O . TRP A 1 363 ? 26.736 -7.345 -18.938 1.00 88.81 363 TRP A O 1
ATOM 2885 N N . LEU A 1 364 ? 26.838 -5.918 -17.218 1.00 85.31 364 LEU A N 1
ATOM 2886 C CA . LEU A 1 364 ? 25.392 -5.906 -16.965 1.00 85.31 364 LEU A CA 1
ATOM 2887 C C . LEU A 1 364 ? 24.593 -5.319 -18.132 1.00 85.31 364 LEU A C 1
ATOM 2889 O O . LEU A 1 364 ? 23.499 -5.802 -18.439 1.00 85.31 364 LEU A O 1
ATOM 2893 N N . GLU A 1 365 ? 25.138 -4.308 -18.798 1.00 82.88 365 GLU A N 1
ATOM 2894 C CA . GLU A 1 365 ? 24.502 -3.677 -19.950 1.00 82.88 365 GLU A CA 1
ATOM 2895 C C . GLU A 1 365 ? 24.662 -4.535 -21.215 1.00 82.88 365 GLU A C 1
ATOM 2897 O O . GLU A 1 365 ? 23.656 -4.880 -21.842 1.00 82.88 365 GLU A O 1
ATOM 2902 N N . ASN A 1 366 ? 25.887 -4.980 -21.529 1.00 83.38 366 ASN A N 1
ATOM 2903 C CA . ASN A 1 366 ? 26.245 -5.426 -22.882 1.00 83.38 366 ASN A CA 1
ATOM 2904 C C . ASN A 1 366 ? 26.599 -6.911 -23.035 1.00 83.38 366 ASN A C 1
ATOM 2906 O O . ASN A 1 366 ? 26.837 -7.343 -24.157 1.00 83.38 366 ASN A O 1
ATOM 2910 N N . ALA A 1 367 ? 26.673 -7.711 -21.966 1.00 81.12 367 ALA A N 1
ATOM 2911 C CA . ALA A 1 367 ? 27.156 -9.087 -22.118 1.00 81.12 367 ALA A CA 1
ATOM 2912 C C . ALA A 1 367 ? 26.214 -9.980 -22.955 1.00 81.12 367 ALA A C 1
ATOM 2914 O O . ALA A 1 367 ? 25.010 -9.726 -23.070 1.00 81.12 367 ALA A O 1
ATOM 2915 N N . ASP A 1 368 ? 26.736 -11.093 -23.466 1.00 80.94 368 ASP A N 1
ATOM 2916 C CA . ASP A 1 368 ? 25.939 -12.095 -24.178 1.00 80.94 368 ASP A CA 1
ATOM 2917 C C . ASP A 1 368 ? 25.213 -13.032 -23.210 1.00 80.94 368 ASP A C 1
ATOM 2919 O O . ASP A 1 368 ? 25.756 -13.427 -22.175 1.00 80.94 368 ASP A O 1
ATOM 2923 N N . ARG A 1 369 ? 23.990 -13.460 -23.548 1.00 80.19 369 ARG A N 1
ATOM 2924 C CA . ARG A 1 369 ? 23.139 -14.328 -22.702 1.00 80.19 369 ARG A CA 1
ATOM 2925 C C . ARG A 1 369 ? 23.531 -15.819 -22.751 1.00 80.19 369 ARG A C 1
ATOM 2927 O O . ARG A 1 369 ? 22.664 -16.684 -22.748 1.00 80.19 369 ARG A O 1
ATOM 2934 N N . ALA A 1 370 ? 24.826 -16.131 -22.796 1.00 80.94 370 ALA A N 1
ATOM 2935 C CA . ALA A 1 370 ? 25.324 -17.495 -23.015 1.00 80.94 370 ALA A CA 1
ATOM 2936 C C . ALA A 1 370 ? 25.193 -18.430 -21.793 1.00 80.94 370 ALA A C 1
ATOM 2938 O O . ALA A 1 370 ? 25.033 -19.637 -21.948 1.00 80.94 370 ALA A O 1
ATOM 2939 N N . SER A 1 371 ? 25.272 -17.895 -20.570 1.00 85.06 371 SER A N 1
ATOM 2940 C CA . SER A 1 371 ? 25.198 -18.672 -19.322 1.00 85.06 371 SER A CA 1
ATOM 2941 C C . SER A 1 371 ? 23.924 -18.366 -18.538 1.00 85.06 371 SER A C 1
ATOM 2943 O O . SER A 1 371 ? 23.358 -17.286 -18.683 1.00 85.06 371 SER A O 1
ATOM 2945 N N . PHE A 1 372 ? 23.500 -19.265 -17.641 1.00 84.81 372 PHE A N 1
ATOM 2946 C CA . PHE A 1 372 ? 22.312 -19.045 -16.798 1.00 84.81 372 PHE A CA 1
ATOM 2947 C C . PHE A 1 372 ? 22.379 -17.729 -16.003 1.00 84.81 372 PHE A C 1
ATOM 2949 O O . PHE A 1 372 ? 21.383 -17.013 -15.896 1.00 84.81 372 PHE A O 1
ATOM 2956 N N . VAL A 1 373 ? 23.562 -17.389 -15.476 1.00 85.31 373 VAL A N 1
ATOM 2957 C CA . VAL A 1 373 ? 23.785 -16.134 -14.742 1.00 85.31 373 VAL A CA 1
ATOM 2958 C C . VAL A 1 373 ? 23.694 -14.935 -15.684 1.00 85.31 373 VAL A C 1
ATOM 2960 O O . VAL A 1 373 ? 23.017 -13.968 -15.355 1.00 85.31 373 VAL A O 1
ATOM 2963 N N . SER A 1 374 ? 24.304 -15.003 -16.872 1.00 85.00 374 SER A N 1
ATOM 2964 C CA . SER A 1 374 ? 24.217 -13.911 -17.851 1.00 85.00 374 SER A CA 1
ATOM 2965 C C . SER A 1 374 ? 22.796 -13.729 -18.400 1.00 85.00 374 SER A C 1
ATOM 2967 O O . SER A 1 374 ? 22.334 -12.610 -18.609 1.00 85.00 374 SER A O 1
ATOM 2969 N N . ALA A 1 375 ? 22.055 -14.826 -18.566 1.00 84.94 375 ALA A N 1
ATOM 2970 C CA . ALA A 1 375 ? 20.681 -14.826 -19.052 1.00 84.94 375 ALA A CA 1
ATOM 2971 C C . ALA A 1 375 ? 19.673 -14.233 -18.048 1.00 84.94 375 ALA A C 1
ATOM 2973 O O . ALA A 1 375 ? 18.572 -13.865 -18.461 1.00 84.94 375 ALA A O 1
ATOM 2974 N N . ASN A 1 376 ? 20.040 -14.146 -16.761 1.00 88.38 376 ASN A N 1
ATOM 2975 C CA . ASN A 1 376 ? 19.221 -13.622 -15.659 1.00 88.38 376 ASN A CA 1
ATOM 2976 C C . ASN A 1 376 ? 19.906 -12.483 -14.888 1.00 88.38 376 ASN A C 1
ATOM 2978 O O . ASN A 1 376 ? 19.554 -12.201 -13.740 1.00 88.38 376 ASN A O 1
ATOM 2982 N N . ARG A 1 377 ? 20.912 -11.846 -15.493 1.00 88.00 377 ARG A N 1
ATOM 2983 C CA . ARG A 1 377 ? 21.770 -10.869 -14.817 1.00 88.00 377 ARG A CA 1
ATOM 2984 C C . ARG A 1 377 ? 20.987 -9.688 -14.255 1.00 88.00 377 ARG A C 1
ATOM 2986 O O . ARG A 1 377 ? 21.279 -9.243 -13.150 1.00 88.00 377 ARG A O 1
ATOM 2993 N N . GLU A 1 378 ? 19.963 -9.227 -14.970 1.00 87.50 378 GLU A N 1
ATOM 2994 C CA . GLU A 1 378 ? 19.135 -8.105 -14.536 1.00 87.50 378 GLU A CA 1
ATOM 2995 C C . GLU A 1 378 ? 18.426 -8.432 -13.217 1.00 87.50 378 GLU A C 1
ATOM 2997 O O . GLU A 1 378 ? 18.558 -7.704 -12.234 1.00 87.50 378 GLU A O 1
ATOM 3002 N N . GLY A 1 379 ? 17.741 -9.578 -13.146 1.00 85.38 379 GLY A N 1
ATOM 3003 C CA . GLY A 1 379 ? 17.023 -10.020 -11.951 1.00 85.38 379 GLY A CA 1
ATOM 3004 C C . GLY A 1 379 ? 17.929 -10.392 -10.776 1.00 85.38 379 GLY A C 1
ATOM 3005 O O . GLY A 1 379 ? 17.605 -10.075 -9.631 1.00 85.38 379 GLY A O 1
ATOM 3006 N N . ILE A 1 380 ? 19.074 -11.029 -11.044 1.00 89.44 380 ILE A N 1
ATOM 3007 C CA . ILE A 1 380 ? 20.018 -11.464 -10.003 1.00 89.44 380 ILE A CA 1
ATOM 3008 C C . ILE A 1 380 ? 20.719 -10.266 -9.358 1.00 89.44 380 ILE A C 1
ATOM 3010 O O . ILE A 1 380 ? 20.798 -10.200 -8.135 1.00 89.44 380 ILE A O 1
ATOM 3014 N N . PHE A 1 381 ? 21.226 -9.313 -10.144 1.00 90.50 381 PHE A N 1
ATOM 3015 C CA . PHE A 1 381 ? 21.982 -8.188 -9.586 1.00 90.50 381 PHE A CA 1
ATOM 3016 C C . PHE A 1 381 ? 21.074 -7.077 -9.043 1.00 90.50 381 PHE A C 1
ATOM 3018 O O . PHE A 1 381 ? 21.395 -6.503 -8.001 1.00 90.50 381 PHE A O 1
ATOM 3025 N N . SER A 1 382 ? 19.885 -6.865 -9.626 1.00 91.75 382 SER A N 1
ATOM 3026 C CA . SER A 1 382 ? 18.880 -5.962 -9.034 1.00 91.75 382 SER A CA 1
ATOM 3027 C C . SER A 1 382 ? 18.378 -6.433 -7.665 1.00 91.75 382 SER A C 1
ATOM 3029 O O . SER A 1 382 ? 17.909 -5.623 -6.862 1.00 91.75 382 SER A O 1
ATOM 3031 N N . PHE A 1 383 ? 18.527 -7.723 -7.332 1.00 92.19 383 PHE A N 1
ATOM 3032 C CA . PHE A 1 383 ? 18.214 -8.247 -6.000 1.00 92.19 383 PHE A CA 1
ATOM 3033 C C . PHE A 1 383 ? 18.970 -7.515 -4.881 1.00 92.19 383 PHE A C 1
ATOM 3035 O O . PHE A 1 383 ? 18.401 -7.310 -3.811 1.00 92.19 383 PHE A O 1
ATOM 3042 N N . ILE A 1 384 ? 20.213 -7.079 -5.116 1.00 91.69 384 ILE A N 1
ATOM 3043 C CA . ILE A 1 384 ? 21.017 -6.349 -4.119 1.00 91.69 384 ILE A CA 1
ATOM 3044 C C . ILE A 1 384 ? 20.370 -4.991 -3.801 1.00 91.69 384 ILE A C 1
ATOM 3046 O O . ILE A 1 384 ? 20.228 -4.613 -2.632 1.00 91.69 384 ILE A O 1
ATOM 3050 N N . GLY A 1 385 ? 19.902 -4.286 -4.833 1.00 92.94 385 GLY A N 1
ATOM 3051 C CA . GLY A 1 385 ? 19.135 -3.052 -4.682 1.00 92.94 385 GLY A CA 1
ATOM 3052 C C . GLY A 1 385 ? 17.807 -3.277 -3.959 1.00 92.94 385 GLY A C 1
ATOM 3053 O O . GLY A 1 385 ? 17.493 -2.590 -2.988 1.00 92.94 385 GLY A O 1
ATOM 3054 N N . TYR A 1 386 ? 17.047 -4.308 -4.339 1.00 93.44 386 TYR A N 1
ATOM 3055 C CA . TYR A 1 386 ? 15.792 -4.636 -3.654 1.00 93.44 386 TYR A CA 1
ATOM 3056 C C . TYR A 1 386 ? 15.991 -5.063 -2.194 1.00 93.44 386 TYR A C 1
ATOM 3058 O O . TYR A 1 386 ? 15.186 -4.695 -1.337 1.00 93.44 386 TYR A O 1
ATOM 3066 N N . LEU A 1 387 ? 17.071 -5.778 -1.874 1.00 92.44 387 LEU A N 1
ATOM 3067 C CA . LEU A 1 387 ? 17.445 -6.082 -0.493 1.00 92.44 387 LEU A CA 1
ATOM 3068 C C . LEU A 1 387 ? 17.723 -4.793 0.288 1.00 92.44 387 LEU A C 1
ATOM 3070 O O . LEU A 1 387 ? 17.237 -4.644 1.408 1.00 92.44 387 LEU A O 1
ATOM 3074 N N . SER A 1 388 ? 18.421 -3.834 -0.322 1.00 92.94 388 SER A N 1
ATOM 3075 C CA . SER A 1 388 ? 18.674 -2.513 0.267 1.00 92.94 388 SER A CA 1
ATOM 3076 C C . SER A 1 388 ? 17.371 -1.767 0.567 1.00 92.94 388 SER A C 1
ATOM 3078 O O . SER A 1 388 ? 17.156 -1.345 1.703 1.00 92.94 388 SER A O 1
ATOM 3080 N N . ILE A 1 389 ? 16.449 -1.691 -0.400 1.00 94.62 389 ILE A N 1
ATOM 3081 C CA . ILE A 1 389 ? 15.123 -1.069 -0.230 1.00 94.62 389 ILE A CA 1
ATOM 3082 C C . ILE A 1 389 ? 14.332 -1.753 0.895 1.00 94.62 389 ILE A C 1
ATOM 3084 O O . ILE A 1 389 ? 13.693 -1.084 1.712 1.00 94.62 389 ILE A O 1
ATOM 3088 N N . PHE A 1 390 ? 14.384 -3.086 0.976 1.00 93.00 390 PHE A N 1
ATOM 3089 C CA . PHE A 1 390 ? 13.718 -3.839 2.037 1.00 93.00 390 PHE A CA 1
ATOM 3090 C C . PHE A 1 390 ? 14.295 -3.500 3.418 1.00 93.00 390 PHE A C 1
ATOM 3092 O O . PHE A 1 390 ? 13.537 -3.255 4.360 1.00 93.00 390 PHE A O 1
ATOM 3099 N N . LEU A 1 391 ? 15.625 -3.447 3.547 1.00 90.31 391 LEU A N 1
ATOM 3100 C CA . LEU A 1 391 ? 16.306 -3.089 4.794 1.00 90.31 391 LEU A CA 1
ATOM 3101 C C . LEU A 1 391 ? 16.035 -1.631 5.196 1.00 90.31 391 LEU A C 1
ATOM 3103 O O . LEU A 1 391 ? 15.793 -1.377 6.376 1.00 90.31 391 LEU A O 1
ATOM 3107 N N . MET A 1 392 ? 15.988 -0.694 4.242 1.00 92.31 392 MET A N 1
ATOM 3108 C CA . MET A 1 392 ? 15.570 0.696 4.488 1.00 92.31 392 MET A CA 1
ATOM 3109 C C . MET A 1 392 ? 14.134 0.751 5.025 1.00 92.31 392 MET A C 1
ATOM 3111 O O . MET A 1 392 ? 13.864 1.419 6.024 1.00 92.31 392 MET A O 1
ATOM 3115 N N . GLY A 1 393 ? 13.222 -0.020 4.426 1.00 92.81 393 GLY A N 1
ATOM 3116 C CA . GLY A 1 393 ? 11.856 -0.170 4.922 1.00 92.81 393 GLY A CA 1
ATOM 3117 C C . GLY A 1 393 ? 11.816 -0.729 6.347 1.00 92.81 393 GLY A C 1
ATOM 3118 O O . GLY A 1 393 ? 11.116 -0.193 7.204 1.00 92.81 393 GLY A O 1
ATOM 3119 N N . MET A 1 394 ? 12.601 -1.770 6.648 1.00 88.88 394 MET A N 1
ATOM 3120 C CA . MET A 1 394 ? 12.706 -2.307 8.012 1.00 88.88 394 MET A CA 1
ATOM 3121 C C . MET A 1 394 ? 13.246 -1.272 9.002 1.00 88.88 394 MET A C 1
ATOM 3123 O O . MET A 1 394 ? 12.770 -1.218 10.137 1.00 88.88 394 MET A O 1
ATOM 3127 N N . SER A 1 395 ? 14.228 -0.472 8.580 1.00 89.56 395 SER A N 1
ATOM 3128 C CA . SER A 1 395 ? 14.827 0.600 9.373 1.00 89.56 395 SER A CA 1
ATOM 3129 C C . SER A 1 395 ? 13.767 1.610 9.807 1.00 89.56 395 SER A C 1
ATOM 3131 O O . SER A 1 395 ? 13.537 1.782 11.004 1.00 89.56 395 SER A O 1
ATOM 3133 N N . LEU A 1 396 ? 13.006 2.146 8.845 1.00 91.31 396 LEU A N 1
ATOM 3134 C CA . LEU A 1 396 ? 11.874 3.031 9.121 1.00 91.31 396 LEU A CA 1
ATOM 3135 C C . LEU A 1 396 ? 10.802 2.336 9.977 1.00 91.31 396 LEU A C 1
ATOM 3137 O O . LEU A 1 396 ? 10.239 2.923 10.901 1.00 91.31 396 LEU A O 1
ATOM 3141 N N . GLY A 1 397 ? 10.542 1.054 9.714 1.00 89.69 397 GLY A N 1
ATOM 3142 C CA . GLY A 1 397 ? 9.615 0.233 10.487 1.00 89.69 397 GLY A CA 1
ATOM 3143 C C . GLY A 1 397 ? 9.942 0.182 11.987 1.00 89.69 397 GLY A C 1
ATOM 3144 O O . GLY A 1 397 ? 9.013 0.180 12.799 1.00 89.69 397 GLY A O 1
ATOM 3145 N N . LYS A 1 398 ? 11.232 0.170 12.373 1.00 85.69 398 LYS A N 1
ATOM 3146 C CA . LYS A 1 398 ? 11.653 0.216 13.789 1.00 85.69 398 LYS A CA 1
ATOM 3147 C C . LYS A 1 398 ? 11.226 1.511 14.476 1.00 85.69 398 LYS A C 1
ATOM 3149 O O . LYS A 1 398 ? 10.984 1.488 15.676 1.00 85.69 398 LYS A O 1
ATOM 3154 N N . GLU A 1 399 ? 11.108 2.604 13.731 1.00 85.50 399 GLU A N 1
ATOM 3155 C CA . GLU A 1 399 ? 10.748 3.918 14.266 1.00 85.50 399 GLU A CA 1
ATOM 3156 C C . GLU A 1 399 ? 9.233 4.116 14.341 1.00 85.50 399 GLU A C 1
ATOM 3158 O O . GLU A 1 399 ? 8.712 4.633 15.331 1.00 85.50 399 GLU A O 1
ATOM 3163 N N . ILE A 1 400 ? 8.504 3.687 13.306 1.00 88.50 400 ILE A N 1
ATOM 3164 C CA . ILE A 1 400 ? 7.074 3.999 13.185 1.00 88.50 400 ILE A CA 1
ATOM 3165 C C . ILE A 1 400 ? 6.162 2.994 13.899 1.00 88.50 400 ILE A C 1
ATOM 3167 O O . ILE A 1 400 ? 5.092 3.369 14.384 1.00 88.50 400 ILE A O 1
ATOM 3171 N N . LEU A 1 401 ? 6.550 1.715 13.974 1.00 85.19 401 LEU A N 1
ATOM 3172 C CA . LEU A 1 401 ? 5.676 0.658 14.493 1.00 85.19 401 LEU A CA 1
ATOM 3173 C C . LEU A 1 401 ? 5.499 0.622 16.013 1.00 85.19 401 LEU A C 1
ATOM 3175 O O . LEU A 1 401 ? 4.381 0.290 16.427 1.00 85.19 401 LEU A O 1
ATOM 3179 N N . PRO A 1 402 ? 6.523 0.901 16.848 1.00 82.12 402 PRO A N 1
ATOM 3180 C CA . PRO A 1 402 ? 6.333 0.975 18.292 1.00 82.12 402 PRO A CA 1
ATOM 3181 C C . PRO A 1 402 ? 5.205 1.944 18.656 1.00 82.12 402 PRO A C 1
ATOM 3183 O O . PRO A 1 402 ? 4.880 2.863 17.902 1.00 82.12 402 PRO A O 1
ATOM 3186 N N . ASP A 1 403 ? 4.570 1.767 19.806 1.00 75.31 403 ASP A N 1
ATOM 3187 C CA . ASP A 1 403 ? 3.553 2.714 20.262 1.00 75.31 403 ASP A CA 1
ATOM 3188 C C . ASP A 1 403 ? 4.216 3.994 20.805 1.00 75.31 403 ASP A C 1
ATOM 3190 O O . ASP A 1 403 ? 5.272 3.924 21.423 1.00 75.31 403 ASP A O 1
ATOM 3194 N N . ALA A 1 404 ? 3.639 5.166 20.510 1.00 73.75 404 ALA A N 1
ATOM 3195 C CA . ALA A 1 404 ? 4.069 6.466 21.044 1.00 73.75 404 ALA A CA 1
ATOM 3196 C C . ALA A 1 404 ? 2.968 6.991 21.978 1.00 73.75 404 ALA A C 1
ATOM 3198 O O . ALA A 1 404 ? 1.992 7.577 21.492 1.00 73.75 404 ALA A O 1
ATOM 3199 N N . PRO A 1 405 ? 3.070 6.733 23.293 1.00 68.75 405 PRO A N 1
ATOM 3200 C CA . PRO A 1 405 ? 2.026 7.090 24.245 1.00 68.75 405 PRO A CA 1
ATOM 3201 C C . PRO A 1 405 ? 1.922 8.600 24.466 1.00 68.75 405 PRO A C 1
ATOM 3203 O O . PRO A 1 405 ? 0.816 9.141 24.543 1.00 68.75 405 PRO A O 1
ATOM 3206 N N . THR A 1 406 ? 3.057 9.295 24.556 1.00 70.56 406 THR A N 1
ATOM 3207 C CA . THR A 1 406 ? 3.080 10.725 24.875 1.00 70.56 406 THR A CA 1
ATOM 3208 C C . THR A 1 406 ? 3.065 11.593 23.620 1.00 70.56 406 THR A C 1
ATOM 3210 O O . THR A 1 406 ? 3.407 11.150 22.521 1.00 70.56 406 THR A O 1
ATOM 3213 N N . PHE A 1 407 ? 2.652 12.853 23.776 1.00 74.31 407 PHE A N 1
ATOM 3214 C CA . PHE A 1 407 ? 2.743 13.848 22.707 1.00 74.31 407 PHE A CA 1
ATOM 3215 C C . PHE A 1 407 ? 4.186 14.043 22.227 1.00 74.31 407 PHE A C 1
ATOM 3217 O O . PHE A 1 407 ? 4.426 14.100 21.023 1.00 74.31 407 PHE A O 1
ATOM 3224 N N . GLU A 1 408 ? 5.145 14.074 23.155 1.00 78.88 408 GLU A N 1
ATOM 3225 C CA . GLU A 1 408 ? 6.555 14.242 22.812 1.00 78.88 408 GLU A CA 1
ATOM 3226 C C . GLU A 1 408 ? 7.085 13.043 22.018 1.00 78.88 408 GLU A C 1
ATOM 3228 O O . GLU A 1 408 ? 7.749 13.242 21.006 1.00 78.88 408 GLU A O 1
ATOM 3233 N N . ASP A 1 409 ? 6.696 11.811 22.368 1.00 80.50 409 ASP A N 1
ATOM 3234 C CA . ASP A 1 409 ? 7.067 10.617 21.593 1.00 80.50 409 ASP A CA 1
ATOM 3235 C C . ASP A 1 409 ? 6.513 10.664 20.161 1.00 80.50 409 ASP A C 1
ATOM 3237 O O . ASP A 1 409 ? 7.196 10.281 19.207 1.00 80.50 409 ASP A O 1
ATOM 3241 N N . ARG A 1 410 ? 5.267 11.132 19.987 1.00 83.06 410 ARG A N 1
ATOM 3242 C CA . ARG A 1 410 ? 4.641 11.288 18.661 1.00 83.06 410 ARG A CA 1
ATOM 3243 C C . ARG A 1 410 ? 5.351 12.360 17.837 1.00 83.06 410 ARG A C 1
ATOM 3245 O O . ARG A 1 410 ? 5.670 12.124 16.671 1.00 83.06 410 ARG A O 1
ATOM 3252 N N . ARG A 1 411 ? 5.655 13.507 18.448 1.00 84.94 411 ARG A N 1
ATOM 3253 C CA . ARG A 1 411 ? 6.392 14.608 17.816 1.00 84.94 411 ARG A CA 1
ATOM 3254 C C . ARG A 1 411 ? 7.811 14.192 17.436 1.00 84.94 411 ARG A C 1
ATOM 3256 O O . ARG A 1 411 ? 8.212 14.386 16.292 1.00 84.94 411 ARG A O 1
ATOM 3263 N N . MET A 1 412 ? 8.552 13.574 18.352 1.00 87.25 412 MET A N 1
ATOM 3264 C CA . MET A 1 412 ? 9.907 13.084 18.090 1.00 87.25 412 MET A CA 1
ATOM 3265 C C . MET A 1 412 ? 9.922 12.026 16.992 1.00 87.25 412 MET A C 1
ATOM 3267 O O . MET A 1 412 ? 10.824 12.020 16.159 1.00 87.25 412 MET A O 1
ATOM 3271 N N . ARG A 1 413 ? 8.888 11.185 16.911 1.00 89.38 413 ARG A N 1
ATOM 3272 C CA . ARG A 1 413 ? 8.719 10.257 15.792 1.00 89.38 413 ARG A CA 1
ATOM 3273 C C . ARG A 1 413 ? 8.515 10.974 14.461 1.00 89.38 413 ARG A C 1
ATOM 3275 O O . ARG A 1 413 ? 9.157 10.592 13.491 1.00 89.38 413 ARG A O 1
ATOM 3282 N N . LEU A 1 414 ? 7.667 12.002 14.394 1.00 90.94 414 LEU A N 1
ATOM 3283 C CA . LEU A 1 414 ? 7.484 12.795 13.169 1.00 90.94 414 LEU A CA 1
ATOM 3284 C C . LEU A 1 414 ? 8.792 13.454 12.717 1.00 90.94 414 LEU A C 1
ATOM 3286 O O . LEU A 1 414 ? 9.091 13.456 11.526 1.00 90.94 414 LEU A O 1
ATOM 3290 N N . VAL A 1 415 ? 9.584 13.966 13.663 1.00 90.69 415 VAL A N 1
ATOM 3291 C CA . VAL A 1 415 ? 10.916 14.529 13.392 1.00 90.69 415 VAL A CA 1
ATOM 3292 C C . VAL A 1 415 ? 11.897 13.447 12.929 1.00 90.69 415 VAL A C 1
ATOM 3294 O O . VAL A 1 415 ? 12.645 13.681 11.985 1.00 90.69 415 VAL A O 1
ATOM 3297 N N . SER A 1 416 ? 11.883 12.258 13.540 1.00 89.44 416 SER A N 1
ATOM 3298 C CA . SER A 1 416 ? 12.754 11.141 13.139 1.00 89.44 416 SER A CA 1
ATOM 3299 C C . SER A 1 416 ? 12.429 10.657 11.726 1.00 89.44 416 SER A C 1
ATOM 3301 O O . SER A 1 416 ? 13.317 10.496 10.899 1.00 89.44 416 SER A O 1
ATOM 3303 N N . VAL A 1 417 ? 11.146 10.501 11.394 1.00 91.75 417 VAL A N 1
ATOM 3304 C CA . VAL A 1 417 ? 10.734 10.106 10.040 1.00 91.75 417 VAL A CA 1
ATOM 3305 C C . VAL A 1 417 ? 11.112 11.187 9.020 1.00 91.75 417 VAL A C 1
ATOM 3307 O O . VAL A 1 417 ? 11.579 10.864 7.927 1.00 91.75 417 VAL A O 1
ATOM 3310 N N . LEU A 1 418 ? 10.967 12.468 9.382 1.00 92.00 418 LEU A N 1
ATOM 3311 C CA . LEU A 1 418 ? 11.401 13.581 8.540 1.00 92.00 418 LEU A CA 1
ATOM 3312 C C . LEU A 1 418 ? 12.915 13.546 8.297 1.00 92.00 418 LEU A C 1
ATOM 3314 O O . LEU A 1 418 ? 13.347 13.745 7.166 1.00 92.00 418 LEU A O 1
ATOM 3318 N N . SER A 1 419 ? 13.726 13.267 9.322 1.00 89.19 419 SER A N 1
ATOM 3319 C CA . SER A 1 419 ? 15.183 13.190 9.165 1.00 89.19 419 SER A CA 1
ATOM 3320 C C . SER A 1 419 ? 15.606 12.019 8.274 1.00 89.19 419 SER A C 1
ATOM 3322 O O . SER A 1 419 ? 16.515 12.180 7.458 1.00 89.19 419 SER A O 1
ATOM 3324 N N . VAL A 1 420 ? 14.911 10.877 8.343 1.00 89.31 420 VAL A N 1
ATOM 3325 C CA . VAL A 1 420 ? 15.107 9.748 7.416 1.00 89.31 420 VAL A CA 1
ATOM 3326 C C . VAL A 1 420 ? 14.772 10.157 5.981 1.00 89.31 420 VAL A C 1
ATOM 3328 O O . VAL A 1 420 ? 15.553 9.871 5.072 1.00 89.31 420 VAL A O 1
ATOM 3331 N N . TRP A 1 421 ? 13.661 10.869 5.768 1.00 92.19 421 TRP A N 1
ATOM 3332 C CA . TRP A 1 421 ? 13.302 11.389 4.447 1.00 92.19 421 TRP A CA 1
ATOM 3333 C C . TRP A 1 421 ? 14.350 12.367 3.903 1.00 92.19 421 TRP A C 1
ATOM 3335 O O . TRP A 1 421 ? 14.815 12.181 2.780 1.00 92.19 421 TRP A O 1
ATOM 3345 N N . VAL A 1 422 ? 14.762 13.362 4.700 1.00 89.25 422 VAL A N 1
ATOM 3346 C CA . VAL A 1 422 ? 15.796 14.337 4.312 1.00 89.25 422 VAL A CA 1
ATOM 3347 C C . VAL A 1 422 ? 17.095 13.620 3.954 1.00 89.25 422 VAL A C 1
ATOM 3349 O O . VAL A 1 422 ? 17.703 13.931 2.935 1.00 89.25 422 VAL A O 1
ATOM 3352 N N . THR A 1 423 ? 17.495 12.625 4.747 1.00 88.19 423 THR A N 1
ATOM 3353 C CA . THR A 1 423 ? 18.706 11.840 4.479 1.00 88.19 423 THR A CA 1
ATOM 3354 C C . THR A 1 423 ? 18.596 11.104 3.144 1.00 88.19 423 THR A C 1
ATOM 3356 O O . THR A 1 423 ? 19.491 11.229 2.314 1.00 88.19 423 THR A O 1
ATOM 3359 N N . ALA A 1 424 ? 17.487 10.400 2.891 1.00 89.19 424 ALA A N 1
ATOM 3360 C CA . ALA A 1 424 ? 17.265 9.699 1.626 1.00 89.19 424 ALA A CA 1
ATOM 3361 C C . ALA A 1 424 ? 17.225 10.659 0.424 1.00 89.19 424 ALA A C 1
ATOM 3363 O O . ALA A 1 424 ? 17.798 10.357 -0.620 1.00 89.19 424 ALA A O 1
ATOM 3364 N N . PHE A 1 425 ? 16.601 11.830 0.578 1.00 88.19 425 PHE A N 1
ATOM 3365 C CA . PHE A 1 425 ? 16.550 12.858 -0.461 1.00 88.19 425 PHE A CA 1
ATOM 3366 C C . PHE A 1 425 ? 17.935 13.438 -0.767 1.00 88.19 425 PHE A C 1
ATOM 3368 O O . PHE A 1 425 ? 18.300 13.543 -1.933 1.00 88.19 425 PHE A O 1
ATOM 3375 N N . ILE A 1 426 ? 18.732 13.760 0.257 1.00 87.50 426 ILE A N 1
ATOM 3376 C CA . ILE A 1 426 ? 20.111 14.237 0.076 1.00 87.50 426 ILE A CA 1
ATOM 3377 C C . ILE A 1 426 ? 20.969 13.152 -0.581 1.00 87.50 426 ILE A C 1
ATOM 3379 O O . ILE A 1 426 ? 21.725 13.458 -1.497 1.00 87.50 426 ILE A O 1
ATOM 3383 N N . SER A 1 427 ? 20.846 11.887 -0.162 1.00 88.06 427 SER A N 1
ATOM 3384 C CA . SER A 1 427 ? 21.574 10.772 -0.782 1.00 88.06 427 SER A CA 1
ATOM 3385 C C . SER A 1 427 ? 21.201 10.580 -2.253 1.00 88.06 427 SER A C 1
ATOM 3387 O O . SER A 1 427 ? 22.086 10.355 -3.075 1.00 88.06 427 SER A O 1
ATOM 3389 N N . TYR A 1 428 ? 19.916 10.714 -2.596 1.00 88.56 428 TYR A N 1
ATOM 3390 C CA . TYR A 1 428 ? 19.460 10.731 -3.985 1.00 88.56 428 TYR A CA 1
ATOM 3391 C C . TYR A 1 428 ? 20.060 11.914 -4.754 1.00 88.56 428 TYR A C 1
ATOM 3393 O O . TYR A 1 428 ? 20.697 11.706 -5.781 1.00 88.56 428 TYR A O 1
ATOM 3401 N N . ALA A 1 429 ? 19.918 13.137 -4.235 1.00 85.44 429 ALA A N 1
ATOM 3402 C CA . ALA A 1 429 ? 20.395 14.347 -4.897 1.00 85.44 429 ALA A CA 1
ATOM 3403 C C . ALA A 1 429 ? 21.917 14.330 -5.109 1.00 85.44 429 ALA A C 1
ATOM 3405 O O . ALA A 1 429 ? 22.399 14.769 -6.146 1.00 85.44 429 ALA A O 1
ATOM 3406 N N . LEU A 1 430 ? 22.678 13.781 -4.159 1.00 85.00 430 LEU A N 1
ATOM 3407 C CA . LEU A 1 430 ? 24.118 13.585 -4.302 1.00 85.00 430 LEU A CA 1
ATOM 3408 C C . LEU A 1 430 ? 24.438 12.601 -5.439 1.00 85.00 430 LEU A C 1
ATOM 3410 O O . LEU A 1 430 ? 25.314 12.867 -6.256 1.00 85.00 430 LEU A O 1
ATOM 3414 N N . ALA A 1 431 ? 23.730 11.474 -5.517 1.00 84.69 431 ALA A N 1
ATOM 3415 C CA . ALA A 1 431 ? 23.970 10.479 -6.558 1.00 84.69 431 ALA A CA 1
ATOM 3416 C C . ALA A 1 431 ? 23.579 10.986 -7.961 1.00 84.69 431 ALA A C 1
ATOM 3418 O O . ALA A 1 431 ? 24.317 10.768 -8.919 1.00 84.69 431 ALA A O 1
ATOM 3419 N N . ASP A 1 432 ? 22.460 11.701 -8.059 1.00 83.06 432 ASP A N 1
ATOM 3420 C CA . ASP A 1 432 ? 21.907 12.204 -9.317 1.00 83.06 432 ASP A CA 1
ATOM 3421 C C . ASP A 1 432 ? 22.662 13.452 -9.812 1.00 83.06 432 ASP A C 1
ATOM 3423 O O . ASP A 1 432 ? 23.240 13.445 -10.895 1.00 83.06 432 ASP A O 1
ATOM 3427 N N . PHE A 1 433 ? 22.757 14.506 -8.989 1.00 79.50 433 PHE A N 1
ATOM 3428 C CA . PHE A 1 433 ? 23.330 15.791 -9.410 1.00 79.50 433 PHE A CA 1
ATOM 3429 C C . PHE A 1 433 ? 24.854 15.869 -9.301 1.00 79.50 433 PHE A C 1
ATOM 3431 O O . PHE A 1 433 ? 25.478 16.550 -10.111 1.00 79.50 433 PHE A O 1
ATOM 3438 N N . VAL A 1 434 ? 25.467 15.232 -8.295 1.00 78.06 434 VAL A N 1
ATOM 3439 C CA . VAL A 1 434 ? 26.922 15.356 -8.068 1.00 78.06 434 VAL A CA 1
ATOM 3440 C C . VAL A 1 434 ? 27.693 14.252 -8.776 1.00 78.06 434 VAL A C 1
ATOM 3442 O O . VAL A 1 434 ? 28.735 14.523 -9.366 1.00 78.06 434 VAL A O 1
ATOM 3445 N N . LEU A 1 435 ? 27.191 13.015 -8.737 1.00 79.50 435 LEU A N 1
ATOM 3446 C CA . LEU A 1 435 ? 27.840 11.882 -9.404 1.00 79.50 435 LEU A CA 1
ATOM 3447 C C . LEU A 1 435 ? 27.338 11.655 -10.839 1.00 79.50 435 LEU A C 1
ATOM 3449 O O . LEU A 1 435 ? 27.945 10.865 -11.559 1.00 79.50 435 LEU A O 1
ATOM 3453 N N . GLY A 1 436 ? 26.258 12.326 -11.260 1.00 82.62 436 GLY A N 1
ATOM 3454 C CA . GLY A 1 436 ? 25.692 12.186 -12.605 1.00 82.62 436 GLY A CA 1
ATOM 3455 C C . GLY A 1 436 ? 25.089 10.805 -12.878 1.00 82.62 436 GLY A C 1
ATOM 3456 O O . GLY A 1 436 ? 25.018 10.388 -14.033 1.00 82.62 436 GLY A O 1
ATOM 3457 N N . VAL A 1 437 ? 24.707 10.059 -11.835 1.00 85.12 437 VAL A N 1
ATOM 3458 C CA . VAL A 1 437 ? 24.170 8.699 -11.964 1.00 85.12 437 VAL A CA 1
ATOM 3459 C C . VAL A 1 437 ? 22.647 8.749 -11.908 1.00 85.12 437 VAL A C 1
ATOM 3461 O O . VAL A 1 437 ? 22.064 8.900 -10.836 1.00 85.12 437 VAL A O 1
ATOM 3464 N N . GLY A 1 438 ? 22.001 8.550 -13.057 1.00 85.44 438 GLY A N 1
ATOM 3465 C CA . GLY A 1 438 ? 20.541 8.503 -13.138 1.00 85.44 438 GLY A CA 1
ATOM 3466 C C . GLY A 1 438 ? 19.938 7.261 -12.457 1.00 85.44 438 GLY A C 1
ATOM 3467 O O . GLY A 1 438 ? 20.585 6.208 -12.377 1.00 85.44 438 GLY A O 1
ATOM 3468 N N . PRO A 1 439 ? 18.688 7.324 -11.968 1.00 90.38 439 PRO A N 1
ATOM 3469 C CA . PRO A 1 439 ? 18.006 6.176 -11.377 1.00 90.38 439 PRO A CA 1
ATOM 3470 C C . PRO A 1 439 ? 17.669 5.111 -12.429 1.00 90.38 439 PRO A C 1
ATOM 3472 O O . PRO A 1 439 ? 17.155 5.413 -13.503 1.00 90.38 439 PRO A O 1
ATOM 3475 N N . SER A 1 440 ? 17.920 3.843 -12.096 1.00 90.75 440 SER A N 1
ATOM 3476 C CA . SER A 1 440 ? 17.574 2.686 -12.927 1.00 90.75 440 SER A CA 1
ATOM 3477 C C . SER A 1 440 ? 16.818 1.640 -12.117 1.00 90.75 440 SER A C 1
ATOM 3479 O O . SER A 1 440 ? 17.373 1.009 -11.211 1.00 90.75 440 SER A O 1
ATOM 3481 N N . ARG A 1 441 ? 15.550 1.405 -12.483 1.00 90.12 441 ARG A N 1
ATOM 3482 C CA . ARG A 1 441 ? 14.739 0.306 -11.932 1.00 90.12 441 ARG A CA 1
ATOM 3483 C C . ARG A 1 441 ? 15.316 -1.056 -12.315 1.00 90.12 441 ARG A C 1
ATOM 3485 O O . ARG A 1 441 ? 15.352 -1.945 -11.469 1.00 90.12 441 ARG A O 1
ATOM 3492 N N . ARG A 1 442 ? 15.742 -1.216 -13.573 1.00 87.25 442 ARG A N 1
ATOM 3493 C CA . ARG A 1 442 ? 16.229 -2.482 -14.151 1.00 87.25 442 ARG A CA 1
ATOM 3494 C C . ARG A 1 442 ? 17.381 -3.073 -13.342 1.00 87.25 442 ARG A C 1
ATOM 3496 O O . ARG A 1 442 ? 17.382 -4.266 -13.059 1.00 87.25 442 ARG A O 1
ATOM 3503 N N . PHE A 1 443 ? 18.325 -2.229 -12.933 1.00 88.62 443 PHE A N 1
ATOM 3504 C CA . PHE A 1 443 ? 19.469 -2.639 -12.116 1.00 88.62 443 PHE A CA 1
ATOM 3505 C C . PHE A 1 443 ? 19.267 -2.388 -10.617 1.00 88.62 443 PHE A C 1
ATOM 3507 O O . PHE A 1 443 ? 20.093 -2.810 -9.817 1.00 88.62 443 PHE A O 1
ATOM 3514 N N . ALA A 1 444 ? 18.174 -1.724 -10.224 1.00 91.94 444 ALA A N 1
ATOM 3515 C CA . ALA A 1 444 ? 17.914 -1.268 -8.859 1.00 91.94 444 ALA A CA 1
ATOM 3516 C C . ALA A 1 444 ? 19.138 -0.564 -8.237 1.00 91.94 444 ALA A C 1
ATOM 3518 O O . ALA A 1 444 ? 19.605 -0.911 -7.152 1.00 91.94 444 ALA A O 1
ATOM 3519 N N . ASN A 1 445 ? 19.684 0.413 -8.962 1.00 92.56 445 ASN A N 1
ATOM 3520 C CA . ASN A 1 445 ? 20.909 1.114 -8.579 1.00 92.56 445 ASN A CA 1
ATOM 3521 C C . ASN A 1 445 ? 20.718 2.029 -7.345 1.00 92.56 445 ASN A C 1
ATOM 3523 O O . ASN A 1 445 ? 19.608 2.180 -6.823 1.00 92.56 445 ASN A O 1
ATOM 3527 N N . ALA A 1 446 ? 21.797 2.639 -6.840 1.00 92.12 446 ALA A N 1
ATOM 3528 C CA . ALA A 1 446 ? 21.722 3.447 -5.617 1.00 92.12 446 ALA A CA 1
ATOM 3529 C C . ALA A 1 446 ? 20.750 4.642 -5.704 1.00 92.12 446 ALA A C 1
ATOM 3531 O O . ALA A 1 446 ? 19.913 4.756 -4.802 1.00 92.12 446 ALA A O 1
ATOM 3532 N N . PRO A 1 447 ? 20.780 5.493 -6.756 1.00 92.50 447 PRO A N 1
ATOM 3533 C CA . PRO A 1 447 ? 19.803 6.572 -6.900 1.00 92.50 447 PRO A CA 1
ATOM 3534 C C . PRO A 1 447 ? 18.361 6.052 -6.894 1.00 92.50 447 PRO A C 1
ATOM 3536 O O . PRO A 1 447 ? 17.522 6.608 -6.189 1.00 92.50 447 PRO A O 1
ATOM 3539 N N . TYR A 1 448 ? 18.071 4.937 -7.578 1.00 93.62 448 TYR A N 1
ATOM 3540 C CA . TYR A 1 448 ? 16.742 4.318 -7.538 1.00 93.62 448 TYR A CA 1
ATOM 3541 C C . TYR A 1 448 ? 16.339 3.894 -6.117 1.00 93.62 448 TYR A C 1
ATOM 3543 O O . TYR A 1 448 ? 15.223 4.176 -5.678 1.00 93.62 448 TYR A O 1
ATOM 3551 N N . CYS A 1 449 ? 17.244 3.260 -5.363 1.00 94.81 449 CYS A N 1
ATOM 3552 C CA . CYS A 1 449 ? 16.976 2.842 -3.986 1.00 94.81 449 CYS A CA 1
ATOM 3553 C C . CYS A 1 449 ? 16.650 4.033 -3.072 1.00 94.81 449 CYS A C 1
ATOM 3555 O O . CYS A 1 449 ? 15.660 3.992 -2.336 1.00 94.81 449 CYS A O 1
ATOM 3557 N N . PHE A 1 450 ? 17.455 5.100 -3.135 1.00 93.19 450 PHE A N 1
ATOM 3558 C CA . PHE A 1 450 ? 17.242 6.310 -2.338 1.00 93.19 450 PHE A CA 1
ATOM 3559 C C . PHE A 1 450 ? 15.983 7.064 -2.750 1.00 93.19 450 PHE A C 1
ATOM 3561 O O . PHE A 1 450 ? 15.240 7.522 -1.882 1.00 93.19 450 PHE A O 1
ATOM 3568 N N . TRP A 1 451 ? 15.694 7.129 -4.049 1.00 93.00 451 TRP A N 1
ATOM 3569 C CA . TRP A 1 451 ? 14.465 7.714 -4.565 1.00 93.00 451 TRP A CA 1
ATOM 3570 C C . TRP A 1 451 ? 13.226 6.990 -4.035 1.00 93.00 451 TRP A C 1
ATOM 3572 O O . TRP A 1 451 ? 12.349 7.621 -3.445 1.00 93.00 451 TRP A O 1
ATOM 3582 N N . VAL A 1 452 ? 13.176 5.661 -4.169 1.00 94.62 452 VAL A N 1
ATOM 3583 C CA . VAL A 1 452 ? 12.061 4.841 -3.676 1.00 94.62 452 VAL A CA 1
ATOM 3584 C C . VAL A 1 452 ? 11.905 4.992 -2.163 1.00 94.62 452 VAL A C 1
ATOM 3586 O O . VAL A 1 452 ? 10.789 5.192 -1.678 1.00 94.62 452 VAL A O 1
ATOM 3589 N N . ALA A 1 453 ? 12.995 4.906 -1.398 1.00 94.00 453 ALA A N 1
ATOM 3590 C CA . ALA A 1 453 ? 12.941 5.044 0.054 1.00 94.00 453 ALA A CA 1
ATOM 3591 C C . ALA A 1 453 ? 12.490 6.448 0.480 1.00 94.00 453 ALA A C 1
ATOM 3593 O O . ALA A 1 453 ? 11.619 6.574 1.343 1.00 94.00 453 ALA A O 1
ATOM 3594 N N . GLY A 1 454 ? 13.023 7.495 -0.153 1.00 92.81 454 GLY A N 1
ATOM 3595 C CA . GLY A 1 454 ? 12.633 8.882 0.079 1.00 92.81 454 GLY A CA 1
ATOM 3596 C C . GLY A 1 454 ? 11.156 9.104 -0.230 1.00 92.81 454 GLY A C 1
ATOM 3597 O O . GLY A 1 454 ? 10.409 9.547 0.639 1.00 92.81 454 GLY A O 1
ATOM 3598 N N . PHE A 1 455 ? 10.702 8.703 -1.415 1.00 93.12 455 PHE A N 1
ATOM 3599 C CA . PHE A 1 455 ? 9.307 8.827 -1.832 1.00 93.12 455 PHE A CA 1
ATOM 3600 C C . PHE A 1 455 ? 8.340 8.171 -0.831 1.00 93.12 455 PHE A C 1
ATOM 3602 O O . PHE A 1 455 ? 7.407 8.804 -0.337 1.00 93.12 455 PHE A O 1
ATOM 3609 N N . ASN A 1 456 ? 8.589 6.911 -0.465 1.00 94.94 456 ASN A N 1
ATOM 3610 C CA . ASN A 1 456 ? 7.714 6.177 0.449 1.00 94.94 456 ASN A CA 1
ATOM 3611 C C . ASN A 1 456 ? 7.755 6.724 1.883 1.00 94.94 456 ASN A C 1
ATOM 3613 O O . ASN A 1 456 ? 6.727 6.746 2.565 1.00 94.94 456 ASN A O 1
ATOM 3617 N N . THR A 1 457 ? 8.916 7.202 2.336 1.00 94.19 457 THR A N 1
ATOM 3618 C CA . THR A 1 457 ? 9.052 7.854 3.646 1.00 94.19 457 THR A CA 1
ATOM 3619 C C . THR A 1 457 ? 8.293 9.181 3.678 1.00 94.19 457 THR A C 1
ATOM 3621 O O . THR A 1 457 ? 7.601 9.449 4.658 1.00 94.19 457 THR A O 1
ATOM 3624 N N . ALA A 1 458 ? 8.336 9.969 2.597 1.00 93.56 458 ALA A N 1
ATOM 3625 C CA . ALA A 1 458 ? 7.568 11.208 2.466 1.00 93.56 458 ALA A CA 1
ATOM 3626 C C . ALA A 1 458 ? 6.058 10.949 2.550 1.00 93.56 458 ALA A C 1
ATOM 3628 O O . ALA A 1 458 ? 5.358 11.609 3.313 1.00 93.56 458 ALA A O 1
ATOM 3629 N N . MET A 1 459 ? 5.562 9.947 1.815 1.00 93.06 459 MET A N 1
ATOM 3630 C CA . MET A 1 459 ? 4.150 9.552 1.853 1.00 93.06 459 MET A CA 1
ATOM 3631 C C . MET A 1 459 ? 3.721 9.156 3.272 1.00 93.06 459 MET A C 1
ATOM 3633 O O . MET A 1 459 ? 2.745 9.688 3.798 1.00 93.06 459 MET A O 1
ATOM 3637 N N . LEU A 1 460 ? 4.482 8.276 3.936 1.00 94.25 460 LEU A N 1
ATOM 3638 C CA . LEU A 1 460 ? 4.212 7.871 5.321 1.00 94.25 460 LEU A CA 1
ATOM 3639 C C . LEU A 1 460 ? 4.221 9.058 6.288 1.00 94.25 460 LEU A C 1
ATOM 3641 O O . LEU A 1 460 ? 3.331 9.152 7.133 1.00 94.25 460 LEU A O 1
ATOM 3645 N N . TRP A 1 461 ? 5.182 9.970 6.145 1.00 94.62 461 TRP A N 1
ATOM 3646 C CA . TRP A 1 461 ? 5.255 11.184 6.949 1.00 94.62 461 TRP A CA 1
ATOM 3647 C C . TRP A 1 461 ? 4.009 12.060 6.779 1.00 94.62 461 TRP A C 1
ATOM 3649 O O . TRP A 1 461 ? 3.425 12.485 7.775 1.00 94.62 461 TRP A O 1
ATOM 3659 N N . LEU A 1 462 ? 3.540 12.256 5.543 1.00 94.81 462 LEU A N 1
ATOM 3660 C CA . LEU A 1 462 ? 2.324 13.021 5.261 1.00 94.81 462 LEU A CA 1
ATOM 3661 C C . LEU A 1 462 ? 1.070 12.365 5.857 1.00 94.81 462 LEU A C 1
ATOM 3663 O O . LEU A 1 462 ? 0.270 13.059 6.482 1.00 94.81 462 LEU A O 1
ATOM 3667 N N . TYR A 1 463 ? 0.899 11.042 5.745 1.00 94.50 463 TYR A N 1
ATOM 3668 C CA . TYR A 1 463 ? -0.232 10.359 6.394 1.00 94.50 463 TYR A CA 1
ATOM 3669 C C . TYR A 1 463 ? -0.187 10.496 7.919 1.00 94.50 463 TYR A C 1
ATOM 3671 O O . TYR A 1 463 ? -1.224 10.706 8.548 1.00 94.50 463 TYR A O 1
ATOM 3679 N N . MET A 1 464 ? 1.005 10.404 8.520 1.00 91.94 464 MET A N 1
ATOM 3680 C CA . MET A 1 464 ? 1.182 10.600 9.960 1.00 91.94 464 MET A CA 1
ATOM 3681 C C . MET A 1 464 ? 0.862 12.038 10.382 1.00 91.94 464 MET A C 1
ATOM 3683 O O . MET A 1 464 ? 0.233 12.232 11.418 1.00 91.94 464 MET A O 1
ATOM 3687 N N . LEU A 1 465 ? 1.242 13.037 9.581 1.00 92.50 465 LEU A N 1
ATOM 3688 C CA . LEU A 1 465 ? 0.878 14.433 9.821 1.00 92.50 465 LEU A CA 1
ATOM 3689 C C . LEU A 1 465 ? -0.627 14.670 9.722 1.00 92.50 465 LEU A C 1
ATOM 3691 O O . LEU A 1 465 ? -1.179 15.361 10.571 1.00 92.50 465 LEU A O 1
ATOM 3695 N N . ILE A 1 466 ? -1.292 14.097 8.715 1.00 92.56 466 ILE A N 1
ATOM 3696 C CA . ILE A 1 466 ? -2.748 14.200 8.548 1.00 92.56 466 ILE A CA 1
ATOM 3697 C C . ILE A 1 466 ? -3.461 13.620 9.770 1.00 92.56 466 ILE A C 1
ATOM 3699 O O . ILE A 1 466 ? -4.388 14.234 10.302 1.00 92.56 466 ILE A O 1
ATOM 3703 N N . GLU A 1 467 ? -3.029 12.443 10.225 1.00 88.62 467 GLU A N 1
ATOM 3704 C CA . GLU A 1 467 ? -3.590 11.833 11.425 1.00 88.62 467 GLU A CA 1
ATOM 3705 C C . GLU A 1 467 ? -3.298 12.663 12.671 1.00 88.62 467 GLU A C 1
ATOM 3707 O O . GLU A 1 467 ? -4.226 12.905 13.429 1.00 88.62 467 GLU A O 1
ATOM 3712 N N . GLU A 1 468 ? -2.079 13.169 12.877 1.00 85.38 468 GLU A N 1
ATOM 3713 C CA . GLU A 1 468 ? -1.790 14.004 14.047 1.00 85.38 468 GLU A CA 1
ATOM 3714 C C . GLU A 1 468 ? -2.572 15.330 14.003 1.00 85.38 468 GLU A C 1
ATOM 3716 O O . GLU A 1 468 ? -3.149 15.719 15.012 1.00 85.38 468 GLU A O 1
ATOM 3721 N N . ASP A 1 469 ? -2.692 16.011 12.860 1.00 85.56 469 ASP A N 1
ATOM 3722 C CA . ASP A 1 469 ? -3.424 17.285 12.729 1.00 85.56 469 ASP A CA 1
ATOM 3723 C C . ASP A 1 469 ? -4.940 17.153 12.962 1.00 85.56 469 ASP A C 1
ATOM 3725 O O . ASP A 1 469 ? -5.562 18.024 13.588 1.00 85.56 469 ASP A O 1
ATOM 3729 N N . VAL A 1 470 ? -5.549 16.084 12.444 1.00 84.81 470 VAL A N 1
ATOM 3730 C CA . VAL A 1 470 ? -6.987 15.833 12.600 1.00 84.81 470 VAL A CA 1
ATOM 3731 C C . VAL A 1 470 ? -7.263 15.202 13.952 1.00 84.81 470 VAL A C 1
ATOM 3733 O O . VAL A 1 470 ? -8.134 15.662 14.695 1.00 84.81 470 VAL A O 1
ATOM 3736 N N . ASP A 1 471 ? -6.499 14.169 14.300 1.00 79.06 471 ASP A N 1
ATOM 3737 C CA . ASP A 1 471 ? -6.779 13.411 15.493 1.00 79.06 471 ASP A CA 1
ATOM 3738 C C . ASP A 1 471 ? -6.375 14.168 16.743 1.00 79.06 471 ASP A C 1
ATOM 3740 O O . ASP A 1 471 ? -7.087 13.979 17.715 1.00 79.06 471 ASP A O 1
ATOM 3744 N N . SER A 1 472 ? -5.322 15.010 16.773 1.00 69.88 472 SER A N 1
ATOM 3745 C CA . SER A 1 472 ? -4.915 15.837 17.945 1.00 69.88 472 SER A CA 1
ATOM 3746 C C . SER A 1 472 ? -6.030 16.723 18.502 1.00 69.88 472 SER A C 1
ATOM 3748 O O . SER A 1 472 ? -6.021 17.057 19.686 1.00 69.88 472 SER A O 1
ATOM 3750 N N . LYS A 1 473 ? -7.019 17.054 17.669 1.00 62.41 473 LYS A N 1
ATOM 3751 C CA . LYS A 1 473 ? -8.123 17.961 18.003 1.00 62.41 473 LYS A CA 1
ATOM 3752 C C . LYS A 1 473 ? -9.377 17.260 18.517 1.00 62.41 473 LYS A C 1
ATOM 3754 O O . LYS A 1 473 ? -10.265 17.914 19.060 1.00 62.41 473 LYS A O 1
ATOM 3759 N N . LEU A 1 474 ? -9.435 15.934 18.405 1.00 55.88 474 LEU A N 1
ATOM 3760 C CA . LEU A 1 474 ? -10.511 15.141 18.990 1.00 55.88 474 LEU A CA 1
ATOM 3761 C C . LEU A 1 474 ? -10.382 15.159 20.524 1.00 55.88 474 LEU A C 1
ATOM 3763 O O . LEU A 1 474 ? -9.299 14.837 21.035 1.00 55.88 474 LEU A O 1
ATOM 3767 N N . PRO A 1 475 ? -11.456 15.454 21.288 1.00 49.34 475 PRO A N 1
ATOM 3768 C CA . PRO A 1 475 ? -11.516 14.962 22.657 1.00 49.34 475 PRO A CA 1
ATOM 3769 C C . PRO A 1 475 ? -11.387 13.430 22.596 1.00 49.34 475 PRO A C 1
ATOM 3771 O O . PRO A 1 475 ? -11.889 12.830 21.642 1.00 49.34 475 PRO A O 1
ATOM 3774 N N . PRO A 1 476 ? -10.717 12.767 23.547 1.00 45.16 476 PRO A N 1
ATOM 3775 C CA . PRO A 1 476 ? -10.801 11.319 23.635 1.00 45.16 476 PRO A CA 1
ATOM 3776 C C . PRO A 1 476 ? -12.198 10.948 24.142 1.00 45.16 476 PRO A C 1
ATOM 3778 O O . PRO A 1 476 ? -12.581 11.337 25.247 1.00 45.16 476 PRO A O 1
ATOM 3781 N N . PRO A 1 477 ? -12.993 10.227 23.339 1.00 41.97 477 PRO A N 1
ATOM 3782 C CA . PRO A 1 477 ? -13.763 9.166 23.959 1.00 41.97 477 PRO A CA 1
ATOM 3783 C C . PRO A 1 477 ? -13.703 7.894 23.104 1.00 41.97 477 PRO A C 1
ATOM 3785 O O . PRO A 1 477 ? -14.174 7.867 21.971 1.00 41.97 477 PRO A O 1
ATOM 3788 N N . MET A 1 478 ? -13.223 6.785 23.662 1.00 42.62 478 MET A N 1
ATOM 3789 C CA . MET A 1 478 ? -14.136 5.767 24.187 1.00 42.62 478 MET A CA 1
ATOM 3790 C C . MET A 1 478 ? -13.342 4.607 24.789 1.00 42.6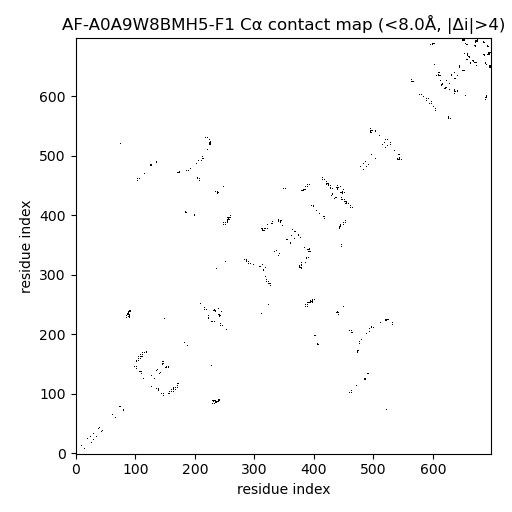2 478 MET A C 1
ATOM 3792 O O . MET A 1 478 ? -12.711 3.801 24.100 1.00 42.62 478 MET A O 1
ATOM 3796 N N . ALA A 1 479 ? -13.501 4.501 26.107 1.00 36.41 479 ALA A N 1
ATOM 3797 C CA . ALA A 1 479 ? -13.159 3.371 26.945 1.00 36.41 479 ALA A CA 1
ATOM 3798 C C . ALA A 1 479 ? -13.298 2.015 26.233 1.00 36.41 479 ALA A C 1
ATOM 3800 O O . ALA A 1 479 ? -14.337 1.692 25.665 1.00 36.41 479 ALA A O 1
ATOM 3801 N N . ARG A 1 480 ? -12.273 1.168 26.381 1.00 35.84 480 ARG A N 1
ATOM 3802 C CA . ARG A 1 480 ? -12.314 -0.299 26.216 1.00 35.84 480 ARG A CA 1
ATOM 3803 C C . ARG A 1 480 ? -12.692 -0.875 24.833 1.00 35.84 480 ARG A C 1
ATOM 3805 O O . ARG A 1 480 ? -12.407 -2.054 24.626 1.00 35.84 480 ARG A O 1
ATOM 3812 N N . THR A 1 481 ? -13.270 -0.120 23.889 1.00 38.59 481 THR A N 1
ATOM 3813 C CA . THR A 1 481 ? -13.780 -0.649 22.600 1.00 38.59 481 THR A CA 1
ATOM 3814 C C . THR A 1 481 ? -13.124 -0.087 21.333 1.00 38.59 481 THR A C 1
ATOM 3816 O O . THR A 1 481 ? -13.324 -0.669 20.266 1.00 38.59 481 THR A O 1
ATOM 3819 N N . GLY A 1 482 ? -12.292 0.956 21.432 1.00 53.62 482 GLY A N 1
ATOM 3820 C CA . GLY A 1 482 ? -11.665 1.609 20.273 1.00 53.62 482 GLY A CA 1
ATOM 3821 C C . GLY A 1 482 ? -12.624 2.526 19.501 1.00 53.62 482 GLY A C 1
ATOM 3822 O O . GLY A 1 482 ? -13.836 2.491 19.719 1.00 53.62 482 GLY A O 1
ATOM 3823 N N . ARG A 1 483 ? -12.071 3.359 18.604 1.00 64.38 483 ARG A N 1
ATOM 3824 C CA . ARG A 1 483 ? -12.830 4.262 17.719 1.00 64.38 483 ARG A CA 1
ATOM 3825 C C . ARG A 1 483 ? -13.849 3.481 16.870 1.00 64.38 483 ARG A C 1
ATOM 3827 O O . ARG A 1 483 ? -13.604 2.313 16.541 1.00 64.38 483 ARG A O 1
ATOM 3834 N N . PRO A 1 484 ? -14.996 4.087 16.502 1.00 69.31 484 PRO A N 1
ATOM 3835 C CA . PRO A 1 484 ? -16.019 3.400 15.722 1.00 69.31 484 PRO A CA 1
ATOM 3836 C C . PRO A 1 484 ? -15.463 2.907 14.380 1.00 69.31 484 PRO A C 1
ATOM 3838 O O . PRO A 1 484 ? -14.594 3.523 13.758 1.00 69.31 484 PRO A O 1
ATOM 3841 N N . ARG A 1 485 ? -15.973 1.762 13.911 1.00 71.12 485 ARG A N 1
ATOM 3842 C CA . ARG A 1 485 ? -15.546 1.185 12.627 1.00 71.12 485 ARG A CA 1
ATOM 3843 C C . ARG A 1 485 ? -15.805 2.168 11.484 1.00 71.12 485 ARG A C 1
ATOM 3845 O O . ARG A 1 485 ? -16.892 2.727 11.389 1.00 71.12 485 ARG A O 1
ATOM 3852 N N . GLY A 1 486 ? -14.829 2.293 10.586 1.00 75.94 486 GLY A N 1
ATOM 3853 C CA . GLY A 1 486 ? -14.884 3.231 9.459 1.00 75.94 486 GLY A CA 1
ATOM 3854 C C . GLY A 1 486 ? -14.420 4.648 9.804 1.00 75.94 486 GLY A C 1
ATOM 3855 O O . GLY A 1 486 ? -14.596 5.538 8.990 1.00 75.94 486 GLY A O 1
ATOM 3856 N N . TYR A 1 487 ? -13.858 4.882 10.997 1.00 83.75 487 TYR A N 1
ATOM 3857 C CA . TYR A 1 487 ? -13.226 6.162 11.337 1.00 83.75 487 TYR A CA 1
ATOM 3858 C C . TYR A 1 487 ? -11.730 6.209 10.986 1.00 83.75 487 TYR A C 1
ATOM 3860 O O . TYR A 1 487 ? -11.238 7.191 10.440 1.00 83.75 487 TYR A O 1
ATOM 3868 N N . ASP A 1 488 ? -10.992 5.149 11.328 1.00 83.62 488 ASP A N 1
ATOM 3869 C CA . ASP A 1 488 ? -9.531 5.122 11.174 1.00 83.62 488 ASP A CA 1
ATOM 3870 C C . ASP A 1 488 ? -9.080 4.724 9.767 1.00 83.62 488 ASP A C 1
ATOM 3872 O O . ASP A 1 488 ? -8.015 5.132 9.319 1.00 83.62 488 ASP A O 1
ATOM 3876 N N . VAL A 1 489 ? -9.868 3.899 9.075 1.00 87.62 489 VAL A N 1
ATOM 3877 C CA . VAL A 1 489 ? -9.552 3.411 7.729 1.00 87.62 489 VAL A CA 1
ATOM 3878 C C . VAL A 1 489 ? -10.841 3.387 6.896 1.00 87.62 489 VAL A C 1
ATOM 3880 O O . VAL A 1 489 ? -11.838 2.836 7.388 1.00 87.62 489 VAL A O 1
ATOM 3883 N N . PRO A 1 490 ? -10.830 3.931 5.661 1.00 88.81 490 PRO A N 1
ATOM 3884 C CA . PRO A 1 490 ? -11.958 3.847 4.732 1.00 88.81 490 PRO A CA 1
ATOM 3885 C C . PRO A 1 490 ? -12.317 2.398 4.406 1.00 88.81 490 PRO A C 1
ATOM 3887 O O . PRO A 1 490 ? -11.443 1.526 4.375 1.00 88.81 490 PRO A O 1
ATOM 3890 N N . ALA A 1 491 ? -13.585 2.122 4.114 1.00 83.69 491 ALA A N 1
ATOM 3891 C CA . ALA A 1 491 ? -14.041 0.772 3.795 1.00 83.69 491 ALA A CA 1
ATOM 3892 C C . ALA A 1 491 ? -13.363 0.203 2.534 1.00 83.69 491 ALA A C 1
ATOM 3894 O O . ALA A 1 491 ? -12.948 -0.960 2.552 1.00 83.69 491 ALA A O 1
ATOM 3895 N N . ILE A 1 492 ? -13.209 1.015 1.480 1.00 84.19 492 ILE A N 1
ATOM 3896 C CA . ILE A 1 492 ? -12.539 0.627 0.225 1.00 84.19 492 ILE A CA 1
ATOM 3897 C C . ILE A 1 492 ? -11.069 0.282 0.477 1.00 84.19 492 ILE A C 1
ATOM 3899 O O . ILE A 1 492 ? -10.599 -0.789 0.090 1.00 84.19 492 ILE A O 1
ATOM 3903 N N . LEU A 1 493 ? -10.343 1.155 1.177 1.00 88.25 493 LEU A N 1
ATOM 3904 C CA . LEU A 1 493 ? -8.920 0.950 1.445 1.00 88.25 493 LEU A CA 1
ATOM 3905 C C . LEU A 1 493 ? -8.676 -0.228 2.399 1.00 88.25 493 LEU A C 1
ATOM 3907 O O . LEU A 1 493 ? -7.756 -1.023 2.196 1.00 88.25 493 LEU A O 1
ATOM 3911 N N . GLU A 1 494 ? -9.529 -0.401 3.413 1.00 85.12 494 GLU A N 1
ATOM 3912 C CA . GLU A 1 494 ? -9.464 -1.553 4.315 1.00 85.12 494 GLU A CA 1
ATOM 3913 C C . GLU A 1 494 ? -9.669 -2.867 3.543 1.00 85.12 494 GLU A C 1
ATOM 3915 O O . GLU A 1 494 ? -8.935 -3.834 3.759 1.00 85.12 494 GLU A O 1
ATOM 3920 N N . ALA A 1 495 ? -10.635 -2.898 2.621 1.00 79.94 495 ALA A N 1
ATOM 3921 C CA . ALA A 1 495 ? -10.919 -4.045 1.765 1.00 79.94 495 ALA A CA 1
ATOM 3922 C C . ALA A 1 495 ? -9.733 -4.414 0.858 1.00 79.94 495 ALA A C 1
ATOM 3924 O O . ALA A 1 495 ? -9.372 -5.590 0.770 1.00 79.94 495 ALA A O 1
ATOM 3925 N N . VAL A 1 496 ? -9.094 -3.420 0.238 1.00 82.56 496 VAL A N 1
ATOM 3926 C CA . VAL A 1 496 ? -7.919 -3.618 -0.624 1.00 82.56 496 VAL A CA 1
ATOM 3927 C C . VAL A 1 496 ? -6.711 -4.127 0.175 1.00 82.56 496 VAL A C 1
ATOM 3929 O O . VAL A 1 496 ? -6.009 -5.033 -0.283 1.00 82.56 496 VAL A O 1
ATOM 3932 N N . ASN A 1 497 ? -6.478 -3.606 1.385 1.00 85.06 497 ASN A N 1
ATOM 3933 C CA . ASN A 1 497 ? -5.297 -3.943 2.188 1.00 85.06 497 ASN A CA 1
ATOM 3934 C C . ASN A 1 497 ? -5.364 -5.326 2.866 1.00 85.06 497 ASN A C 1
ATOM 3936 O O . ASN A 1 497 ? -4.324 -5.965 3.020 1.00 85.06 497 ASN A O 1
ATOM 3940 N N . ILE A 1 498 ? -6.549 -5.815 3.267 1.00 73.62 498 ILE A N 1
ATOM 3941 C CA . ILE A 1 498 ? -6.681 -7.096 4.001 1.00 73.62 498 ILE A CA 1
ATOM 3942 C C . ILE A 1 498 ? -6.076 -8.277 3.223 1.00 73.62 498 ILE A C 1
ATOM 3944 O O . ILE A 1 498 ? -5.430 -9.127 3.832 1.00 73.62 498 ILE A O 1
ATOM 3948 N N . ASN A 1 499 ? -6.252 -8.317 1.897 1.00 71.44 499 ASN A N 1
ATOM 3949 C CA . ASN A 1 499 ? -5.772 -9.397 1.028 1.00 71.44 499 ASN A CA 1
ATOM 3950 C C . ASN A 1 499 ? -4.979 -8.853 -0.171 1.00 71.44 499 ASN A C 1
ATOM 3952 O O . ASN A 1 499 ? -5.224 -9.250 -1.308 1.00 71.44 499 ASN A O 1
ATOM 3956 N N . SER A 1 500 ? -4.024 -7.953 0.075 1.00 77.06 500 SER A N 1
ATOM 3957 C CA . SER A 1 500 ? -3.317 -7.217 -0.983 1.00 77.06 500 SER A CA 1
ATOM 3958 C C . SER A 1 500 ? -2.743 -8.122 -2.091 1.00 77.06 500 SER A C 1
ATOM 3960 O O . SER A 1 500 ? -2.926 -7.832 -3.268 1.00 77.06 500 SER A O 1
ATOM 3962 N N . LEU A 1 501 ? -2.122 -9.260 -1.751 1.00 72.75 501 LEU A N 1
ATOM 3963 C CA . LEU A 1 501 ? -1.592 -10.205 -2.750 1.00 72.75 501 LEU A CA 1
ATOM 3964 C C . LEU A 1 501 ? -2.699 -10.788 -3.647 1.00 72.75 501 LEU A C 1
ATOM 3966 O O . LEU A 1 501 ? -2.553 -10.838 -4.863 1.00 72.75 501 LEU A O 1
ATOM 3970 N N . THR A 1 502 ? -3.821 -11.201 -3.060 1.00 74.31 502 THR A N 1
ATOM 3971 C CA . THR A 1 502 ? -4.961 -11.765 -3.796 1.00 74.31 502 THR A CA 1
ATOM 3972 C C . THR A 1 502 ? -5.656 -10.717 -4.663 1.00 74.31 502 THR A C 1
ATOM 3974 O O . THR A 1 502 ? -6.149 -11.045 -5.746 1.00 74.31 502 THR A O 1
ATOM 3977 N N . THR A 1 503 ? -5.707 -9.469 -4.189 1.00 80.31 503 THR A N 1
ATOM 3978 C CA . THR A 1 503 ? -6.184 -8.313 -4.955 1.00 80.31 503 THR A CA 1
ATOM 3979 C C . THR A 1 503 ? -5.295 -8.094 -6.175 1.00 80.31 503 THR A C 1
ATOM 3981 O O . THR A 1 503 ? -5.807 -8.056 -7.288 1.00 80.31 503 THR A O 1
ATOM 3984 N N . PHE A 1 504 ? -3.972 -8.071 -5.985 1.00 80.88 504 PHE A N 1
ATOM 3985 C CA . PHE A 1 504 ? -3.000 -7.919 -7.068 1.00 80.88 504 PHE A CA 1
ATOM 3986 C C . PHE A 1 504 ? -3.103 -9.039 -8.109 1.00 80.88 504 PHE A C 1
ATOM 3988 O O . PHE A 1 504 ? -3.187 -8.762 -9.302 1.00 80.88 504 PHE A O 1
ATOM 3995 N N . LEU A 1 505 ? -3.142 -10.305 -7.682 1.00 73.75 505 LEU A N 1
ATOM 3996 C CA . LEU A 1 505 ? -3.233 -11.442 -8.606 1.00 73.75 505 LEU A CA 1
ATOM 3997 C C . LEU A 1 505 ? -4.505 -11.390 -9.457 1.00 73.75 505 LEU A C 1
ATOM 3999 O O . LEU A 1 505 ? -4.445 -11.642 -10.656 1.00 73.75 505 LEU A O 1
ATOM 4003 N N . VAL A 1 506 ? -5.645 -11.023 -8.869 1.00 78.88 506 VAL A N 1
ATOM 4004 C CA . VAL A 1 506 ? -6.881 -10.891 -9.652 1.00 78.88 506 VAL A CA 1
ATOM 4005 C C . VAL A 1 506 ? -6.907 -9.656 -10.519 1.00 78.88 506 VAL A C 1
ATOM 4007 O O . VAL A 1 506 ? -7.420 -9.754 -11.623 1.00 78.88 506 VAL A O 1
ATOM 4010 N N . ALA A 1 507 ? -6.315 -8.546 -10.089 1.00 82.50 507 ALA A N 1
ATOM 4011 C CA . ALA A 1 507 ? -6.135 -7.399 -10.965 1.00 82.50 507 ALA A CA 1
ATOM 4012 C C . ALA A 1 507 ? -5.349 -7.805 -12.228 1.00 82.50 507 ALA A C 1
ATOM 4014 O O . ALA A 1 507 ? -5.820 -7.545 -13.324 1.00 82.50 507 ALA A O 1
ATOM 4015 N N . ASN A 1 508 ? -4.249 -8.561 -12.093 1.00 77.12 508 ASN A N 1
ATOM 4016 C CA . ASN A 1 508 ? -3.477 -9.062 -13.243 1.00 77.12 508 ASN A CA 1
ATOM 4017 C C . ASN A 1 508 ? -4.289 -10.009 -14.150 1.00 77.12 508 ASN A C 1
ATOM 4019 O O . ASN A 1 508 ? -4.214 -9.901 -15.371 1.00 77.12 508 ASN A O 1
ATOM 4023 N N . LEU A 1 509 ? -5.074 -10.929 -13.575 1.00 76.12 509 LEU A N 1
ATOM 4024 C CA . LEU A 1 509 ? -5.940 -11.821 -14.361 1.00 76.12 509 LEU A CA 1
ATOM 4025 C C . LEU A 1 509 ? -7.045 -11.048 -15.097 1.00 76.12 509 LEU A C 1
ATOM 4027 O O . LEU A 1 509 ? -7.328 -11.338 -16.256 1.00 76.12 509 LEU A O 1
ATOM 4031 N N . LEU A 1 510 ? -7.653 -10.060 -14.435 1.00 77.94 510 LEU A N 1
ATOM 4032 C CA . LEU A 1 510 ? -8.669 -9.194 -15.030 1.00 77.94 510 LEU A CA 1
ATOM 4033 C C . LEU A 1 510 ? -8.080 -8.313 -16.135 1.00 77.94 510 LEU A C 1
ATOM 4035 O O . LEU A 1 510 ? -8.741 -8.140 -17.150 1.00 77.94 510 LEU A O 1
ATOM 4039 N N . THR A 1 511 ? -6.849 -7.816 -15.987 1.00 80.12 511 THR A N 1
ATOM 4040 C CA . THR A 1 511 ? -6.140 -7.103 -17.061 1.00 80.12 511 THR A CA 1
ATOM 4041 C C . THR A 1 511 ? -5.998 -7.990 -18.295 1.00 80.12 511 THR A C 1
ATOM 4043 O O . THR A 1 511 ? -6.382 -7.583 -19.387 1.00 80.12 511 THR A O 1
ATOM 4046 N N . GLY A 1 512 ? -5.546 -9.238 -18.117 1.00 69.69 512 GLY A N 1
ATOM 4047 C CA . GLY A 1 512 ? -5.481 -10.208 -19.213 1.00 69.69 512 GLY A CA 1
ATOM 4048 C C . GLY A 1 512 ? -6.845 -10.454 -19.865 1.00 69.69 512 GLY A C 1
ATOM 4049 O O . GLY A 1 512 ? -6.943 -10.476 -21.087 1.00 69.69 512 GLY A O 1
ATOM 4050 N N . ALA A 1 513 ? -7.911 -10.573 -19.067 1.00 71.69 513 ALA A N 1
ATOM 4051 C CA . ALA A 1 513 ? -9.271 -10.725 -19.583 1.00 71.69 513 ALA A CA 1
ATOM 4052 C C . ALA A 1 513 ? -9.738 -9.502 -20.390 1.00 71.69 513 ALA A C 1
ATOM 4054 O O . ALA A 1 513 ? -10.283 -9.672 -21.475 1.00 71.69 513 ALA A O 1
ATOM 4055 N N . VAL A 1 514 ? -9.497 -8.281 -19.904 1.00 77.12 514 VAL A N 1
ATOM 4056 C CA . VAL A 1 514 ? -9.848 -7.046 -20.624 1.00 77.12 514 VAL A CA 1
ATOM 4057 C C . VAL A 1 514 ? -9.098 -6.962 -21.953 1.00 77.12 514 VAL A C 1
ATOM 4059 O O . VAL A 1 514 ? -9.732 -6.699 -22.967 1.00 77.12 514 VAL A O 1
ATOM 4062 N N . ASN A 1 515 ? -7.803 -7.284 -21.975 1.00 72.06 515 ASN A N 1
ATOM 4063 C CA . ASN A 1 515 ? -6.985 -7.252 -23.193 1.00 72.06 515 ASN A CA 1
ATOM 4064 C C . ASN A 1 515 ? -7.386 -8.306 -24.239 1.00 72.06 515 ASN A C 1
ATOM 4066 O O . ASN A 1 515 ? -7.059 -8.149 -25.412 1.00 72.06 515 ASN A O 1
ATOM 4070 N N . MET A 1 516 ? -8.077 -9.377 -23.830 1.00 69.75 516 MET A N 1
ATOM 4071 C CA . MET A 1 516 ? -8.662 -10.362 -24.750 1.00 69.75 516 MET A CA 1
ATOM 4072 C C . MET A 1 516 ? -10.067 -9.969 -25.227 1.00 69.75 516 MET A C 1
ATOM 4074 O O . MET A 1 516 ? -10.478 -10.387 -26.304 1.00 69.75 516 MET A O 1
ATOM 4078 N N . LEU A 1 517 ? -10.820 -9.214 -24.419 1.00 71.56 517 LEU A N 1
ATOM 4079 C CA . LEU A 1 517 ? -12.200 -8.814 -24.718 1.00 71.56 517 LEU A CA 1
ATOM 4080 C C . LEU A 1 517 ? -12.290 -7.509 -25.514 1.00 71.56 517 LEU A C 1
ATOM 4082 O O . LEU A 1 517 ? -13.249 -7.320 -26.257 1.00 71.56 517 LEU A O 1
ATOM 4086 N N . PHE A 1 518 ? -11.328 -6.606 -25.330 1.00 75.06 518 PHE A N 1
ATOM 4087 C CA . PHE A 1 518 ? -11.333 -5.270 -25.908 1.00 75.06 518 PHE A CA 1
ATOM 4088 C C . PHE A 1 518 ? -9.998 -4.966 -26.580 1.00 75.06 518 PHE A C 1
ATOM 4090 O O . PHE A 1 518 ? -8.926 -5.205 -26.021 1.00 75.06 518 PHE A O 1
ATOM 4097 N N . GLU A 1 519 ? -10.060 -4.336 -27.749 1.00 76.81 519 GLU A N 1
ATOM 4098 C CA . GLU A 1 519 ? -8.895 -3.724 -28.380 1.00 76.81 519 GLU A CA 1
ATOM 4099 C C . GLU A 1 519 ? -8.622 -2.372 -27.707 1.00 76.81 519 GLU A C 1
ATOM 4101 O O . GLU A 1 519 ? -9.076 -1.314 -28.143 1.00 76.81 519 GLU A O 1
ATOM 4106 N N . THR A 1 520 ? -7.896 -2.412 -26.589 1.00 79.25 520 THR A N 1
ATOM 4107 C CA . THR A 1 520 ? -7.667 -1.266 -25.686 1.00 79.25 520 THR A CA 1
ATOM 4108 C C . THR A 1 520 ? -7.081 -0.027 -26.374 1.00 79.25 520 THR A C 1
ATOM 4110 O O . THR A 1 520 ? -7.395 1.101 -25.991 1.00 79.25 520 THR A O 1
ATOM 4113 N N . LEU A 1 521 ? -6.277 -0.219 -27.427 1.00 74.00 521 LEU A N 1
ATOM 4114 C CA . LEU A 1 521 ? -5.682 0.855 -28.231 1.00 74.00 521 LEU A CA 1
ATOM 4115 C C . LEU A 1 521 ? -6.655 1.520 -29.213 1.00 74.00 521 LEU A C 1
ATOM 4117 O O . LEU A 1 521 ? -6.373 2.624 -29.676 1.00 74.00 521 LEU A O 1
ATOM 4121 N N . LEU A 1 522 ? -7.771 0.868 -29.535 1.00 75.75 522 LEU A N 1
ATOM 4122 C CA . LEU A 1 522 ? -8.800 1.386 -30.441 1.00 75.75 522 LEU A CA 1
ATOM 4123 C C . LEU A 1 522 ? -10.013 1.949 -29.692 1.00 75.75 522 LEU A C 1
ATOM 4125 O O . LEU A 1 522 ? -10.833 2.641 -30.290 1.00 75.75 522 LEU A O 1
ATOM 4129 N N . CYS A 1 523 ? -10.096 1.711 -28.382 1.00 76.62 523 CYS A N 1
ATOM 4130 C CA . CYS A 1 523 ? -11.149 2.252 -27.531 1.00 76.62 523 CYS A CA 1
ATOM 4131 C C . CYS A 1 523 ? -11.127 3.788 -27.519 1.00 76.62 523 CYS A C 1
ATOM 4133 O O . CYS A 1 523 ? -10.084 4.416 -27.292 1.00 76.62 523 CYS A O 1
ATOM 4135 N N . GLY A 1 524 ? -12.302 4.396 -27.693 1.00 78.50 524 GLY A N 1
ATOM 4136 C CA . GLY A 1 524 ? -12.469 5.837 -27.517 1.00 78.50 524 GLY A CA 1
ATOM 4137 C C . GLY A 1 524 ? -12.257 6.263 -26.052 1.00 78.50 524 GLY A C 1
ATOM 4138 O O . GLY A 1 524 ? -12.351 5.431 -25.146 1.00 78.50 524 GLY A O 1
ATOM 4139 N N . PRO A 1 525 ? -12.028 7.560 -25.759 1.00 80.00 525 PRO A N 1
ATOM 4140 C CA . PRO A 1 525 ? -11.776 8.020 -24.389 1.00 80.00 525 PRO A CA 1
ATOM 4141 C C . PRO A 1 525 ? -12.882 7.640 -23.394 1.00 80.00 525 PRO A C 1
ATOM 4143 O O . PRO A 1 525 ? -12.594 7.188 -22.289 1.00 80.00 525 PRO A O 1
ATOM 4146 N N . LEU A 1 526 ? -14.154 7.768 -23.793 1.00 80.81 526 LEU A N 1
ATOM 4147 C CA . LEU A 1 526 ? -15.298 7.437 -22.937 1.00 80.81 526 LEU A CA 1
ATOM 4148 C C . LEU A 1 526 ? -15.364 5.936 -22.611 1.00 80.81 526 LEU A C 1
ATOM 4150 O O . LEU A 1 526 ? -15.619 5.566 -21.466 1.00 80.81 526 LEU A O 1
ATOM 4154 N N . GLU A 1 527 ? -15.103 5.084 -23.603 1.00 77.56 527 GLU A N 1
ATOM 4155 C CA . GLU A 1 527 ? -15.063 3.628 -23.441 1.00 77.56 527 GLU A CA 1
ATOM 4156 C C . GLU A 1 527 ? -13.906 3.218 -22.528 1.00 77.56 527 GLU A C 1
ATOM 4158 O O . GLU A 1 527 ? -14.107 2.463 -21.577 1.00 77.56 527 GLU A O 1
ATOM 4163 N N . ALA A 1 528 ? -12.719 3.794 -22.745 1.00 82.19 528 ALA A N 1
ATOM 4164 C CA . ALA A 1 528 ? -11.548 3.570 -21.904 1.00 82.19 528 ALA A CA 1
ATOM 4165 C C . ALA A 1 528 ? -11.821 3.949 -20.439 1.00 82.19 528 ALA A C 1
ATOM 4167 O O . ALA A 1 528 ? -11.553 3.160 -19.530 1.00 82.19 528 ALA A O 1
ATOM 4168 N N . TYR A 1 529 ? -12.420 5.119 -20.187 1.00 83.75 529 TYR A N 1
ATOM 4169 C CA . TYR A 1 529 ? -12.784 5.534 -18.831 1.00 83.75 529 TYR A CA 1
ATOM 4170 C C . TYR A 1 529 ? -13.820 4.607 -18.189 1.00 83.75 529 TYR A C 1
ATOM 4172 O O . TYR A 1 529 ? -13.681 4.274 -17.011 1.00 83.75 529 TYR A O 1
ATOM 4180 N N . ALA A 1 530 ? -14.826 4.158 -18.943 1.00 80.88 530 ALA A N 1
ATOM 4181 C CA . ALA A 1 530 ? -15.840 3.236 -18.439 1.00 80.88 530 ALA A CA 1
ATOM 4182 C C . ALA A 1 530 ? -15.238 1.873 -18.057 1.00 80.88 530 ALA A C 1
ATOM 4184 O O . ALA A 1 530 ? -15.516 1.365 -16.967 1.00 80.88 530 ALA A O 1
ATOM 4185 N N . ILE A 1 531 ? -14.368 1.314 -18.906 1.00 83.81 531 ILE A N 1
ATOM 4186 C CA . ILE A 1 531 ? -13.692 0.032 -18.655 1.00 83.81 531 ILE A CA 1
ATOM 4187 C C . ILE A 1 531 ? -12.781 0.138 -17.429 1.00 83.81 531 ILE A C 1
ATOM 4189 O O . ILE A 1 531 ? -12.857 -0.699 -16.526 1.00 83.81 531 ILE A O 1
ATOM 4193 N N . LEU A 1 532 ? -11.966 1.194 -17.342 1.00 85.50 532 LEU A N 1
ATOM 4194 C CA . LEU A 1 532 ? -11.082 1.418 -16.197 1.00 85.50 532 LEU A CA 1
ATOM 4195 C C . LEU A 1 532 ? -11.877 1.604 -14.895 1.00 85.50 532 LEU A C 1
ATOM 4197 O O . LEU A 1 532 ? -11.515 1.035 -13.862 1.00 85.50 532 LEU A O 1
ATOM 4201 N N . ALA A 1 533 ? -12.980 2.359 -14.922 1.00 83.00 533 ALA A N 1
ATOM 4202 C CA . ALA A 1 533 ? -13.834 2.572 -13.752 1.00 83.00 533 ALA A CA 1
ATOM 4203 C C . ALA A 1 533 ? -14.499 1.270 -13.287 1.00 83.00 533 ALA A C 1
ATOM 4205 O O . ALA A 1 533 ? -14.512 0.971 -12.085 1.00 83.00 533 ALA A O 1
ATOM 4206 N N . ALA A 1 534 ? -14.998 0.463 -14.227 1.00 83.50 534 ALA A N 1
ATOM 4207 C CA . ALA A 1 534 ? -15.545 -0.858 -13.946 1.00 83.50 534 ALA A CA 1
ATOM 4208 C C . ALA A 1 534 ? -14.482 -1.784 -13.335 1.00 83.50 534 ALA A C 1
ATOM 4210 O O . ALA A 1 534 ? -14.745 -2.442 -12.326 1.00 83.50 534 ALA A O 1
ATOM 4211 N N . PHE A 1 535 ? -13.263 -1.775 -13.878 1.00 86.06 535 PHE A N 1
ATOM 4212 C CA . PHE A 1 535 ? -12.142 -2.560 -13.371 1.00 86.06 535 PHE A CA 1
ATOM 4213 C C . PHE A 1 535 ? -11.779 -2.188 -11.928 1.00 86.06 535 PHE A C 1
ATOM 4215 O O . PHE A 1 535 ? -11.743 -3.058 -11.055 1.00 86.06 535 PHE A O 1
ATOM 4222 N N . VAL A 1 536 ? -11.572 -0.899 -11.633 1.00 83.31 536 VAL A N 1
ATOM 4223 C CA . VAL A 1 536 ? -11.216 -0.451 -10.275 1.00 83.31 536 VAL A CA 1
ATOM 4224 C C . VAL A 1 536 ? -12.336 -0.761 -9.282 1.00 83.31 536 VAL A C 1
ATOM 4226 O O . VAL A 1 536 ? -12.070 -1.216 -8.166 1.00 83.31 536 VAL A O 1
ATOM 4229 N N . THR A 1 537 ? -13.592 -0.597 -9.700 1.00 78.00 537 THR A N 1
ATOM 4230 C CA . THR A 1 537 ? -14.754 -0.934 -8.871 1.00 78.00 537 THR A CA 1
ATOM 4231 C C . THR A 1 537 ? -14.823 -2.436 -8.595 1.00 78.00 537 THR A C 1
ATOM 4233 O O . THR A 1 537 ? -15.057 -2.826 -7.453 1.00 78.00 537 THR A O 1
ATOM 4236 N N . ALA A 1 538 ? -14.557 -3.294 -9.585 1.00 79.12 538 ALA A N 1
ATOM 4237 C CA . ALA A 1 538 ? -14.525 -4.747 -9.408 1.00 79.12 538 ALA A CA 1
ATOM 4238 C C . ALA A 1 538 ? -13.407 -5.188 -8.447 1.00 79.12 538 ALA A C 1
ATOM 4240 O O . ALA A 1 538 ? -13.633 -6.014 -7.555 1.00 79.12 538 ALA A O 1
ATOM 4241 N N . VAL A 1 539 ? -12.217 -4.593 -8.575 1.00 77.38 539 VAL A N 1
ATOM 4242 C CA . VAL A 1 539 ? -11.077 -4.836 -7.679 1.00 77.38 539 VAL A CA 1
ATOM 4243 C C . VAL A 1 539 ? -11.411 -4.412 -6.241 1.00 77.38 539 VAL A C 1
ATOM 4245 O O . VAL A 1 539 ? -11.189 -5.185 -5.303 1.00 77.38 539 VAL A O 1
ATOM 4248 N N . ALA A 1 540 ? -12.019 -3.236 -6.057 1.00 71.75 540 ALA A N 1
ATOM 4249 C CA . ALA A 1 540 ? -12.455 -2.742 -4.751 1.00 71.75 540 ALA A CA 1
ATOM 4250 C C . ALA A 1 540 ? -13.589 -3.594 -4.139 1.00 71.75 540 ALA A C 1
ATOM 4252 O O . ALA A 1 540 ? -13.520 -3.981 -2.968 1.00 71.75 540 ALA A O 1
ATOM 4253 N N . ALA A 1 541 ? -14.607 -3.950 -4.930 1.00 70.00 541 ALA A N 1
ATOM 4254 C CA . ALA A 1 541 ? -15.767 -4.732 -4.499 1.00 70.00 541 ALA A CA 1
ATOM 4255 C C . ALA A 1 541 ? -15.386 -6.157 -4.073 1.00 70.00 541 ALA A C 1
ATOM 4257 O O . ALA A 1 541 ? -15.901 -6.671 -3.075 1.00 70.00 541 ALA A O 1
ATOM 4258 N N . ARG A 1 542 ? -14.428 -6.793 -4.760 1.00 66.06 542 ARG A N 1
ATOM 4259 C CA . ARG A 1 542 ? -13.926 -8.117 -4.368 1.00 66.06 542 ARG A CA 1
ATOM 4260 C C . ARG A 1 542 ? -13.240 -8.101 -3.004 1.00 66.06 542 ARG A C 1
ATOM 4262 O O . ARG A 1 542 ? -13.430 -9.038 -2.225 1.00 66.06 542 ARG A O 1
ATOM 4269 N N . GLY A 1 543 ? -12.494 -7.042 -2.683 1.00 57.94 543 GLY A N 1
ATOM 4270 C CA . GLY A 1 543 ? -11.925 -6.857 -1.345 1.00 57.94 543 GLY A CA 1
ATOM 4271 C C . GLY A 1 543 ? -13.006 -6.840 -0.254 1.00 57.94 543 GLY A C 1
ATOM 4272 O O . GLY A 1 543 ? -12.821 -7.403 0.827 1.00 57.94 543 GLY A O 1
ATOM 4273 N N . VAL A 1 544 ? -14.172 -6.256 -0.556 1.00 59.78 544 VAL A N 1
ATOM 4274 C CA . VAL A 1 544 ? -15.331 -6.206 0.351 1.00 59.78 544 VAL A CA 1
ATOM 4275 C C . VAL A 1 544 ? -16.030 -7.570 0.446 1.00 59.78 544 VAL A C 1
ATOM 4277 O O . VAL A 1 544 ? -16.373 -8.003 1.547 1.00 59.78 544 VAL A O 1
ATOM 4280 N N . HIS A 1 545 ? -16.197 -8.284 -0.670 1.00 54.50 545 HIS A N 1
ATOM 4281 C CA . HIS A 1 545 ? -16.871 -9.588 -0.718 1.00 54.50 545 HIS A CA 1
ATOM 4282 C C . HIS A 1 545 ? -16.068 -10.709 -0.030 1.00 54.50 545 HIS A C 1
ATOM 4284 O O . HIS A 1 545 ? -16.615 -11.469 0.771 1.00 54.50 545 HIS A O 1
ATOM 4290 N N . LEU A 1 546 ? -14.744 -10.767 -0.228 1.00 50.03 546 LEU A N 1
ATOM 4291 C CA . LEU A 1 546 ? -13.874 -11.743 0.452 1.00 50.03 546 LEU A CA 1
ATOM 4292 C C . LEU A 1 546 ? -13.891 -11.586 1.980 1.00 50.03 546 LEU A C 1
ATOM 4294 O O . LEU A 1 546 ? -13.709 -12.562 2.707 1.00 50.03 546 LEU A O 1
ATOM 4298 N N . ARG A 1 547 ? -14.166 -10.378 2.484 1.00 50.94 547 ARG A N 1
ATOM 4299 C CA . ARG A 1 547 ? -14.342 -10.115 3.918 1.00 50.94 547 ARG A CA 1
ATOM 4300 C C . ARG A 1 547 ? -15.609 -10.758 4.492 1.00 50.94 547 ARG A C 1
ATOM 4302 O O . ARG A 1 547 ? -15.635 -11.057 5.684 1.00 50.94 547 ARG A O 1
ATOM 4309 N N . GLN A 1 548 ? -16.649 -10.935 3.677 1.00 47.44 548 GLN A N 1
ATOM 4310 C CA . GLN A 1 548 ? -17.891 -11.601 4.080 1.00 47.44 548 GLN A CA 1
ATOM 4311 C C . GLN A 1 548 ? -17.750 -13.130 4.037 1.00 47.44 548 GLN A C 1
ATOM 4313 O O . GLN A 1 548 ? -18.326 -13.810 4.881 1.00 47.44 548 GLN A O 1
ATOM 4318 N N . ILE A 1 549 ? -16.949 -13.655 3.101 1.00 39.72 549 ILE A N 1
ATOM 4319 C CA . ILE A 1 549 ? -16.787 -15.101 2.870 1.00 39.72 549 ILE A CA 1
ATOM 4320 C C . ILE A 1 549 ? -15.704 -15.731 3.755 1.00 39.72 549 ILE A C 1
ATOM 4322 O O . ILE A 1 549 ? -15.852 -16.875 4.178 1.00 39.72 549 ILE A O 1
ATOM 4326 N N . MET A 1 550 ? -14.621 -15.016 4.077 1.00 33.62 550 MET A N 1
ATOM 4327 C CA . MET A 1 550 ? -13.555 -15.553 4.925 1.00 33.62 550 MET A CA 1
ATOM 4328 C C . MET A 1 550 ? -13.745 -15.130 6.390 1.00 33.62 550 MET A C 1
ATOM 4330 O O . MET A 1 550 ? -13.352 -14.015 6.758 1.00 33.62 550 MET A O 1
ATOM 4334 N N . PRO A 1 551 ? -14.274 -15.993 7.285 1.00 31.97 551 PRO A N 1
ATOM 4335 C CA . PRO A 1 551 ? -14.094 -15.769 8.711 1.00 31.97 551 PRO A CA 1
ATOM 4336 C C . PRO A 1 551 ? -12.590 -15.682 8.984 1.00 31.97 551 PRO A C 1
ATOM 4338 O O . PRO A 1 551 ? -11.811 -16.456 8.427 1.00 31.97 551 PRO A O 1
ATOM 4341 N N . LYS A 1 552 ? -12.169 -14.724 9.824 1.00 36.22 552 LYS A N 1
ATOM 4342 C CA . LYS A 1 552 ? -10.768 -14.591 10.254 1.00 36.22 552 LYS A CA 1
ATOM 4343 C C . LYS A 1 552 ? -10.248 -15.981 10.611 1.00 36.22 552 LYS A C 1
ATOM 4345 O O . LYS A 1 552 ? -10.691 -16.541 11.614 1.00 36.22 552 LYS A O 1
ATOM 4350 N N . VAL A 1 553 ? -9.326 -16.520 9.812 1.00 37.12 553 VAL A N 1
ATOM 4351 C CA . VAL A 1 553 ? -8.623 -17.759 10.142 1.00 37.12 553 VAL A CA 1
ATOM 4352 C C . VAL A 1 553 ? -7.928 -17.482 11.468 1.00 37.12 553 VAL A C 1
ATOM 4354 O O . VAL A 1 553 ? -6.937 -16.752 11.527 1.00 37.12 553 VAL A O 1
ATOM 4357 N N . LYS A 1 554 ? -8.520 -17.958 12.571 1.00 33.16 554 LYS A N 1
ATOM 4358 C CA . LYS A 1 554 ? -7.933 -17.827 13.903 1.00 33.16 554 LYS A CA 1
ATOM 4359 C C . LYS A 1 554 ? -6.571 -18.500 13.807 1.00 33.16 554 LYS A C 1
ATOM 4361 O O . LYS A 1 554 ? -6.508 -19.703 13.556 1.00 33.16 554 LYS A O 1
ATOM 4366 N N . SER A 1 555 ? -5.499 -17.713 13.921 1.00 36.34 555 SER A N 1
ATOM 4367 C CA . SER A 1 555 ? -4.152 -18.236 13.722 1.00 36.34 555 SER A CA 1
ATOM 4368 C C . SER A 1 555 ? -3.935 -19.440 14.640 1.00 36.34 555 SER A C 1
ATOM 4370 O O . SER A 1 555 ? -4.312 -19.428 15.816 1.00 36.34 555 SER A O 1
ATOM 4372 N N . SER A 1 556 ? -3.320 -20.486 14.090 1.00 43.00 556 SER A N 1
ATOM 4373 C CA . SER A 1 556 ? -2.964 -21.733 14.781 1.00 43.00 556 SER A CA 1
ATOM 4374 C C . SER A 1 556 ? -2.143 -21.518 16.060 1.00 43.00 556 SER A C 1
ATOM 4376 O O . SER A 1 556 ? -2.025 -22.424 16.879 1.00 43.00 556 SER A O 1
ATOM 4378 N N . LYS A 1 557 ? -1.607 -20.309 16.260 1.00 40.91 557 LYS A N 1
ATOM 4379 C CA . LYS A 1 557 ? -0.802 -19.904 17.412 1.00 40.91 557 LYS A CA 1
ATOM 4380 C C . LYS A 1 557 ? -1.605 -19.818 18.715 1.00 40.91 557 LYS A C 1
ATOM 4382 O O . LYS A 1 557 ? -1.064 -20.141 19.762 1.00 40.91 557 LYS A O 1
ATOM 4387 N N . TRP A 1 558 ? -2.886 -19.443 18.660 1.00 41.81 558 TRP A N 1
ATOM 4388 C CA . TRP A 1 558 ? -3.731 -19.333 19.862 1.00 41.81 558 TRP A CA 1
ATOM 4389 C C . TRP A 1 558 ? -4.202 -20.689 20.384 1.00 41.81 558 TRP A C 1
ATOM 4391 O O . TRP A 1 558 ? -4.290 -20.883 21.589 1.00 41.81 558 TRP A O 1
ATOM 4401 N N . ARG A 1 559 ? -4.384 -21.661 19.481 1.00 44.50 559 ARG A N 1
ATOM 4402 C CA . ARG A 1 559 ? -4.656 -23.065 19.831 1.00 44.50 559 ARG A CA 1
ATOM 4403 C C . ARG A 1 559 ? -3.481 -23.749 20.555 1.00 44.50 559 ARG A C 1
ATOM 4405 O O . ARG A 1 559 ? -3.653 -24.848 21.056 1.00 44.50 559 ARG A O 1
ATOM 4412 N N . ARG A 1 560 ? -2.298 -23.116 20.583 1.00 46.88 560 ARG A N 1
ATOM 4413 C CA . ARG A 1 560 ? -1.059 -23.618 21.207 1.00 46.88 560 ARG A CA 1
ATOM 4414 C C . ARG A 1 560 ? -0.693 -22.908 22.513 1.00 46.88 560 ARG A C 1
ATOM 4416 O O . ARG A 1 560 ? 0.384 -23.159 23.042 1.00 46.88 560 ARG A O 1
ATOM 4423 N N . GLN A 1 561 ? -1.521 -21.987 23.007 1.00 60.72 561 GLN A N 1
ATOM 4424 C CA . GLN A 1 561 ? -1.258 -21.370 24.303 1.00 60.72 561 GLN A CA 1
ATOM 4425 C C . GLN A 1 561 ? -1.458 -22.438 25.383 1.00 60.72 561 GLN A C 1
ATOM 4427 O O . GLN A 1 561 ? -2.516 -23.074 25.413 1.00 60.72 561 GLN A O 1
ATOM 4432 N N . ALA A 1 562 ? -0.420 -22.666 26.196 1.00 67.56 562 ALA A N 1
ATOM 4433 C CA . ALA A 1 562 ? -0.449 -23.675 27.247 1.00 67.56 562 ALA A CA 1
ATOM 4434 C C . ALA A 1 562 ? -1.686 -23.455 28.133 1.00 67.56 562 ALA A C 1
ATOM 4436 O O . ALA A 1 562 ? -1.999 -22.298 28.448 1.00 67.56 562 ALA A O 1
ATOM 4437 N N . PRO A 1 563 ? -2.430 -24.523 28.455 1.00 78.94 563 PRO A N 1
ATOM 4438 C CA . PRO A 1 563 ? -3.620 -24.387 29.269 1.00 78.94 563 PRO A CA 1
ATOM 4439 C C . PRO A 1 563 ? -3.256 -23.853 30.670 1.00 78.94 563 PRO A C 1
ATOM 4441 O O . PRO A 1 563 ? -2.191 -24.198 31.185 1.00 78.94 563 PRO A O 1
ATOM 4444 N N . PRO A 1 564 ? -4.098 -22.996 31.276 1.00 84.69 564 PRO A N 1
ATOM 4445 C CA . PRO A 1 564 ? -3.911 -22.538 32.651 1.00 84.69 564 PRO A CA 1
ATOM 4446 C C . PRO A 1 564 ? -3.992 -23.687 33.668 1.00 84.69 564 PRO A C 1
ATOM 4448 O O . PRO A 1 564 ? -4.524 -24.758 33.374 1.00 84.69 564 PRO A O 1
ATOM 4451 N N . GLU A 1 565 ? -3.508 -23.430 34.882 1.00 81.44 565 GLU A N 1
ATOM 4452 C CA . GLU A 1 565 ? -3.591 -24.347 36.025 1.00 81.44 565 GLU A CA 1
ATOM 4453 C C . GLU A 1 565 ? -5.040 -24.815 36.280 1.00 81.44 565 GLU A C 1
ATOM 4455 O O . GLU A 1 565 ? -5.982 -24.023 36.171 1.00 81.44 565 GLU A O 1
ATOM 4460 N N . GLY A 1 566 ? -5.221 -26.113 36.559 1.00 84.00 566 GLY A N 1
ATOM 4461 C CA . GLY A 1 566 ? -6.531 -26.767 36.729 1.00 84.00 566 GLY A CA 1
ATOM 4462 C C . GLY A 1 566 ? -7.169 -27.323 35.443 1.00 84.00 566 GLY A C 1
ATOM 4463 O O . GLY A 1 566 ? -8.236 -27.932 35.494 1.00 84.00 566 GLY A O 1
ATOM 4464 N N . TRP A 1 567 ? -6.544 -27.154 34.269 1.00 87.44 567 TRP A N 1
ATOM 4465 C CA . TRP A 1 567 ? -7.080 -27.692 33.007 1.00 87.44 567 TRP A CA 1
ATOM 4466 C C . TRP A 1 567 ? -7.123 -29.221 32.952 1.00 87.44 567 TRP A C 1
ATOM 4468 O O . TRP A 1 567 ? -8.081 -29.783 32.418 1.00 87.44 567 TRP A O 1
ATOM 4478 N N . ASP A 1 568 ? -6.109 -29.895 33.491 1.00 88.19 568 ASP A N 1
ATOM 4479 C CA . ASP A 1 568 ? -6.001 -31.354 33.397 1.00 88.19 568 ASP A CA 1
ATOM 4480 C C . ASP A 1 568 ? -7.136 -32.083 34.134 1.00 88.19 568 ASP A C 1
ATOM 4482 O O . ASP A 1 568 ? -7.508 -33.183 33.734 1.00 88.19 568 ASP A O 1
ATOM 4486 N N . GLU A 1 569 ? -7.765 -31.437 35.120 1.00 88.12 569 GLU A N 1
ATOM 4487 C CA . GLU A 1 569 ? -8.912 -31.977 35.861 1.00 88.12 569 GLU A CA 1
ATOM 4488 C C . GLU A 1 569 ? -10.226 -31.907 35.064 1.00 88.12 569 GLU A C 1
ATOM 4490 O O . GLU A 1 569 ? -11.048 -32.820 35.122 1.00 88.12 569 GLU A O 1
ATOM 4495 N N . ILE A 1 570 ? -10.433 -30.844 34.278 1.00 91.44 570 ILE A N 1
ATOM 4496 C CA . ILE A 1 570 ? -11.674 -30.640 33.504 1.00 91.44 570 ILE A CA 1
ATOM 4497 C C . ILE A 1 570 ? -11.598 -31.218 32.086 1.00 91.44 570 ILE A C 1
ATOM 4499 O O . ILE A 1 570 ? -12.625 -31.477 31.448 1.00 91.44 570 ILE A O 1
ATOM 4503 N N . LYS A 1 571 ? -10.381 -31.420 31.575 1.00 88.62 571 LYS A N 1
ATOM 4504 C CA . LYS A 1 571 ? -10.104 -31.896 30.217 1.00 88.62 571 LYS A CA 1
ATOM 4505 C C . LYS A 1 571 ? -10.780 -33.235 29.880 1.00 88.62 571 LYS A C 1
ATOM 4507 O O . LYS A 1 571 ? -11.328 -33.311 28.777 1.00 88.62 571 LYS A O 1
ATOM 4512 N N . PRO A 1 572 ? -10.797 -34.271 30.746 1.00 92.25 572 PRO A N 1
ATOM 4513 C CA . PRO A 1 572 ? -11.448 -35.544 30.427 1.00 92.25 572 PRO A CA 1
ATOM 4514 C C . PRO A 1 572 ? -12.941 -35.368 30.127 1.00 92.25 572 PRO A C 1
ATOM 4516 O O . PRO A 1 572 ? -13.416 -35.796 29.077 1.00 92.25 572 PRO A O 1
ATOM 4519 N N . THR A 1 573 ? -13.653 -34.625 30.977 1.00 90.62 573 THR A N 1
ATOM 4520 C CA . THR A 1 573 ? -15.087 -34.344 30.821 1.00 90.62 573 THR A CA 1
ATOM 4521 C C . THR A 1 573 ? -15.378 -33.516 29.567 1.00 90.62 573 THR A C 1
ATOM 4523 O O . THR A 1 573 ? -16.331 -33.783 28.836 1.00 90.62 573 THR A O 1
ATOM 4526 N N . LEU A 1 574 ? -14.544 -32.511 29.269 1.00 89.62 574 LEU A N 1
ATOM 4527 C CA . LEU A 1 574 ? -14.686 -31.723 28.039 1.00 89.62 574 LEU A CA 1
ATOM 4528 C C . LEU A 1 574 ? -14.436 -32.565 26.782 1.00 89.62 574 LEU A C 1
ATOM 4530 O O . LEU A 1 574 ? -15.144 -32.397 25.789 1.00 89.62 574 LEU A O 1
ATOM 4534 N N . THR A 1 575 ? -13.485 -33.498 26.841 1.00 85.94 575 THR A N 1
ATOM 4535 C CA . THR A 1 575 ? -13.196 -34.436 25.747 1.00 85.94 575 THR A CA 1
ATOM 4536 C C . THR A 1 575 ? -14.367 -35.395 25.522 1.00 85.94 575 THR A C 1
ATOM 4538 O O . THR A 1 575 ? -14.722 -35.674 24.379 1.00 85.94 575 THR A O 1
ATOM 4541 N N . GLU A 1 576 ? -15.031 -35.840 26.591 1.00 91.06 576 GLU A N 1
ATOM 4542 C CA . GLU A 1 576 ? -16.248 -36.654 26.503 1.00 91.06 576 GLU A CA 1
ATOM 4543 C C . GLU A 1 576 ? -17.391 -35.897 25.802 1.00 91.06 576 GLU A C 1
ATOM 4545 O O . GLU A 1 576 ? -18.063 -36.452 24.931 1.00 91.06 576 GLU A O 1
ATOM 4550 N N . PHE A 1 577 ? -17.590 -34.609 26.112 1.00 91.62 577 PHE A N 1
ATOM 4551 C CA . PHE A 1 577 ? -18.571 -33.777 25.404 1.00 91.62 577 PHE A CA 1
ATOM 4552 C C . PHE A 1 577 ? -18.220 -33.568 23.928 1.00 91.62 577 PHE A C 1
ATOM 4554 O O . PHE A 1 577 ? -19.120 -33.534 23.091 1.00 91.62 577 PHE A O 1
ATOM 4561 N N . GLU A 1 578 ? -16.938 -33.412 23.593 1.00 86.88 578 GLU A N 1
ATOM 4562 C CA . GLU A 1 578 ? -16.487 -33.321 22.199 1.00 86.88 578 GLU A CA 1
ATOM 4563 C C . GLU A 1 578 ? -16.723 -34.625 21.440 1.00 86.88 578 GLU A C 1
ATOM 4565 O O . GLU A 1 578 ? -17.176 -34.588 20.297 1.00 86.88 578 GLU A O 1
ATOM 4570 N N . GLN A 1 579 ? -16.480 -35.771 22.078 1.00 87.12 579 GLN A N 1
ATOM 4571 C CA . GLN A 1 579 ? -16.774 -37.068 21.483 1.00 87.12 579 GLN A CA 1
ATOM 4572 C C . GLN A 1 579 ? -18.275 -37.237 21.240 1.00 87.12 579 GLN A C 1
ATOM 4574 O O . GLN A 1 579 ? -18.675 -37.469 20.105 1.00 87.12 579 GLN A O 1
ATOM 4579 N N . LYS A 1 580 ? -19.108 -36.976 22.256 1.00 90.81 580 LYS A N 1
ATOM 4580 C CA . LYS A 1 580 ? -20.573 -36.993 22.124 1.00 90.81 580 LYS A CA 1
ATOM 4581 C C . LYS A 1 580 ? -21.068 -36.061 21.018 1.00 90.81 580 LYS A C 1
ATOM 4583 O O . LYS A 1 580 ? -22.029 -36.387 20.330 1.00 90.81 580 LYS A O 1
ATOM 4588 N N . MET A 1 581 ? -20.435 -34.896 20.851 1.00 87.00 581 MET A N 1
ATOM 4589 C CA . MET A 1 581 ? -20.784 -33.944 19.795 1.00 87.00 581 MET A CA 1
ATOM 4590 C C . MET A 1 581 ? -20.467 -34.506 18.406 1.00 87.00 581 MET A C 1
ATOM 4592 O O . MET A 1 581 ? -21.324 -34.429 17.534 1.00 87.00 581 MET A O 1
ATOM 4596 N N . ARG A 1 582 ? -19.298 -35.134 18.221 1.00 85.00 582 ARG A N 1
ATOM 4597 C CA . ARG A 1 582 ? -18.943 -35.819 16.965 1.00 85.00 582 ARG A CA 1
ATOM 4598 C C . ARG A 1 582 ? -19.878 -36.986 16.659 1.00 85.00 582 ARG A C 1
ATOM 4600 O O . ARG A 1 582 ? -20.295 -37.147 15.518 1.00 85.00 582 ARG A O 1
ATOM 4607 N N . ASP A 1 583 ? -20.230 -37.772 17.670 1.00 88.12 583 ASP A N 1
ATOM 4608 C CA . ASP A 1 583 ? -21.140 -38.907 17.504 1.00 88.12 583 ASP A CA 1
ATOM 4609 C C . ASP A 1 583 ? -22.549 -38.427 17.112 1.00 88.12 583 ASP A C 1
ATOM 4611 O O . ASP A 1 583 ? -23.165 -38.994 16.215 1.00 88.12 583 ASP A O 1
ATOM 4615 N N . ALA A 1 584 ? -23.028 -37.331 17.713 1.00 87.25 584 ALA A N 1
ATOM 4616 C CA . ALA A 1 584 ? -24.309 -36.711 17.368 1.00 87.25 584 ALA A CA 1
ATOM 4617 C C . ALA A 1 584 ? -24.320 -36.061 15.972 1.00 87.25 584 ALA A C 1
ATOM 4619 O O . ALA A 1 584 ? -25.363 -36.037 15.325 1.00 87.25 584 ALA A O 1
ATOM 4620 N N . GLU A 1 585 ? -23.188 -35.529 15.501 1.00 85.00 585 GLU A N 1
ATOM 4621 C CA . GLU A 1 585 ? -23.046 -34.995 14.136 1.00 85.00 585 GLU A CA 1
ATOM 4622 C C . GLU A 1 585 ? -23.045 -36.104 13.073 1.00 85.00 585 GLU A C 1
ATOM 4624 O O . GLU A 1 585 ? -23.556 -35.897 11.974 1.00 85.00 585 GLU A O 1
ATOM 4629 N N . ASN A 1 586 ? -22.504 -37.279 13.411 1.00 83.31 586 ASN A N 1
ATOM 4630 C CA . ASN A 1 586 ? -22.432 -38.444 12.525 1.00 83.31 586 ASN A CA 1
ATOM 4631 C C . ASN A 1 586 ? -23.666 -39.359 12.609 1.00 83.31 586 ASN A C 1
ATOM 4633 O O . ASN A 1 586 ? -23.752 -40.344 11.873 1.00 83.31 586 ASN A O 1
ATOM 4637 N N . GLU A 1 587 ? -24.611 -39.073 13.505 1.00 84.50 587 GLU A N 1
ATOM 4638 C CA . GLU A 1 587 ? -25.811 -39.884 13.689 1.00 84.50 587 GLU A CA 1
ATOM 4639 C C . GLU A 1 587 ? -26.693 -39.842 12.429 1.00 84.50 587 GLU A C 1
ATOM 4641 O O . GLU A 1 587 ? -26.981 -38.777 11.876 1.00 84.50 587 GLU A O 1
ATOM 4646 N N . SER A 1 588 ? -27.157 -41.008 11.966 1.00 79.62 588 SER A N 1
ATOM 4647 C CA . SER A 1 588 ? -27.995 -41.079 10.769 1.00 79.62 588 SER A CA 1
ATOM 4648 C C . SER A 1 588 ? -29.302 -40.310 10.968 1.00 79.62 588 SER A C 1
ATOM 4650 O O . SER A 1 588 ? -30.011 -40.501 11.957 1.00 79.62 588 SER A O 1
ATOM 4652 N N . THR A 1 589 ? -29.673 -39.492 9.986 1.00 82.25 589 THR A N 1
ATOM 4653 C CA . THR A 1 589 ? -30.925 -38.718 9.988 1.00 82.25 589 THR A CA 1
ATOM 4654 C C . THR A 1 589 ? -32.144 -39.527 9.529 1.00 82.25 589 THR A C 1
ATOM 4656 O O . THR A 1 589 ? -33.259 -39.004 9.511 1.00 82.25 589 THR A O 1
ATOM 4659 N N . ALA A 1 590 ? -31.957 -40.803 9.177 1.00 74.06 590 ALA A N 1
ATOM 4660 C CA . ALA A 1 590 ? -33.021 -41.699 8.741 1.00 74.06 590 ALA A CA 1
ATOM 4661 C C . ALA A 1 590 ? -34.053 -41.917 9.864 1.00 74.06 590 ALA A C 1
ATOM 4663 O O . ALA A 1 590 ? -33.704 -42.315 10.972 1.00 74.06 590 ALA A O 1
ATOM 4664 N N . GLY A 1 591 ? -35.328 -41.633 9.581 1.00 77.06 591 GLY A N 1
ATOM 4665 C CA . GLY A 1 591 ? -36.435 -41.791 10.534 1.00 77.06 591 GLY A CA 1
ATOM 4666 C C . GLY A 1 591 ? -36.665 -40.616 11.496 1.00 77.06 591 GLY A C 1
ATOM 4667 O O . GLY A 1 591 ? -37.624 -40.659 12.261 1.00 77.06 591 GLY A O 1
ATOM 4668 N N . LYS A 1 592 ? -35.845 -39.555 11.449 1.00 83.62 592 LYS A N 1
ATOM 4669 C CA . LYS A 1 592 ? -36.019 -38.341 12.270 1.00 83.62 592 LYS A CA 1
ATOM 4670 C C . LYS A 1 592 ? -36.665 -37.211 11.475 1.00 83.62 592 LYS A C 1
ATOM 4672 O O . LYS A 1 592 ? -36.440 -37.068 10.271 1.00 83.62 592 LYS A O 1
ATOM 4677 N N . ARG A 1 593 ? -37.417 -36.334 12.148 1.00 79.94 593 ARG A N 1
ATOM 4678 C CA . ARG A 1 593 ? -37.852 -35.066 11.538 1.00 79.94 593 ARG A CA 1
ATOM 4679 C C . ARG A 1 593 ? -36.616 -34.208 11.247 1.00 79.94 593 ARG A C 1
ATOM 4681 O O . ARG A 1 593 ? -35.667 -34.189 12.025 1.00 79.94 593 ARG A O 1
ATOM 4688 N N . LYS A 1 594 ? -36.640 -33.414 10.170 1.00 78.94 594 LYS A N 1
ATOM 4689 C CA . LYS A 1 594 ? -35.519 -32.526 9.780 1.00 78.94 594 LYS A CA 1
ATOM 4690 C C . LYS A 1 594 ? -35.041 -31.597 10.908 1.00 78.94 594 LYS A C 1
ATOM 4692 O O . LYS A 1 594 ? -33.887 -31.194 10.931 1.00 78.94 594 LYS A O 1
ATOM 4697 N N . VAL A 1 595 ? -35.937 -31.234 11.821 1.00 82.56 595 VAL A N 1
ATOM 4698 C CA . VAL A 1 595 ? -35.625 -30.388 12.981 1.00 82.56 595 VAL A CA 1
ATOM 4699 C C . VAL A 1 595 ? -35.026 -31.179 14.147 1.00 82.56 595 VAL A C 1
ATOM 4701 O O . VAL A 1 595 ? -34.233 -30.630 14.897 1.00 82.56 595 VAL A O 1
ATOM 4704 N N . GLU A 1 596 ? -35.341 -32.470 14.269 1.00 84.81 596 GLU A N 1
ATOM 4705 C CA . GLU A 1 596 ? -34.855 -33.350 15.340 1.00 84.81 596 GLU A CA 1
ATOM 4706 C C . GLU A 1 596 ? -33.395 -33.749 15.169 1.00 84.81 596 GLU A C 1
ATOM 4708 O O . GLU A 1 596 ? -32.719 -34.039 16.156 1.00 84.81 596 GLU A O 1
ATOM 4713 N N . SER A 1 597 ? -32.885 -33.735 13.935 1.00 83.19 597 SER A N 1
ATOM 4714 C CA . SER A 1 597 ? -31.495 -34.100 13.656 1.00 83.19 597 SER A CA 1
ATOM 4715 C C . SER A 1 597 ? -30.487 -33.201 14.378 1.00 83.19 597 SER A C 1
ATOM 4717 O O . SER A 1 597 ? -29.377 -33.634 14.657 1.00 83.19 597 SER A O 1
ATOM 4719 N N . THR A 1 598 ? -30.854 -31.960 14.715 1.00 86.25 598 THR A N 1
ATOM 4720 C CA . THR A 1 598 ? -29.959 -31.007 15.394 1.00 86.25 598 THR A CA 1
ATOM 4721 C C . THR A 1 598 ? -30.165 -30.945 16.908 1.00 86.25 598 THR A C 1
ATOM 4723 O O . THR A 1 598 ? -29.358 -30.332 17.612 1.00 86.25 598 THR A O 1
ATOM 4726 N N . TRP A 1 599 ? -31.207 -31.585 17.450 1.00 91.06 599 TRP A N 1
ATOM 4727 C CA . TRP A 1 599 ? -31.544 -31.480 18.874 1.00 91.06 599 TRP A CA 1
ATOM 4728 C C . TRP A 1 599 ? -30.464 -32.078 19.776 1.00 91.06 599 TRP A C 1
ATOM 4730 O O . TRP A 1 599 ? -30.101 -31.461 20.780 1.00 91.06 599 TRP A O 1
ATOM 4740 N N . SER A 1 600 ? -29.897 -33.228 19.397 1.00 88.94 600 SER A N 1
ATOM 4741 C CA . SER A 1 600 ? -28.785 -33.861 20.119 1.00 88.94 600 SER A CA 1
ATOM 4742 C C . SER A 1 600 ? -27.582 -32.918 20.226 1.00 88.94 600 SER A C 1
ATOM 4744 O O . SER A 1 600 ? -27.064 -32.693 21.322 1.00 88.94 600 SER A O 1
ATOM 4746 N N . VAL A 1 601 ? -27.204 -32.277 19.115 1.00 91.06 601 VAL A N 1
ATOM 4747 C CA . VAL A 1 601 ? -26.096 -31.309 19.056 1.00 91.06 601 VAL A CA 1
ATOM 4748 C C . VAL A 1 601 ? -26.367 -30.108 19.966 1.00 91.06 601 VAL A C 1
ATOM 4750 O O . VAL A 1 601 ? -25.517 -29.732 20.778 1.00 91.06 601 VAL A O 1
ATOM 4753 N N . MET A 1 602 ? -27.574 -29.537 19.899 1.00 92.06 602 MET A N 1
ATOM 4754 C CA . MET A 1 602 ? -27.966 -28.392 20.729 1.00 92.06 602 MET A CA 1
ATOM 4755 C C . MET A 1 602 ? -27.978 -28.729 22.225 1.00 92.06 602 MET A C 1
ATOM 4757 O O . MET A 1 602 ? -27.550 -27.913 23.048 1.00 92.06 602 MET A O 1
ATOM 4761 N N . ARG A 1 603 ? -28.413 -29.940 22.590 1.00 91.12 603 ARG A N 1
ATOM 4762 C CA . ARG A 1 603 ? -28.414 -30.421 23.976 1.00 91.12 603 ARG A CA 1
ATOM 4763 C C . ARG A 1 603 ? -26.996 -30.577 24.520 1.00 91.12 603 ARG A C 1
ATOM 4765 O O . ARG A 1 603 ? -26.729 -30.112 25.627 1.00 91.12 603 ARG A O 1
ATOM 4772 N N . ILE A 1 604 ? -26.084 -31.169 23.748 1.00 93.00 604 ILE A N 1
ATOM 4773 C CA . ILE A 1 604 ? -24.679 -31.334 24.154 1.00 93.00 604 ILE A CA 1
ATOM 4774 C C . ILE A 1 604 ? -23.999 -29.966 24.267 1.00 93.00 604 ILE A C 1
ATOM 4776 O O . ILE A 1 604 ? -23.303 -29.702 25.244 1.00 93.00 604 ILE A O 1
ATOM 4780 N N . HIS A 1 605 ? -24.251 -29.053 23.324 1.00 94.19 605 HIS A N 1
ATOM 4781 C CA . HIS A 1 605 ? -23.742 -27.682 23.385 1.00 94.19 605 HIS A CA 1
ATOM 4782 C C . HIS A 1 605 ? -24.194 -26.941 24.658 1.00 94.19 605 HIS A C 1
ATOM 4784 O O . HIS A 1 605 ? -23.382 -26.291 25.329 1.00 94.19 605 HIS A O 1
ATOM 4790 N N . HIS A 1 606 ? -25.477 -27.066 25.017 1.00 95.06 606 HIS A N 1
ATOM 4791 C CA . HIS A 1 606 ? -26.018 -26.528 26.264 1.00 95.06 606 HIS A CA 1
ATOM 4792 C C . HIS A 1 606 ? -25.346 -27.168 27.486 1.00 95.06 606 HIS A C 1
ATOM 4794 O O . HIS A 1 606 ? -24.867 -26.447 28.357 1.00 95.06 606 HIS A O 1
ATOM 4800 N N . GLN A 1 607 ? -25.265 -28.502 27.543 1.00 94.62 607 GLN A N 1
ATOM 4801 C CA . GLN A 1 607 ? -24.650 -29.236 28.657 1.00 94.62 607 GLN A CA 1
ATOM 4802 C C . GLN A 1 607 ? -23.178 -28.863 28.859 1.00 94.62 607 GLN A C 1
ATOM 4804 O O . GLN A 1 607 ? -22.780 -28.562 29.980 1.00 94.62 607 GLN A O 1
ATOM 4809 N N . ARG A 1 608 ? -22.392 -28.797 27.779 1.00 95.88 608 ARG A N 1
ATOM 4810 C CA . ARG A 1 608 ? -20.977 -28.404 27.821 1.00 95.88 608 ARG A CA 1
ATOM 4811 C C . ARG A 1 608 ? -20.801 -26.976 28.340 1.00 95.88 608 ARG A C 1
ATOM 4813 O O . ARG A 1 608 ? -19.963 -26.720 29.201 1.00 95.88 608 ARG A O 1
ATOM 4820 N N . SER A 1 609 ? -21.630 -26.046 27.860 1.00 95.81 609 SER A N 1
ATOM 4821 C CA . SER A 1 609 ? -21.618 -24.659 28.342 1.00 95.81 609 SER A CA 1
ATOM 4822 C C . SER A 1 609 ? -22.056 -24.561 29.805 1.00 95.81 609 SER A C 1
ATOM 4824 O O . SER A 1 609 ? -21.496 -23.762 30.556 1.00 95.81 609 SER A O 1
ATOM 4826 N N . ARG A 1 610 ? -23.028 -25.383 30.223 1.00 95.56 610 ARG A N 1
ATOM 4827 C CA . ARG A 1 610 ? -23.541 -25.401 31.595 1.00 95.56 610 ARG A CA 1
ATOM 4828 C C . ARG A 1 610 ? -22.535 -25.980 32.576 1.00 95.56 610 ARG A C 1
ATOM 4830 O O . ARG A 1 610 ? -22.351 -25.405 33.635 1.00 95.56 610 ARG A O 1
ATOM 4837 N N . TYR A 1 611 ? -21.819 -27.027 32.183 1.00 95.31 611 TYR A N 1
ATOM 4838 C CA . TYR A 1 611 ? -20.721 -27.589 32.962 1.00 95.31 611 TYR A CA 1
ATOM 4839 C C . TYR A 1 611 ? -19.676 -26.520 33.321 1.00 95.31 611 TYR A C 1
ATOM 4841 O O . TYR A 1 611 ? -19.347 -26.345 34.490 1.00 95.31 611 TYR A O 1
ATOM 4849 N N . ILE A 1 612 ? -19.229 -25.726 32.340 1.00 94.38 612 ILE A N 1
ATOM 4850 C CA . ILE A 1 612 ? -18.274 -24.627 32.575 1.00 94.38 612 ILE A CA 1
ATOM 4851 C C . ILE A 1 612 ? -18.886 -23.522 33.448 1.00 94.38 612 ILE A C 1
ATOM 4853 O O . ILE A 1 612 ? -18.194 -22.942 34.284 1.00 94.38 612 ILE A O 1
ATOM 4857 N N . PHE A 1 613 ? -20.172 -23.214 33.256 1.00 94.38 613 PHE A N 1
ATOM 4858 C CA . PHE A 1 613 ? -20.884 -22.237 34.079 1.00 94.38 613 PHE A CA 1
ATOM 4859 C C . PHE A 1 613 ? -20.958 -22.669 35.545 1.00 94.38 613 PHE A C 1
ATOM 4861 O O . PHE A 1 613 ? -20.586 -21.886 36.413 1.00 94.38 613 PHE A O 1
ATOM 4868 N N . ASP A 1 614 ? -21.387 -23.903 35.811 1.00 94.25 614 ASP A N 1
ATOM 4869 C CA . ASP A 1 614 ? -21.556 -24.428 37.165 1.00 94.25 614 ASP A CA 1
ATOM 4870 C C . ASP A 1 614 ? -20.198 -24.550 37.878 1.00 94.25 614 ASP A C 1
ATOM 4872 O O . ASP A 1 614 ? -20.099 -24.217 39.057 1.00 94.25 614 ASP A O 1
ATOM 4876 N N . LEU A 1 615 ? -19.132 -24.951 37.169 1.00 94.19 615 LEU A N 1
ATOM 4877 C CA . LEU A 1 615 ? -17.775 -25.010 37.727 1.00 94.19 615 LEU A CA 1
ATOM 4878 C C . LEU A 1 615 ? -17.255 -23.646 38.192 1.00 94.19 615 LEU A C 1
ATOM 4880 O O . LEU A 1 615 ? -16.545 -23.590 39.189 1.00 94.19 615 LEU A O 1
ATOM 4884 N N . TYR A 1 616 ? -17.587 -22.563 37.486 1.00 94.12 616 TYR A N 1
ATOM 4885 C CA . TYR A 1 616 ? -17.088 -21.228 37.819 1.00 94.12 616 TYR A CA 1
ATOM 4886 C C . TYR A 1 616 ? -18.018 -20.447 38.753 1.00 94.12 616 TYR A C 1
ATOM 4888 O O . TYR A 1 616 ? -17.546 -19.860 39.714 1.00 94.12 616 TYR A O 1
ATOM 4896 N N . TYR A 1 617 ? -19.327 -20.427 38.480 1.00 91.50 617 TYR A N 1
ATOM 4897 C CA . TYR A 1 617 ? -20.290 -19.585 39.203 1.00 91.50 617 TYR A CA 1
ATOM 4898 C C . TYR A 1 617 ? -21.000 -20.281 40.360 1.00 91.50 617 TYR A C 1
ATOM 4900 O O . TYR A 1 617 ? -21.457 -19.597 41.267 1.00 91.50 617 TYR A O 1
ATOM 4908 N N . SER A 1 618 ? -21.174 -21.603 40.307 1.00 88.06 618 SER A N 1
ATOM 4909 C CA . SER A 1 618 ? -21.933 -22.328 41.337 1.00 88.06 618 SER A CA 1
ATOM 4910 C C . SER A 1 618 ? -21.030 -23.064 42.316 1.00 88.06 618 SER A C 1
ATOM 4912 O O . SER A 1 618 ? -21.342 -23.117 43.498 1.00 88.06 618 SER A O 1
ATOM 4914 N N . ARG A 1 619 ? -19.938 -23.657 41.824 1.00 89.88 619 ARG A N 1
ATOM 4915 C CA . ARG A 1 619 ? -19.006 -24.461 42.627 1.00 89.88 619 ARG A CA 1
ATOM 4916 C C . ARG A 1 619 ? -17.662 -23.779 42.882 1.00 89.88 619 ARG A C 1
ATOM 4918 O O . ARG A 1 619 ? -16.920 -24.267 43.720 1.00 89.88 619 ARG A O 1
ATOM 4925 N N . GLU A 1 620 ? -17.347 -22.716 42.140 1.00 89.56 620 GLU A N 1
ATOM 4926 C CA . GLU A 1 620 ? -16.095 -21.943 42.250 1.00 89.56 620 GLU A CA 1
ATOM 4927 C C . GLU A 1 620 ? -14.804 -22.799 42.183 1.00 89.56 620 GLU A C 1
ATOM 4929 O O . GLU A 1 620 ? -13.780 -22.457 42.764 1.00 89.56 620 GLU A O 1
ATOM 4934 N N . LEU A 1 621 ? -14.832 -23.911 41.436 1.00 88.81 621 LEU A N 1
ATOM 4935 C CA . LEU A 1 621 ? -13.731 -24.886 41.333 1.00 88.81 621 LEU A CA 1
ATOM 4936 C C . LEU A 1 621 ? -12.661 -24.514 40.297 1.00 88.81 621 LEU A C 1
ATOM 4938 O O . LEU A 1 621 ? -11.601 -25.130 40.265 1.00 88.81 621 LEU A O 1
ATOM 4942 N N . ILE A 1 622 ? -12.929 -23.545 39.416 1.00 91.38 622 ILE A N 1
ATOM 4943 C CA . ILE A 1 622 ? -11.981 -23.119 38.376 1.00 91.38 622 ILE A CA 1
ATOM 4944 C C . ILE A 1 622 ? -11.626 -21.642 38.507 1.00 91.38 622 ILE A C 1
ATOM 4946 O O . ILE A 1 622 ? -12.468 -20.803 38.824 1.00 91.38 622 ILE A O 1
ATOM 4950 N N . THR A 1 623 ? -10.377 -21.298 38.195 1.00 90.75 623 THR A N 1
ATOM 4951 C CA . THR A 1 623 ? -9.914 -19.905 38.227 1.00 90.75 623 THR A CA 1
ATOM 4952 C C . THR A 1 623 ? -10.558 -19.070 37.115 1.00 90.75 623 THR A C 1
ATOM 4954 O O . THR A 1 623 ? -10.918 -19.577 36.046 1.00 90.75 623 THR A O 1
ATOM 4957 N N . GLN A 1 624 ? -10.637 -17.747 37.308 1.00 89.94 624 GLN A N 1
ATOM 4958 C CA . GLN A 1 624 ? -11.115 -16.826 36.265 1.00 89.94 624 GLN A CA 1
ATOM 4959 C C . GLN A 1 624 ? -10.295 -16.950 34.967 1.00 89.94 624 GLN A C 1
ATOM 4961 O O . GLN A 1 624 ? -10.847 -16.842 33.870 1.00 89.94 624 GLN A O 1
ATOM 4966 N N . GLN A 1 625 ? -8.988 -17.212 35.078 1.00 86.50 625 GLN A N 1
ATOM 4967 C CA . GLN A 1 625 ? -8.111 -17.407 33.923 1.00 86.50 625 GLN A CA 1
ATOM 4968 C C . GLN A 1 625 ? -8.493 -18.661 33.124 1.00 86.50 625 GLN A C 1
ATOM 4970 O O . GLN A 1 625 ? -8.611 -18.588 31.897 1.00 86.50 625 GLN A O 1
ATOM 4975 N N . LEU A 1 626 ? -8.748 -19.786 33.806 1.00 88.94 626 LEU A N 1
ATOM 4976 C CA . LEU A 1 626 ? -9.183 -21.035 33.179 1.00 88.94 626 LEU A CA 1
ATOM 4977 C C . LEU A 1 626 ? -10.585 -20.910 32.567 1.00 88.94 626 LEU A C 1
ATOM 4979 O O . LEU A 1 626 ? -10.813 -21.345 31.436 1.00 88.94 626 LEU A O 1
ATOM 4983 N N . TYR A 1 627 ? -11.508 -20.239 33.256 1.00 91.00 627 TYR A N 1
ATOM 4984 C CA . TYR A 1 627 ? -12.843 -19.940 32.737 1.00 91.00 627 TYR A CA 1
ATOM 4985 C C . TYR A 1 627 ? -12.780 -19.100 31.449 1.00 91.00 627 TYR A C 1
ATOM 4987 O O . TYR A 1 627 ? -13.382 -19.451 30.428 1.00 91.00 627 TYR A O 1
ATOM 4995 N N . GLU A 1 628 ? -11.996 -18.017 31.437 1.00 89.12 628 GLU A N 1
ATOM 4996 C CA . GLU A 1 628 ? -11.814 -17.202 30.234 1.00 89.12 628 GLU A CA 1
ATOM 4997 C C . GLU A 1 628 ? -11.145 -17.967 29.089 1.00 89.12 628 GLU A C 1
ATOM 4999 O O . GLU A 1 628 ? -11.505 -17.751 27.926 1.00 89.12 628 GLU A O 1
ATOM 5004 N N . TYR A 1 629 ? -10.187 -18.842 29.403 1.00 88.00 629 TYR A N 1
ATOM 5005 C CA . TYR A 1 629 ?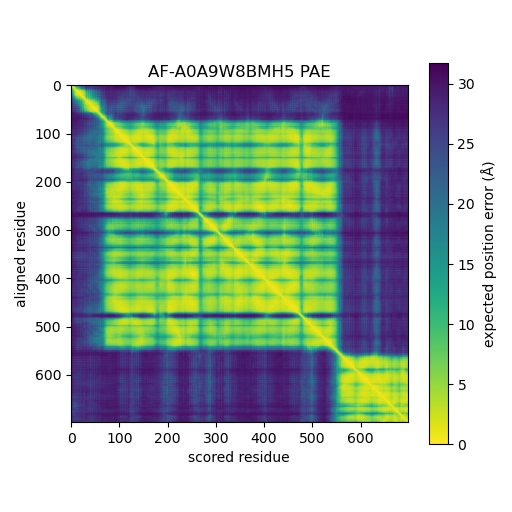 -9.547 -19.729 28.434 1.00 88.00 629 TYR A CA 1
ATOM 5006 C C . TYR A 1 629 ? -10.575 -20.663 27.784 1.00 88.00 629 TYR A C 1
ATOM 5008 O O . TYR A 1 629 ? -10.665 -20.710 26.554 1.00 88.00 629 TYR A O 1
ATOM 5016 N N . CYS A 1 630 ? -11.425 -21.313 28.585 1.00 88.88 630 CYS A N 1
ATOM 5017 C CA . CYS A 1 630 ? -12.483 -22.200 28.100 1.00 88.88 630 CYS A CA 1
ATOM 5018 C C . CYS A 1 630 ? -13.453 -21.479 27.149 1.00 88.88 630 CYS A C 1
ATOM 5020 O O . CYS A 1 630 ? -13.767 -21.988 26.070 1.00 88.88 630 CYS A O 1
ATOM 5022 N N . LEU A 1 631 ? -13.879 -20.257 27.494 1.00 90.00 631 LEU A N 1
ATOM 5023 C CA . LEU A 1 631 ? -14.755 -19.454 26.631 1.00 90.00 631 LEU A CA 1
ATOM 5024 C C . LEU A 1 631 ? -14.067 -18.985 25.344 1.00 90.00 631 LEU A C 1
ATOM 5026 O O . LEU A 1 631 ? -14.693 -18.930 24.287 1.00 90.00 631 LEU A O 1
ATOM 5030 N N . LYS A 1 632 ? -12.786 -18.604 25.409 1.00 83.62 632 LYS A N 1
ATOM 5031 C CA . LYS A 1 632 ? -12.029 -18.131 24.235 1.00 83.62 632 LYS A CA 1
ATOM 5032 C C . LYS A 1 632 ? -11.760 -19.264 23.238 1.00 83.62 632 LYS A C 1
ATOM 5034 O O . LYS A 1 632 ? -11.803 -19.015 22.029 1.00 83.62 632 LYS A O 1
ATOM 5039 N N . ASN A 1 633 ? -11.545 -20.484 23.734 1.00 84.19 633 ASN A N 1
ATOM 5040 C CA . ASN A 1 633 ? -11.326 -21.684 22.921 1.00 84.19 633 ASN A CA 1
ATOM 5041 C C . ASN A 1 633 ? -12.616 -22.372 22.452 1.00 84.19 633 ASN A C 1
ATOM 5043 O O . ASN A 1 633 ? -12.550 -23.295 21.650 1.00 84.19 633 ASN A O 1
ATOM 5047 N N . GLY A 1 634 ? -13.788 -21.872 22.853 1.00 85.25 634 GLY A N 1
ATOM 5048 C CA . GLY A 1 634 ? -15.077 -22.370 22.366 1.00 85.25 634 GLY A CA 1
ATOM 5049 C C . GLY A 1 634 ? -15.595 -23.606 23.100 1.00 85.25 634 GLY A C 1
ATOM 5050 O O . GLY A 1 634 ? -16.556 -24.219 22.639 1.00 85.25 634 GLY A O 1
ATOM 5051 N N . HIS A 1 635 ? -15.020 -23.950 24.256 1.00 88.19 635 HIS A N 1
ATOM 5052 C CA . HIS A 1 635 ? -15.567 -25.008 25.105 1.00 88.19 635 HIS A CA 1
ATOM 5053 C C . HIS A 1 635 ? -16.903 -24.579 25.743 1.00 88.19 635 HIS A C 1
ATOM 5055 O O . HIS A 1 635 ? -17.749 -25.429 25.992 1.00 88.19 635 HIS A O 1
ATOM 5061 N N . GLY A 1 636 ? -17.168 -23.276 25.914 1.00 90.69 636 GLY A N 1
ATOM 5062 C CA . GLY A 1 636 ? -18.465 -22.758 26.376 1.00 90.69 636 GLY A CA 1
ATOM 5063 C C . GLY A 1 636 ? -18.948 -21.532 25.597 1.00 90.69 636 GLY A C 1
ATOM 5064 O O . GLY A 1 636 ? -18.140 -20.733 25.115 1.00 90.69 636 GLY A O 1
ATOM 5065 N N . ASP A 1 637 ? -20.268 -21.363 25.490 1.00 93.19 637 ASP A N 1
ATOM 5066 C CA . ASP A 1 637 ? -20.887 -20.218 24.816 1.00 93.19 637 ASP A CA 1
ATOM 5067 C C . ASP A 1 637 ? -21.029 -19.011 25.755 1.00 93.19 637 ASP A C 1
ATOM 5069 O O . ASP A 1 637 ? -21.858 -18.970 26.669 1.00 93.19 637 ASP A O 1
ATOM 5073 N N . ARG A 1 638 ? -20.232 -17.973 25.478 1.00 93.06 638 ARG A N 1
ATOM 5074 C CA . ARG A 1 638 ? -20.226 -16.713 26.231 1.00 93.06 638 ARG A CA 1
ATOM 5075 C C . ARG A 1 638 ? -21.587 -16.016 26.237 1.00 93.06 638 ARG A C 1
ATOM 5077 O O . ARG A 1 638 ? -21.951 -15.420 27.250 1.00 93.06 638 ARG A O 1
ATOM 5084 N N . ASN A 1 639 ? -22.309 -16.041 25.121 1.00 92.56 639 ASN A N 1
ATOM 5085 C CA . ASN A 1 639 ? -23.571 -15.322 24.982 1.00 92.56 639 ASN A CA 1
ATOM 5086 C C . ASN A 1 639 ? -24.690 -16.039 25.738 1.00 92.56 639 ASN A C 1
ATOM 5088 O O . ASN A 1 639 ? -25.487 -15.378 26.402 1.00 92.56 639 ASN A O 1
ATOM 5092 N N . LEU A 1 640 ? -24.718 -17.373 25.688 1.00 93.56 640 LEU A N 1
ATOM 5093 C CA . LEU A 1 640 ? -25.670 -18.179 26.453 1.00 93.56 640 LEU A CA 1
ATOM 5094 C C . LEU A 1 640 ? -25.439 -18.025 27.961 1.00 93.56 640 LEU A C 1
ATOM 5096 O O . LEU A 1 640 ? -26.370 -17.711 28.700 1.00 93.56 640 LEU A O 1
ATOM 5100 N N . ILE A 1 641 ? -24.182 -18.113 28.405 1.00 94.56 641 ILE A N 1
ATOM 5101 C CA . ILE A 1 641 ? -23.812 -17.900 29.810 1.00 94.56 641 ILE A CA 1
ATOM 5102 C C . ILE A 1 641 ? -24.182 -16.490 30.285 1.00 94.56 641 ILE A C 1
ATOM 5104 O O . ILE A 1 641 ? -24.682 -16.311 31.395 1.00 94.56 641 ILE A O 1
ATOM 5108 N N . ALA A 1 642 ? -23.988 -15.468 29.448 1.00 92.75 642 ALA A N 1
ATOM 5109 C CA . ALA A 1 642 ? -24.402 -14.108 29.781 1.00 92.75 642 ALA A CA 1
ATOM 5110 C C . ALA A 1 642 ? -25.920 -13.981 30.001 1.00 92.75 642 ALA A C 1
ATOM 5112 O O . ALA A 1 642 ? -26.347 -13.086 30.730 1.00 92.75 642 ALA A O 1
ATOM 5113 N N . LYS A 1 643 ? -26.736 -14.855 29.393 1.00 94.06 643 LYS A N 1
ATOM 5114 C CA . LYS A 1 643 ? -28.182 -14.907 29.634 1.00 94.06 643 LYS A CA 1
ATOM 5115 C C . LYS A 1 643 ? -28.530 -15.633 30.926 1.00 94.06 643 LYS A C 1
ATOM 5117 O O . LYS A 1 643 ? -29.374 -15.116 31.640 1.00 94.06 643 LYS A O 1
ATOM 5122 N N . TRP A 1 644 ? -27.856 -16.729 31.280 1.00 94.81 644 TRP A N 1
ATOM 5123 C CA . TRP A 1 644 ? -28.110 -17.435 32.550 1.00 94.81 644 TRP A CA 1
ATOM 5124 C C . TRP A 1 644 ? -27.893 -16.574 33.798 1.00 94.81 644 TRP A C 1
ATOM 5126 O O . TRP A 1 644 ? -28.490 -16.838 34.832 1.00 94.81 644 TRP A O 1
ATOM 5136 N N . LYS A 1 645 ? -27.081 -15.518 33.696 1.00 91.44 645 LYS A N 1
ATOM 5137 C CA . LYS A 1 645 ? -26.877 -14.533 34.771 1.00 91.44 645 LYS A CA 1
ATOM 5138 C C . LYS A 1 645 ? -28.022 -13.534 34.933 1.00 91.44 645 LYS A C 1
ATOM 5140 O O . LYS A 1 645 ? -28.013 -12.754 35.879 1.00 91.44 645 LYS A O 1
ATOM 5145 N N . LYS A 1 646 ? -28.940 -13.461 33.969 1.00 91.75 646 LYS A N 1
ATOM 5146 C CA . LYS A 1 646 ? -30.069 -12.532 34.008 1.00 91.75 646 LYS A CA 1
ATOM 5147 C C . LYS A 1 646 ? -31.267 -13.212 34.653 1.00 91.75 646 LYS A C 1
ATOM 5149 O O . LYS A 1 646 ? -31.560 -14.366 34.342 1.00 91.75 646 LYS A O 1
ATOM 5154 N N . GLN A 1 647 ? -31.990 -12.448 35.467 1.00 90.56 647 GLN A N 1
ATOM 5155 C CA . GLN A 1 647 ? -33.205 -12.919 36.116 1.00 90.56 647 GLN A CA 1
ATOM 5156 C C . GLN A 1 647 ? -34.235 -13.404 35.085 1.00 90.56 647 GLN A C 1
ATOM 5158 O O . GLN A 1 647 ? -34.460 -12.753 34.060 1.00 90.56 647 GLN A O 1
ATOM 5163 N N . GLY A 1 648 ? -34.837 -14.562 35.345 1.00 89.06 648 GLY A N 1
ATOM 5164 C CA . GLY A 1 648 ? -35.827 -15.208 34.482 1.00 89.06 648 GLY A CA 1
ATOM 5165 C C . GLY A 1 648 ? -35.241 -16.028 33.327 1.00 89.06 648 GLY A C 1
ATOM 5166 O O . GLY A 1 648 ? -36.005 -16.653 32.588 1.00 89.06 648 GLY A O 1
ATOM 5167 N N . PHE A 1 649 ? -33.917 -16.055 33.144 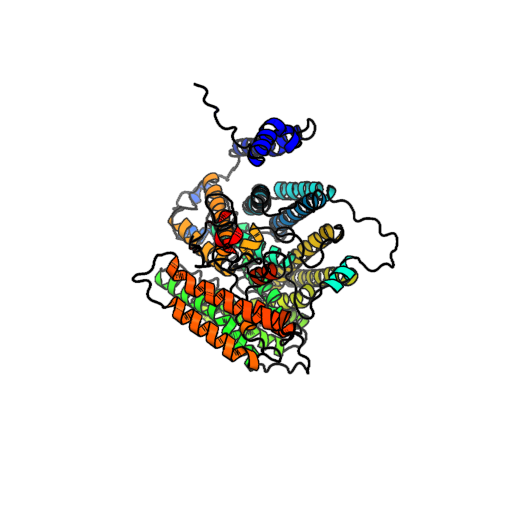1.00 92.75 649 PHE A N 1
ATOM 5168 C CA . PHE A 1 649 ? -33.229 -16.832 32.104 1.00 92.75 649 PHE A CA 1
ATOM 5169 C C . PHE A 1 649 ? -32.255 -17.872 32.663 1.00 92.75 649 PHE A C 1
ATOM 5171 O O . PHE A 1 649 ? -31.514 -18.468 31.894 1.00 92.75 649 PHE A O 1
ATOM 5178 N N . GLU A 1 650 ? -32.267 -18.129 33.964 1.00 93.00 650 GLU A N 1
ATOM 5179 C CA . GLU A 1 650 ? -31.365 -19.025 34.695 1.00 93.00 650 GLU A CA 1
ATOM 5180 C C . GLU A 1 650 ? -31.319 -20.449 34.113 1.00 93.00 650 GLU A C 1
ATOM 5182 O O . GLU A 1 650 ? -30.261 -21.080 34.126 1.00 93.00 650 GLU A O 1
ATOM 5187 N N . LYS A 1 651 ? -32.442 -20.941 33.563 1.00 92.94 651 LYS A N 1
ATOM 5188 C CA . LYS A 1 651 ? -32.583 -22.271 32.931 1.00 92.94 651 LYS A CA 1
ATOM 5189 C C . LYS A 1 651 ? -32.767 -22.217 31.404 1.00 92.94 651 LYS A C 1
ATOM 5191 O O . LYS A 1 651 ? -33.309 -23.144 30.805 1.00 92.94 651 LYS A O 1
ATOM 5196 N N . LEU A 1 652 ? -32.354 -21.127 30.751 1.00 94.38 652 LEU A N 1
ATOM 5197 C CA . LEU A 1 652 ? -32.546 -20.936 29.308 1.00 94.38 652 LEU A CA 1
ATOM 5198 C C . LEU A 1 652 ? -31.880 -22.047 28.471 1.00 94.38 652 LEU A C 1
ATOM 5200 O O . LEU A 1 652 ? -30.682 -22.277 28.600 1.00 94.38 652 LEU A O 1
ATOM 5204 N N . CYS A 1 653 ? -32.630 -22.651 27.542 1.00 93.19 653 CYS A N 1
ATOM 5205 C CA . CYS A 1 653 ? -32.164 -23.781 26.731 1.00 93.19 653 CYS A CA 1
ATOM 5206 C C . CYS A 1 653 ? -31.224 -23.408 25.568 1.00 93.19 653 CYS A C 1
ATOM 5208 O O . CYS A 1 653 ? -30.252 -24.113 25.315 1.00 93.19 653 CYS A O 1
ATOM 5210 N N . CYS A 1 654 ? -31.489 -22.324 24.834 1.00 93.12 654 CYS A N 1
ATOM 5211 C CA . CYS A 1 654 ? -30.610 -21.816 23.778 1.00 93.12 654 CYS A CA 1
ATOM 5212 C C . CYS A 1 654 ? -30.957 -20.364 23.417 1.00 93.12 654 CYS A C 1
ATOM 5214 O O . CYS A 1 654 ? -32.002 -19.838 23.802 1.00 93.12 654 CYS A O 1
ATOM 5216 N N . LEU A 1 655 ? -30.080 -19.707 22.652 1.00 93.06 655 LEU A N 1
ATOM 5217 C CA . LEU A 1 655 ? -30.271 -18.312 22.238 1.00 93.06 655 LEU A CA 1
ATOM 5218 C C . LEU A 1 655 ? -31.366 -18.129 21.174 1.00 93.06 655 LEU A C 1
ATOM 5220 O O . LEU A 1 655 ? -31.985 -17.072 21.137 1.00 93.06 655 LEU A O 1
ATOM 5224 N N . GLN A 1 656 ? -31.638 -19.143 20.348 1.00 89.75 656 GLN A N 1
ATOM 5225 C CA . GLN A 1 656 ? -32.691 -19.080 19.321 1.00 89.75 656 GLN A CA 1
ATOM 5226 C C . GLN A 1 656 ? -34.089 -18.979 19.947 1.00 89.75 656 GLN A C 1
ATOM 5228 O O . GLN A 1 656 ? -34.926 -18.211 19.491 1.00 89.75 656 GLN A O 1
ATOM 5233 N N . CYS A 1 657 ? -34.325 -19.661 21.073 1.00 90.56 657 CYS A N 1
ATOM 5234 C CA . CYS A 1 657 ? -35.628 -19.661 21.746 1.00 90.56 657 CYS A CA 1
ATOM 5235 C C . CYS A 1 657 ? -36.060 -18.305 22.325 1.00 90.56 657 CYS A C 1
ATOM 5237 O O . CYS A 1 657 ? -37.207 -18.162 22.751 1.00 90.56 657 CYS A O 1
ATOM 5239 N N . ILE A 1 658 ? -35.158 -17.322 22.380 1.00 90.81 658 ILE A N 1
ATOM 5240 C CA . ILE A 1 658 ? -35.441 -15.970 22.881 1.00 90.81 658 ILE A CA 1
ATOM 5241 C C . ILE A 1 658 ? -35.363 -14.909 21.787 1.00 90.81 658 ILE A C 1
ATOM 5243 O O . ILE A 1 658 ? -35.461 -13.725 22.100 1.00 90.81 658 ILE A O 1
ATOM 5247 N N . GLN A 1 659 ? -35.150 -15.313 20.535 1.00 89.12 659 GLN A N 1
ATOM 5248 C CA . GLN A 1 659 ? -34.946 -14.397 19.431 1.00 89.12 659 GLN A CA 1
ATOM 5249 C C . GLN A 1 659 ? -36.271 -14.180 18.672 1.00 89.12 659 GLN A C 1
ATOM 5251 O O . GLN A 1 659 ? -36.726 -15.091 17.986 1.00 89.12 659 GLN A O 1
ATOM 5256 N N . PRO A 1 660 ? -36.871 -12.973 18.718 1.00 83.69 660 PRO A N 1
ATOM 5257 C CA . PRO A 1 660 ? -38.172 -12.709 18.090 1.00 83.69 660 PRO A CA 1
ATOM 5258 C C . PRO A 1 660 ? -38.194 -12.929 16.575 1.00 83.69 660 PRO A C 1
ATOM 5260 O O . PRO A 1 660 ? -39.201 -13.344 16.023 1.00 83.69 660 PRO A O 1
ATOM 5263 N N . ARG A 1 661 ? -37.067 -12.678 15.896 1.00 83.19 661 ARG A N 1
ATOM 5264 C CA . ARG A 1 661 ? -36.950 -12.827 14.434 1.00 83.19 661 ARG A CA 1
ATOM 5265 C C . ARG A 1 661 ? -36.977 -14.286 13.960 1.00 83.19 661 ARG A C 1
ATOM 5267 O O . ARG A 1 661 ? -37.126 -14.519 12.769 1.00 83.19 661 ARG A O 1
ATOM 5274 N N . ASP A 1 662 ? -36.751 -15.237 14.868 1.00 78.31 662 ASP A N 1
ATOM 5275 C CA . ASP A 1 662 ? -36.653 -16.660 14.535 1.00 78.31 662 ASP A CA 1
ATOM 5276 C C . ASP A 1 662 ? -38.042 -17.341 14.613 1.00 78.31 662 ASP A C 1
ATOM 5278 O O . ASP A 1 662 ? -38.163 -18.529 14.316 1.00 78.31 662 ASP A O 1
ATOM 5282 N N . THR A 1 663 ? -39.100 -16.594 14.979 1.00 79.88 663 THR A N 1
ATOM 5283 C CA . THR A 1 663 ? -40.496 -17.055 15.007 1.00 79.88 663 THR A CA 1
ATOM 5284 C C . THR A 1 663 ? -41.380 -16.213 14.081 1.00 79.88 663 THR A C 1
ATOM 5286 O O . THR A 1 663 ? -41.208 -15.003 13.948 1.00 79.88 663 THR A O 1
ATOM 5289 N N . ASN A 1 664 ? -42.386 -16.842 13.464 1.00 79.06 664 ASN A N 1
ATOM 5290 C CA . ASN A 1 664 ? -43.290 -16.174 12.515 1.00 79.06 664 ASN A CA 1
ATOM 5291 C C . ASN A 1 664 ? -44.152 -15.069 13.147 1.00 79.06 664 ASN A C 1
ATOM 5293 O O . ASN A 1 664 ? -44.750 -14.276 12.429 1.00 79.06 664 ASN A O 1
ATOM 5297 N N . HIS A 1 665 ? -44.292 -15.053 14.473 1.00 79.75 665 HIS A N 1
ATOM 5298 C CA . HIS A 1 665 ? -45.171 -14.122 15.189 1.00 79.75 665 HIS A CA 1
ATOM 5299 C C . HIS A 1 665 ? -44.387 -13.053 15.957 1.00 79.75 665 HIS A C 1
ATOM 5301 O O . HIS A 1 665 ? -44.982 -12.284 16.704 1.00 79.75 665 HIS A O 1
ATOM 5307 N N . GLY A 1 666 ? -43.058 -12.991 15.796 1.00 81.69 666 GLY A N 1
ATOM 5308 C CA . GLY A 1 666 ? -42.240 -11.984 16.473 1.00 81.69 666 GLY A CA 1
ATOM 5309 C C . GLY A 1 666 ? -42.167 -12.175 17.991 1.00 81.69 666 GLY A C 1
ATOM 5310 O O . GLY A 1 666 ? -41.955 -11.211 18.723 1.00 81.69 666 GLY A O 1
ATOM 5311 N N . THR A 1 667 ? -42.364 -13.398 18.487 1.00 87.56 667 THR A N 1
ATOM 5312 C CA . THR A 1 667 ? -42.405 -13.730 19.920 1.00 87.56 667 THR A CA 1
ATOM 5313 C C . THR A 1 667 ? -41.315 -14.733 20.309 1.00 87.56 667 THR A C 1
ATOM 5315 O O . THR A 1 667 ? -40.568 -15.241 19.470 1.00 87.56 667 THR A O 1
ATOM 5318 N N . THR A 1 668 ? -41.168 -14.996 21.609 1.00 86.88 668 THR A N 1
ATOM 5319 C CA . THR A 1 668 ? -40.273 -16.045 22.117 1.00 86.88 668 THR A CA 1
ATOM 5320 C C . THR A 1 668 ? -40.859 -17.436 21.871 1.00 86.88 668 THR A C 1
ATOM 5322 O O . THR A 1 668 ? -42.062 -17.608 21.686 1.00 86.88 668 THR A O 1
ATOM 5325 N N . CYS A 1 669 ? -40.003 -18.458 21.870 1.00 89.56 669 CYS A N 1
ATOM 5326 C CA . CYS A 1 669 ? -40.445 -19.833 21.659 1.00 89.56 669 CYS A CA 1
ATOM 5327 C C . CYS A 1 669 ? -41.368 -20.311 22.795 1.00 89.56 669 CYS A C 1
ATOM 5329 O O . CYS A 1 669 ? -41.156 -19.973 23.961 1.00 89.56 669 CYS A O 1
ATOM 5331 N N . ILE A 1 670 ? -42.331 -21.181 22.470 1.00 89.06 670 ILE A N 1
ATOM 5332 C CA . ILE A 1 670 ? -43.278 -21.782 23.423 1.00 89.06 670 ILE A CA 1
ATOM 5333 C C . ILE A 1 670 ? -42.594 -22.458 24.621 1.00 89.06 670 ILE A C 1
ATOM 5335 O O . ILE A 1 670 ? -43.138 -22.455 25.719 1.00 89.06 670 ILE A O 1
ATOM 5339 N N . CYS A 1 671 ? -41.363 -22.960 24.470 1.00 90.12 671 CYS A N 1
ATOM 5340 C CA . CYS A 1 671 ? -40.619 -23.547 25.586 1.00 90.12 671 CYS A CA 1
ATOM 5341 C C . CYS A 1 671 ? -40.275 -22.540 26.698 1.00 90.12 671 CYS A C 1
ATOM 5343 O O . CYS A 1 671 ? -39.798 -22.951 27.751 1.00 90.12 671 CYS A O 1
ATOM 5345 N N . ARG A 1 672 ? -40.447 -21.231 26.474 1.00 91.44 672 ARG A N 1
ATOM 5346 C CA . ARG A 1 672 ? -40.261 -20.175 27.482 1.00 91.44 672 ARG A CA 1
ATOM 5347 C C . ARG A 1 672 ? -41.522 -19.865 28.284 1.00 91.44 672 ARG A C 1
ATOM 5349 O O . ARG A 1 672 ? -41.429 -19.096 29.237 1.00 91.44 672 ARG A O 1
ATOM 5356 N N . VAL A 1 673 ? -42.665 -20.430 27.908 1.00 90.12 673 VAL A N 1
ATOM 5357 C CA . VAL A 1 673 ? -43.918 -20.277 28.649 1.00 90.12 673 VAL A CA 1
ATOM 5358 C C . VAL A 1 673 ? -43.870 -21.192 29.881 1.00 90.12 673 VAL A C 1
ATOM 5360 O O . VAL A 1 673 ? -43.599 -22.381 29.708 1.00 90.12 673 VAL A O 1
ATOM 5363 N N . PRO A 1 674 ? -44.104 -20.670 31.103 1.00 89.31 674 PRO A N 1
ATOM 5364 C CA . PRO A 1 674 ? -44.195 -21.492 32.306 1.00 89.31 674 PRO A CA 1
ATOM 5365 C C . PRO A 1 674 ? -45.278 -22.562 32.186 1.00 89.31 674 PRO A C 1
ATOM 5367 O O . PRO A 1 674 ? -46.374 -22.270 31.699 1.00 89.31 674 PRO A O 1
ATOM 5370 N N . LYS A 1 675 ? -45.016 -23.765 32.696 1.00 86.38 675 LYS A N 1
ATOM 5371 C CA . LYS A 1 675 ? -45.963 -24.891 32.681 1.00 86.38 675 LYS A CA 1
ATOM 5372 C C . LYS A 1 675 ? -47.308 -24.554 33.310 1.00 86.38 675 LYS A C 1
ATOM 5374 O O . LYS A 1 675 ? -48.325 -24.974 32.782 1.00 86.38 675 LYS A O 1
ATOM 5379 N N . ALA A 1 676 ? -47.326 -23.721 34.350 1.00 85.12 676 ALA A N 1
ATOM 5380 C CA . ALA A 1 676 ? -48.557 -23.256 34.995 1.00 85.12 676 ALA A CA 1
ATOM 5381 C C . ALA A 1 676 ? -49.498 -22.450 34.072 1.00 85.12 676 ALA A C 1
ATOM 5383 O O . ALA A 1 676 ? -50.653 -22.230 34.418 1.00 85.12 676 ALA A O 1
ATOM 5384 N N . ARG A 1 677 ? -49.010 -21.964 32.922 1.00 85.00 677 ARG A N 1
ATOM 5385 C CA . ARG A 1 677 ? -49.808 -21.238 31.918 1.00 85.00 677 ARG A CA 1
ATOM 5386 C C . ARG A 1 677 ? -50.124 -22.074 30.677 1.00 85.00 677 ARG A C 1
ATOM 5388 O O . ARG A 1 677 ? -50.732 -21.554 29.745 1.00 85.00 677 ARG A O 1
ATOM 5395 N N . LEU A 1 678 ? -49.661 -23.320 30.630 1.00 84.88 678 LEU A N 1
ATOM 5396 C CA . LEU A 1 678 ? -49.956 -24.253 29.550 1.00 84.88 678 LEU A CA 1
ATOM 5397 C C . LEU A 1 678 ? -51.172 -25.102 29.933 1.00 84.88 678 LEU A C 1
ATOM 5399 O O . LEU A 1 678 ? -51.406 -25.369 31.107 1.00 84.88 678 LEU A O 1
ATOM 5403 N N . GLU A 1 679 ? -51.941 -25.520 28.931 1.00 81.75 679 GLU A N 1
ATOM 5404 C CA . GLU A 1 679 ? -53.073 -26.434 29.113 1.00 81.75 679 GLU A CA 1
ATOM 5405 C C . GLU A 1 679 ? -52.592 -27.764 29.720 1.00 81.75 679 GLU A C 1
ATOM 5407 O O . GLU A 1 679 ? -51.563 -28.312 29.300 1.00 81.75 679 GLU A O 1
ATOM 5412 N N . GLU A 1 680 ? -53.326 -28.286 30.707 1.00 75.38 680 GLU A N 1
ATOM 5413 C CA . GLU A 1 680 ? -52.990 -29.550 31.370 1.00 75.38 680 GLU A CA 1
ATOM 5414 C C . GLU A 1 680 ? -52.900 -30.695 30.346 1.00 75.38 680 GLU A C 1
ATOM 5416 O O . GLU A 1 680 ? -53.799 -30.909 29.535 1.00 75.38 680 GLU A O 1
ATOM 5421 N N . GLY A 1 681 ? -51.775 -31.419 30.351 1.00 72.06 681 GLY A N 1
ATOM 5422 C CA . GLY A 1 681 ? -51.509 -32.527 29.423 1.00 72.06 681 GLY A CA 1
ATOM 5423 C C . GLY A 1 681 ? -50.840 -32.143 28.095 1.00 72.06 681 GLY A C 1
ATOM 5424 O O . GLY A 1 681 ? -50.461 -33.032 27.331 1.00 72.06 681 GLY A O 1
ATOM 5425 N N . ARG A 1 682 ? -50.613 -30.853 27.808 1.00 78.50 682 ARG A N 1
ATOM 5426 C CA . ARG A 1 682 ? -49.955 -30.424 26.563 1.00 78.50 682 ARG A CA 1
ATOM 5427 C C . ARG A 1 682 ? -48.440 -30.654 26.596 1.00 78.50 682 ARG A C 1
ATOM 5429 O O . ARG A 1 682 ? -47.697 -29.969 27.299 1.00 78.50 682 ARG A O 1
ATOM 5436 N N . THR A 1 683 ? -47.947 -31.578 25.771 1.00 76.00 683 THR A N 1
ATOM 5437 C CA . THR A 1 683 ? -46.505 -31.815 25.597 1.00 76.00 683 THR A CA 1
ATOM 5438 C C . THR A 1 683 ? -45.876 -30.727 24.729 1.00 76.00 683 THR A C 1
ATOM 5440 O O . THR A 1 683 ? -46.124 -30.654 23.525 1.00 76.00 683 THR A O 1
ATOM 5443 N N . VAL A 1 684 ? -45.041 -29.879 25.329 1.00 82.50 684 VAL A N 1
ATOM 5444 C CA . VAL A 1 684 ? -44.284 -28.854 24.600 1.00 82.50 684 VAL A CA 1
ATOM 5445 C C . VAL A 1 684 ? -42.962 -29.430 24.117 1.00 82.50 684 VAL A C 1
ATOM 5447 O O . VAL A 1 684 ? -42.172 -29.910 24.922 1.00 82.50 684 VAL A O 1
ATOM 5450 N N . GLU A 1 685 ? -42.692 -29.327 22.817 1.00 87.19 685 GLU A N 1
ATOM 5451 C CA . GLU A 1 685 ? -41.387 -29.638 22.231 1.00 87.19 685 GLU A CA 1
ATOM 5452 C C . GLU A 1 685 ? -40.940 -28.487 21.329 1.00 87.19 685 GLU A C 1
ATOM 5454 O O . GLU A 1 685 ? -41.594 -28.135 20.347 1.00 87.19 685 GLU A O 1
ATOM 5459 N N . CYS A 1 686 ? -39.822 -27.858 21.686 1.00 88.62 686 CYS A N 1
ATOM 5460 C CA . CYS A 1 686 ? -39.252 -26.770 20.904 1.00 88.62 686 CYS A CA 1
ATOM 5461 C C . CYS A 1 686 ? -38.714 -27.274 19.560 1.00 88.62 686 CYS A C 1
ATOM 5463 O O . CYS A 1 686 ? -37.849 -28.145 19.520 1.00 88.62 686 CYS A O 1
ATOM 5465 N N . VAL A 1 687 ? -39.113 -26.618 18.471 1.00 86.56 687 VAL A N 1
ATOM 5466 C CA . VAL A 1 687 ? -38.628 -26.919 17.116 1.00 86.56 687 VAL A CA 1
ATOM 5467 C C . VAL A 1 687 ? -37.108 -26.721 16.983 1.00 86.56 687 VAL A C 1
ATOM 5469 O O . VAL A 1 687 ? -36.451 -27.480 16.280 1.00 86.56 687 VAL A O 1
ATOM 5472 N N . HIS A 1 688 ? -36.521 -25.749 17.687 1.00 87.94 688 HIS A N 1
ATOM 5473 C CA . HIS A 1 688 ? -35.098 -25.407 17.551 1.00 87.94 688 HIS A CA 1
ATOM 5474 C C . HIS A 1 688 ? -34.142 -26.347 18.298 1.00 87.94 688 HIS A C 1
ATOM 5476 O O . HIS A 1 688 ? -33.009 -26.539 17.869 1.00 87.94 688 HIS A O 1
ATOM 5482 N N . CYS A 1 689 ? -34.548 -26.882 19.451 1.00 89.00 689 CYS A N 1
ATOM 5483 C CA . CYS A 1 689 ? -33.631 -27.607 20.339 1.00 89.00 689 CYS A CA 1
ATOM 5484 C C . CYS A 1 689 ? -34.263 -28.771 21.115 1.00 89.00 689 CYS A C 1
ATOM 5486 O O . CYS A 1 689 ? -33.604 -29.332 21.988 1.00 89.00 689 CYS A O 1
ATOM 5488 N N . GLY A 1 690 ? -35.534 -29.102 20.869 1.00 89.00 690 GLY A N 1
ATOM 5489 C CA . GLY A 1 690 ? -36.238 -30.190 21.558 1.00 89.00 690 GLY A CA 1
ATOM 5490 C C . GLY A 1 690 ? -36.540 -29.924 23.038 1.00 89.00 690 GLY A C 1
ATOM 5491 O O . GLY A 1 690 ? -36.912 -30.831 23.777 1.00 89.00 690 GLY A O 1
ATOM 5492 N N . CYS A 1 691 ? -36.363 -28.688 23.514 1.00 91.19 691 CYS A N 1
ATOM 5493 C CA . CYS A 1 691 ? -36.636 -28.316 24.902 1.00 91.19 691 CYS A CA 1
ATOM 5494 C C . CYS A 1 691 ? -38.131 -28.440 25.256 1.00 91.19 691 CYS A C 1
ATOM 5496 O O . CYS A 1 691 ? -38.984 -28.005 24.482 1.00 91.19 691 CYS A O 1
ATOM 5498 N N . ARG A 1 692 ? -38.420 -28.957 26.462 1.00 89.75 692 ARG A N 1
ATOM 5499 C CA . ARG A 1 692 ? -39.777 -29.189 27.004 1.00 89.75 692 ARG A CA 1
ATOM 5500 C C . ARG A 1 692 ? -40.229 -28.190 28.078 1.00 89.75 692 ARG A C 1
ATOM 5502 O O . ARG A 1 692 ? -41.156 -28.456 28.837 1.00 89.75 692 ARG A O 1
ATOM 5509 N N . GLY A 1 693 ? -39.530 -27.066 28.175 1.00 89.69 693 GLY A N 1
ATOM 5510 C CA . GLY A 1 693 ? -39.718 -26.060 29.217 1.00 89.69 693 GLY A CA 1
ATOM 5511 C C . GLY A 1 693 ? -38.368 -25.543 29.698 1.00 89.69 693 GLY A C 1
ATOM 5512 O O . GLY A 1 693 ? -37.515 -26.312 30.130 1.00 89.69 693 GLY A O 1
ATOM 5513 N N . CYS A 1 694 ? -38.154 -24.241 29.561 1.00 90.50 694 CYS A N 1
ATOM 5514 C CA . CYS A 1 694 ? -36.949 -23.538 30.003 1.00 90.50 694 CYS A CA 1
ATOM 5515 C C . CYS A 1 694 ? -37.283 -22.214 30.693 1.00 90.50 694 CYS A C 1
ATOM 5517 O O . CYS A 1 694 ? -36.419 -21.341 30.806 1.00 90.50 694 CYS A O 1
ATOM 5519 N N . ALA A 1 695 ? -38.542 -22.030 31.099 1.00 90.19 695 ALA A N 1
ATOM 5520 C CA . ALA A 1 695 ? -38.908 -21.001 32.056 1.00 90.19 695 ALA A CA 1
ATOM 5521 C C . ALA A 1 695 ? -38.217 -21.314 33.388 1.00 90.19 695 ALA A C 1
ATOM 5523 O O . ALA A 1 695 ? -38.144 -22.468 33.790 1.00 90.19 695 ALA A O 1
ATOM 5524 N N . SER A 1 696 ? -37.685 -20.303 34.067 1.00 89.19 696 SER A N 1
ATOM 5525 C CA . SER A 1 696 ? -36.942 -20.531 35.313 1.00 89.19 696 SER A CA 1
ATOM 5526 C C . SER A 1 696 ? -37.830 -20.896 36.505 1.00 89.19 696 SER A C 1
ATOM 5528 O O . SER A 1 696 ? -37.314 -21.339 37.526 1.00 89.19 696 SER A O 1
ATOM 5530 N N . THR A 1 697 ? -39.142 -20.686 36.374 1.00 84.56 697 THR A N 1
ATOM 5531 C CA . THR A 1 697 ? -40.172 -21.003 37.373 1.00 84.56 697 THR A CA 1
ATOM 5532 C C . THR A 1 697 ? -40.558 -22.481 37.397 1.00 84.56 697 THR A C 1
ATOM 5534 O O . THR A 1 697 ? -41.186 -22.909 38.358 1.00 84.56 697 THR A O 1
ATOM 5537 N N . ASP A 1 698 ? -40.186 -23.231 36.354 1.00 77.50 698 ASP A N 1
ATOM 5538 C CA . ASP A 1 698 ? -40.375 -24.681 36.224 1.00 77.50 698 ASP A CA 1
ATOM 5539 C C . ASP A 1 698 ? -39.024 -25.381 36.420 1.00 77.50 698 ASP A C 1
ATOM 5541 O O . ASP A 1 698 ? -38.973 -26.507 36.958 1.00 77.50 698 ASP A O 1
#

Mean predicted aligned error: 16.95 Å

Sequence (698 aa):
MGGHHDTLLKDPAIEEWIWMRQNTHRYFKINRRTAPALITMGVLIPAATIYFAIASQDKINIGPAVKKSWAQADPTSKEFKEWRVSNLEGSSMTEIHVAISAIVLSYWCWKCKTAAEFHRSPSTYSGRSWPHFVFECLVFVVPMFLVLTDTYVYATVATLITTSIYYRWQIPNPPYRHDKWAPDPRAVEFAASYVPNKVTPKSYLSIYRAEMMLLTCFCILAVDFNVFPLKFAKVETFGTSVMDLGVGSFVFSAGVVGVKAFLPRQAGSSAKATALGHQLKAGIWTAFPLLALGAARLVLTESVDYQKHVSEYGTHWNFFFTLGFLPIFVPLGLSVYGDLRVTSTVLPVLYQALYSLTPLGSWLENADRASFVSANREGIFSFIGYLSIFLMGMSLGKEILPDAPTFEDRRMRLVSVLSVWVTAFISYALADFVLGVGPSRRFANAPYCFWVAGFNTAMLWLYMLIEEDVDSKLPPPMARTGRPRGYDVPAILEAVNINSLTTFLVANLLTGAVNMLFETLLCGPLEAYAILAAFVTAVAARGVHLRQIMPKVKSSKWRRQAPPEGWDEIKPTLTEFEQKMRDAENESTAGKRKVESTWSVMRIHHQRSRYIFDLYYSRELITQQLYEYCLKNGHGDRNLIAKWKKQGFEKLCCLQCIQPRDTNHGTTCICRVPKARLEEGRTVECVHCGCRGCASTD

Organism: NCBI:txid2663907

Solvent-accessible surface area (backbone atoms only — not comparable to full-atom values): 38646 Å² total; per-residue (Å²): 139,83,87,82,80,82,82,76,82,80,53,68,68,55,53,49,48,51,47,46,66,77,37,44,55,69,75,70,59,60,38,96,80,47,43,58,56,50,44,42,65,70,44,47,47,57,49,47,52,51,49,50,50,64,72,49,67,87,67,77,85,74,62,77,78,59,58,72,71,60,76,77,62,60,81,84,39,66,68,49,59,52,56,72,62,47,87,35,63,29,39,60,68,67,58,47,50,60,44,53,44,42,56,58,35,25,51,44,28,51,52,25,41,54,49,27,52,37,73,75,37,68,92,75,62,63,46,75,41,70,72,49,53,55,48,49,46,54,42,61,47,49,49,51,52,39,29,61,38,68,76,39,45,68,62,47,41,52,48,35,51,54,51,19,51,57,27,45,69,62,42,67,76,53,79,82,70,91,57,86,82,60,78,55,69,61,34,55,49,39,67,75,68,62,55,88,82,59,81,67,87,56,46,51,62,44,46,55,51,12,51,54,49,51,52,48,53,49,50,74,46,40,68,56,27,77,61,31,54,66,41,42,34,53,43,66,60,56,42,42,25,60,51,50,42,47,65,50,45,53,39,20,53,48,14,30,59,54,33,67,79,73,50,87,66,83,59,90,67,80,86,70,76,73,53,66,68,62,52,39,52,53,12,48,66,66,14,45,68,36,39,50,51,31,51,51,49,49,55,53,39,62,75,66,71,51,89,68,68,44,77,55,18,17,76,80,43,50,71,38,40,53,61,16,47,44,51,45,49,49,64,56,61,56,67,79,39,92,49,51,65,57,47,25,55,48,50,24,49,53,52,39,48,46,35,73,77,41,72,53,38,61,45,72,75,67,57,70,65,83,43,77,64,54,30,19,40,34,36,62,55,17,38,57,18,49,49,20,28,20,37,42,18,23,39,54,20,67,65,67,54,58,87,55,63,44,70,64,51,45,49,53,43,54,52,51,49,48,52,53,23,53,50,24,44,52,54,18,48,45,33,37,73,71,66,65,40,71,27,15,69,38,51,23,35,36,29,30,34,24,44,40,50,18,54,54,39,47,53,52,48,50,41,48,48,48,47,48,67,58,54,70,32,51,77,91,78,59,84,100,71,61,76,62,71,40,70,73,48,52,66,57,37,47,20,36,42,78,44,42,70,62,48,51,55,47,42,55,53,49,38,55,50,46,64,73,74,39,64,44,67,75,48,50,69,70,55,48,51,50,52,51,52,51,50,54,48,51,56,37,49,48,26,52,51,51,61,74,72,49,73,80,78,74,59,76,68,66,83,63,57,79,76,50,84,74,42,82,78,52,45,62,61,52,50,52,51,51,49,54,41,53,52,41,71,68,50,78,61,79,96,51,56,87,51,57,58,47,17,60,43,44,47,47,54,41,50,42,26,45,52,57,44,42,35,44,77,74,65,59,75,49,51,72,67,37,52,51,48,37,42,75,74,62,61,25,55,64,71,57,54,61,39,38,74,36,92,73,26,62,47,56,69,58,70,66,50,66,33,31,88,80,36,99,80,60,42,61,39,74,30,55,52,46,66,94,78,49,66,91,88,69,85,57,66,29,70,81,43,58,42,68,56,23,22,53,92,104

Nearest PDB structures (foldseek):
  8qo9-assembly1_Q  TM=9.917E-01  e=2.595E-11  Homo sapiens
  9fmd-assembly1_N  TM=9.456E-01  e=1.389E-11  Homo sapiens
  8ch6-assembly1_T  TM=9.434E-01  e=8.364E-12  Homo sapiens
  8ro1-assembly1_N  TM=9.802E-01  e=9.802E-10  Caenorhabditis elegans
  8xi2-assembly1_N  TM=9.284E-01  e=8.406E-08  Chlamydomonas reinhardtii

Secondary structure (DSSP, 8-state):
-----------HHHHHHHHHHHTHHHHTT--TTTHHHHHIIIIIHHHHHHHHHHHHTT-----TTTHHHHTSS-TTSHHHHHHHTSS--B--HHHHHHHHHHHHHHHHHHHHHHHHHHHH-TTT--TTSHHHHHHHHHHHTHHHHHHHTTSSHHHHHHHHHHHHHHHHHTSPPPPP-S-TTSPPHHHHHHHHH--TT-PPPPHHHHHHHHHHHHHHHHHHHHTTSTTS-GGGSPPSSS-B-HHHHHHHHHHHHHHHHHGGGTS----SS------HHHHHHHHHHHHHHHHHHHHHHHHHHHHTTPPP-HHHH-SS--HHHHHHHHHHHHHHHHHH-S-HHHHHHHHHHHHHHHHHHSTHHHHHHH--S-SHHHHTHHHHHHHHHHHHHHHHHHHHHHHHSS---SHHHHHHHHHHHHHHHHHHHHHHHIIIIIT-----TTTT-HHHHHHHHHHHHHHHHHHHHHHHHHHTTSPP--TTT-SPTTSSS-HHHHHHHHTHHHHHHHHHHHHHHHHHHS-TTT--HHHHHHHHHHHHHHHHHHHHHHHHH------TTGGGSPPPTTHHHHHHHHHHHHHHHHHHHSS--TTS-TTGGGHHHHHHHHHHHHHHHIIIIIS--S-HHHHHHHHHHTSS-HHHHHHHTSTT-TT---SGGG-GGGSTTSS--GGGS-GGGSPTT-----TTT--S---TT-